Protein AF-A0A0S4IP10-F1 (afdb_monomer)

pLDDT: mean 81.49, std 17.79, range [23.22, 98.75]

Sequence (533 aa):
MKRRPARNGKFCDLLLFVAVLGLVLVNIYITMSYFYREAREVSVPGEQSPSANSPEATSEDSHRPVVAESAPELYTPAQDAWPFRDMDHLVERYTSRKYHGPNVTFDASGQLDLSRAEYVDAPFGEDWMIAYEHHNHLVRNTGCNALQVPFQPSHDARCISYLTNVANWRVLKPLAMGFDQRTIKFEVEFLTTVDANNVSIPLTIGSILKVPQKLFPNEAFSEAASFVADRVLQIRRVPPTGWVCIPVPMLRAAVQQFGGSVETVEEFLEESKAHNYTEWVEKDLFEYVEKSRGFSTNAEGTPCIGASIQLKVADVAHLLDSALKIPYVPHNESWFRYMDLAHHQTENGRPLFYKEKFAASILHISELNTFDFIIGNGDRSPNKNNFVVGGCTRPRECGNRHHDKLYLRHPNHPTYVHLDQGMGFYGSPRRNPIAEAVNRHKKSPDEEDTFCVFRAPLINRVAQLHEIVSGEGRDAVSLFEQKMTEELPDGVRHFVSSHTLKQCHDRMTKLLHLVHRCTKIENSRIRKFVIAP

Solvent-accessible surface area (backbone atoms only — not comparable to full-atom values): 29907 Å² total; per-residue (Å²): 135,87,82,79,80,82,87,63,64,70,61,54,56,50,53,51,50,51,51,53,50,49,54,49,53,51,50,50,49,52,52,49,54,51,52,53,52,59,56,54,75,73,68,78,88,86,80,92,79,80,89,80,92,71,81,82,80,73,94,77,84,83,85,73,80,79,74,81,70,71,79,75,76,71,65,72,43,41,68,92,68,46,98,56,77,41,55,65,60,44,38,60,73,53,49,63,72,81,34,29,29,44,41,58,49,66,47,99,86,68,44,74,41,68,93,72,47,43,85,51,87,65,93,66,67,94,59,55,63,56,41,53,50,39,46,46,54,45,24,73,76,33,30,54,59,42,62,53,74,66,47,63,76,92,27,37,68,48,21,27,56,47,70,47,35,68,88,46,52,65,44,58,38,68,53,65,34,42,94,94,38,83,64,77,35,31,35,43,39,45,49,77,45,58,50,98,85,69,48,74,34,93,66,64,66,51,30,45,32,32,42,35,24,67,91,41,62,49,20,14,49,17,36,28,51,45,27,51,49,26,56,77,52,65,64,28,33,41,54,53,36,19,74,31,73,42,48,48,70,58,56,52,50,26,42,72,75,43,27,93,76,44,52,66,49,67,68,64,27,56,79,64,72,25,95,44,59,54,52,30,45,42,55,34,29,53,63,36,27,78,78,40,90,38,45,51,59,48,100,86,67,47,54,16,39,44,25,16,40,29,55,43,60,37,38,55,31,51,28,74,53,25,74,55,35,71,97,71,73,79,95,59,74,73,67,45,52,81,32,11,60,80,78,37,64,58,57,98,48,37,60,54,58,72,81,41,75,32,32,39,45,51,57,47,51,36,46,50,48,50,52,27,51,36,48,8,29,37,75,52,46,81,86,34,74,36,34,21,26,25,20,51,69,45,70,78,67,57,46,68,71,88,78,52,82,69,68,56,67,17,47,32,59,45,48,68,40,55,57,84,39,40,48,26,69,78,49,82,21,80,53,33,56,62,50,48,28,56,54,46,37,74,76,38,74,88,54,81,61,46,48,34,49,41,42,23,69,50,52,44,41,49,60,61,32,60,40,74,75,42,71,58,83,93,60,45,36,30,41,46,45,51,52,51,64,74,68,46,55,74,87,35,42,77,70,61,29,72,68,54,38,48,55,25,51,56,37,48,54,54,48,53,52,47,51,52,53,40,69,62,46,82,55,70,57,51,35,41,58,24,37,34,85

Foldseek 3Di:
DDDDDDPPPVVVVVVVVVVVVVVVVVVVVVVVVVVVVVVVVLDDDDDDDDDDDDDDPDPPDDDDPPPPDDQDDFDDFPCVQAVDDALVRLLQVQFDPQQFAWAWDADPQRQTPCVPIDGDDDPAPPCQVVLSVLQSQCCVQQLARLQDPLADPVSQVSNQVCQQPCVQFDAWAWAAADPQRLATKIKTWGDFDAGPVRHTRPDTWIKIKHFQWQSLNQLFLQLQLLCLLCVLLVVSQRFRKYKYWAFPVRVLVNCVVHQVVHHYDVVSCVVQVHPGRSRSCCRTPVVVCVVDLQWDAPPVRGITGIIMMGTNHAQKDQCCQFSLHDDDDPPDLPVLQLQQLVPADDDVLHRPLSPPSNVSVSQVVQVLLLSCQLQAAQQDDSRHQWMKFTRGNDCVRRPPSPPDSSHDGNHGGMDTHGDRSSRGLPAGRPSGLLSVQLVVCVVPVPDAGSGQAHESSSLSSLSQQLDFDDDDDPPTDTNQNVSSCVPRDPSSDVVCDSVSNVRSSVSSVSNNVSNVRLCVPPSPSSNSRSYDD

Structure (mmCIF, N/CA/C/O backbone):
data_AF-A0A0S4IP10-F1
#
_entry.id   AF-A0A0S4IP10-F1
#
loop_
_atom_site.group_PDB
_atom_site.id
_atom_site.type_symbol
_atom_site.label_atom_id
_atom_site.label_alt_id
_atom_site.label_comp_id
_atom_site.label_asym_id
_atom_site.label_entity_id
_atom_site.label_seq_id
_atom_site.pdbx_PDB_ins_code
_atom_site.C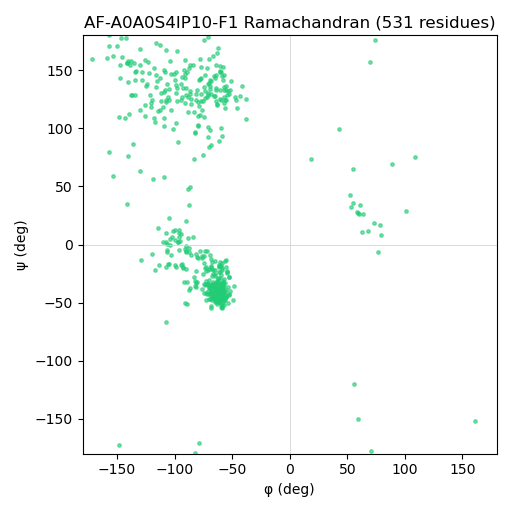artn_x
_atom_site.Cartn_y
_atom_site.Cartn_z
_atom_site.occupancy
_atom_site.B_iso_or_equiv
_atom_site.auth_seq_id
_atom_site.auth_comp_id
_atom_site.auth_asym_id
_atom_site.auth_atom_id
_atom_site.pdbx_PDB_model_num
ATOM 1 N N . MET A 1 1 ? 71.486 -15.808 36.693 1.00 40.25 1 MET A N 1
ATOM 2 C CA . MET A 1 1 ? 70.864 -14.569 36.167 1.00 40.25 1 MET A CA 1
ATOM 3 C C . MET A 1 1 ? 69.346 -14.744 36.112 1.00 40.25 1 MET A C 1
ATOM 5 O O . MET A 1 1 ? 68.873 -15.575 35.350 1.00 40.25 1 MET A O 1
ATOM 9 N N . LYS A 1 2 ? 68.587 -14.020 36.949 1.00 38.53 2 LYS A N 1
ATOM 10 C CA . LYS A 1 2 ? 67.110 -14.010 36.945 1.00 38.53 2 LYS A CA 1
ATOM 11 C C . LYS A 1 2 ? 66.612 -13.113 35.799 1.00 38.53 2 LYS A C 1
ATOM 13 O O . LYS A 1 2 ? 66.916 -11.923 35.802 1.00 38.53 2 LYS A O 1
ATOM 18 N N . ARG A 1 3 ? 65.858 -13.657 34.834 1.00 39.91 3 ARG A N 1
ATOM 19 C CA . ARG A 1 3 ? 65.171 -12.864 33.794 1.00 39.91 3 ARG A CA 1
ATOM 20 C C . ARG A 1 3 ? 63.913 -12.224 34.395 1.00 39.91 3 ARG A C 1
ATOM 22 O O . ARG A 1 3 ? 63.069 -12.924 34.945 1.00 39.91 3 ARG A O 1
ATOM 29 N N . ARG A 1 4 ? 63.815 -10.893 34.319 1.00 41.69 4 ARG A N 1
ATOM 30 C CA . ARG A 1 4 ? 62.611 -10.122 34.679 1.00 41.69 4 ARG A CA 1
ATOM 31 C C . ARG A 1 4 ? 61.506 -10.379 33.639 1.00 41.69 4 ARG A C 1
ATOM 33 O O . ARG A 1 4 ? 61.830 -10.389 32.452 1.00 41.69 4 ARG A O 1
ATOM 40 N N . PRO A 1 5 ? 60.230 -10.535 34.034 1.00 45.88 5 PRO A N 1
ATOM 41 C CA . PRO A 1 5 ? 59.132 -10.587 33.079 1.00 45.88 5 PRO A CA 1
ATOM 42 C C . PRO A 1 5 ? 58.845 -9.178 32.540 1.00 45.88 5 PRO A C 1
ATOM 44 O O . PRO A 1 5 ? 58.826 -8.198 33.291 1.00 45.88 5 PRO A O 1
ATOM 47 N N . ALA A 1 6 ? 58.658 -9.084 31.224 1.00 51.16 6 ALA A N 1
ATOM 48 C CA . ALA A 1 6 ? 58.348 -7.849 30.518 1.00 51.16 6 ALA A CA 1
ATOM 49 C C . ALA A 1 6 ? 56.990 -7.295 30.981 1.00 51.16 6 ALA A C 1
ATOM 51 O O . ALA A 1 6 ? 55.956 -7.947 30.865 1.00 51.16 6 ALA A O 1
ATOM 52 N N . ARG A 1 7 ? 57.001 -6.071 31.512 1.00 50.62 7 ARG A N 1
ATOM 53 C CA . ARG A 1 7 ? 55.850 -5.392 32.127 1.00 50.62 7 ARG A CA 1
ATOM 54 C C . ARG A 1 7 ? 55.028 -4.563 31.122 1.00 50.62 7 ARG A C 1
ATOM 56 O O . ARG A 1 7 ? 54.292 -3.681 31.542 1.00 50.62 7 ARG A O 1
ATOM 63 N N . ASN A 1 8 ? 55.138 -4.847 29.818 1.00 52.62 8 ASN A N 1
ATOM 64 C CA . ASN A 1 8 ? 54.630 -3.969 28.750 1.00 52.62 8 ASN A CA 1
ATOM 65 C C . ASN A 1 8 ? 53.362 -4.469 28.027 1.00 52.62 8 ASN A C 1
ATOM 67 O O . ASN A 1 8 ? 52.815 -3.727 27.219 1.00 52.62 8 ASN A O 1
ATOM 71 N N . GLY A 1 9 ? 52.851 -5.672 28.323 1.00 51.84 9 GLY A N 1
ATOM 72 C CA . GLY A 1 9 ? 51.647 -6.202 27.653 1.00 51.84 9 GLY A CA 1
ATOM 73 C C . GLY A 1 9 ? 50.354 -5.461 28.020 1.00 51.84 9 GLY A C 1
ATOM 74 O O . GLY A 1 9 ? 49.579 -5.087 27.152 1.00 51.84 9 GLY A O 1
ATOM 75 N N . LYS A 1 10 ? 50.171 -5.127 29.305 1.00 53.97 10 LYS A N 1
ATOM 76 C CA . LYS A 1 10 ? 48.913 -4.533 29.799 1.00 53.97 10 LYS A CA 1
ATOM 77 C C . LYS A 1 10 ? 48.653 -3.098 29.324 1.00 53.97 10 LYS A C 1
ATOM 79 O O . LYS A 1 10 ? 47.515 -2.648 29.361 1.00 53.97 10 LYS A O 1
ATOM 84 N N . PHE A 1 11 ? 49.693 -2.372 28.910 1.00 59.41 11 PHE A N 1
ATOM 85 C CA . PHE A 1 11 ? 49.548 -0.988 28.450 1.00 59.41 11 PHE A CA 1
ATOM 86 C C . PHE A 1 11 ? 49.076 -0.920 26.989 1.00 59.41 11 PHE A C 1
ATOM 88 O O . PHE A 1 11 ? 48.297 -0.037 26.641 1.00 59.41 11 PHE A O 1
ATOM 95 N N . CYS A 1 12 ? 49.483 -1.884 26.153 1.00 60.94 12 CYS A N 1
ATOM 96 C CA . CYS A 1 12 ? 49.004 -1.989 24.771 1.00 60.94 12 CYS A CA 1
ATOM 97 C C . CYS A 1 12 ? 47.538 -2.435 24.711 1.00 60.94 12 CYS A C 1
ATOM 99 O O . CYS A 1 12 ? 46.768 -1.863 23.945 1.00 60.94 12 CYS A O 1
ATOM 101 N N . ASP A 1 13 ? 47.135 -3.377 25.567 1.00 67.56 13 ASP A N 1
ATOM 102 C CA . ASP A 1 13 ? 45.746 -3.848 25.616 1.00 67.56 13 ASP A CA 1
ATOM 103 C C . ASP A 1 13 ? 44.780 -2.744 26.078 1.00 67.56 13 ASP A C 1
ATOM 105 O O . ASP A 1 13 ? 43.676 -2.618 25.551 1.00 67.56 13 ASP A O 1
ATOM 109 N N . LEU A 1 14 ? 45.213 -1.887 27.014 1.00 74.88 14 LEU A N 1
ATOM 110 C CA . LEU A 1 14 ? 44.421 -0.744 27.472 1.00 74.88 14 LEU A CA 1
ATOM 111 C C . LEU A 1 14 ? 44.277 0.331 26.384 1.00 74.88 14 LEU A C 1
ATOM 113 O O . LEU A 1 14 ? 43.186 0.858 26.189 1.00 74.88 14 LEU A O 1
ATOM 117 N N . LEU A 1 15 ? 45.352 0.637 25.650 1.00 76.56 15 LEU A N 1
ATOM 118 C CA . LEU A 1 15 ? 45.306 1.585 24.530 1.00 76.56 15 LEU A CA 1
ATOM 119 C C . LEU A 1 15 ? 44.411 1.083 23.393 1.00 76.56 15 LEU A C 1
ATOM 121 O O . LEU A 1 15 ? 43.636 1.862 22.839 1.00 76.56 15 LEU A O 1
ATOM 125 N N . LEU A 1 16 ? 44.472 -0.215 23.080 1.00 80.81 16 LEU A N 1
ATOM 126 C CA . LEU A 1 16 ? 43.605 -0.830 22.078 1.00 80.81 16 LEU A CA 1
ATOM 127 C C . LEU A 1 16 ? 42.135 -0.793 22.518 1.00 80.81 16 LEU A C 1
ATOM 129 O O . LEU A 1 16 ? 41.269 -0.433 21.725 1.00 80.81 16 LEU A O 1
ATOM 133 N N . PHE A 1 17 ? 41.854 -1.093 23.788 1.00 83.12 17 PHE A N 1
ATOM 134 C CA . PHE A 1 17 ? 40.503 -1.019 24.342 1.00 83.12 17 PHE A CA 1
ATOM 135 C C . PHE A 1 17 ? 39.931 0.406 24.285 1.00 83.12 17 PHE A C 1
ATOM 137 O O . PHE A 1 17 ? 38.799 0.595 23.847 1.00 83.12 17 PHE A O 1
ATOM 144 N N . VAL A 1 18 ? 40.722 1.419 24.656 1.00 85.50 18 VAL A N 1
ATOM 145 C CA . VAL A 1 18 ? 40.306 2.831 24.592 1.00 85.50 18 VAL A CA 1
ATOM 146 C C . VAL A 1 18 ? 40.075 3.282 23.146 1.00 85.50 18 VAL A C 1
ATOM 148 O O . VAL A 1 18 ? 39.104 3.987 22.880 1.00 85.50 18 VAL A O 1
ATOM 151 N N . ALA A 1 19 ? 40.907 2.843 22.196 1.00 85.94 19 ALA A N 1
ATOM 152 C CA . ALA A 1 19 ? 40.728 3.160 20.780 1.00 85.94 19 ALA A CA 1
ATOM 153 C C . ALA A 1 19 ? 39.449 2.532 20.195 1.00 85.94 19 ALA A C 1
ATOM 155 O O . ALA A 1 19 ? 38.700 3.203 19.484 1.00 85.94 19 ALA A O 1
ATOM 156 N N . VAL A 1 20 ? 39.163 1.270 20.534 1.00 86.94 20 VAL A N 1
ATOM 157 C CA . VAL A 1 20 ? 37.928 0.585 20.117 1.00 86.94 20 VAL A CA 1
ATOM 158 C C . VAL A 1 20 ? 36.704 1.246 20.749 1.00 86.94 20 VAL A C 1
ATOM 160 O O . VAL A 1 20 ? 35.735 1.519 20.046 1.00 86.94 20 VAL A O 1
ATOM 163 N N . LEU A 1 21 ? 36.758 1.579 22.042 1.00 87.50 21 LEU A N 1
ATOM 164 C CA . LEU A 1 21 ? 35.669 2.277 22.726 1.00 87.50 21 LEU A CA 1
ATOM 165 C C . LEU A 1 21 ? 35.414 3.662 22.110 1.00 87.50 21 LEU A C 1
ATOM 167 O O . LEU A 1 21 ? 34.264 4.025 21.884 1.00 87.50 21 LEU A O 1
ATOM 171 N N . GLY A 1 22 ? 36.471 4.402 21.762 1.00 88.31 22 GLY A N 1
ATOM 172 C CA . GLY A 1 22 ? 36.363 5.681 21.059 1.00 88.31 22 GLY A CA 1
ATOM 173 C C . GLY A 1 22 ? 35.687 5.552 19.690 1.00 88.31 22 GLY A C 1
ATOM 174 O O . GLY A 1 22 ? 34.789 6.328 19.378 1.00 88.31 22 GLY A O 1
ATOM 175 N N . LEU A 1 23 ? 36.046 4.538 18.897 1.00 84.56 23 LEU A N 1
ATOM 176 C CA . LEU A 1 23 ? 35.413 4.263 17.599 1.00 84.56 23 LEU A CA 1
ATOM 177 C C . LEU A 1 23 ? 33.937 3.862 17.723 1.00 84.56 23 LEU A C 1
ATOM 179 O O . LEU A 1 23 ? 33.123 4.257 16.884 1.00 84.56 23 LEU A O 1
ATOM 183 N N . VAL A 1 24 ? 33.588 3.103 18.764 1.00 83.69 24 VAL A N 1
ATOM 184 C CA . VAL A 1 24 ? 32.197 2.740 19.067 1.00 83.69 24 VAL A CA 1
ATOM 185 C C . VAL A 1 24 ? 31.402 3.981 19.470 1.00 83.69 24 VAL A C 1
ATOM 187 O O . VAL A 1 24 ? 30.331 4.212 18.919 1.00 83.69 24 VAL A O 1
ATOM 190 N N . LEU A 1 25 ? 31.941 4.828 20.351 1.00 80.69 25 LEU A N 1
ATOM 191 C CA . LEU A 1 25 ? 31.277 6.062 20.783 1.00 80.69 25 LEU A CA 1
ATOM 192 C C . LEU A 1 25 ? 31.106 7.069 19.639 1.00 80.69 25 LEU A C 1
ATOM 194 O O . LEU A 1 25 ? 30.058 7.701 19.544 1.00 80.69 25 LEU A O 1
ATOM 198 N N . VAL A 1 26 ? 32.081 7.183 18.732 1.00 83.75 26 VAL A N 1
ATOM 199 C CA . VAL A 1 26 ? 31.960 8.017 17.525 1.00 83.75 26 VAL A CA 1
ATOM 200 C C . VAL A 1 26 ? 30.896 7.464 16.573 1.00 83.75 26 VAL A C 1
ATOM 202 O O . VAL A 1 26 ? 30.095 8.239 16.059 1.00 83.75 26 VAL A O 1
ATOM 205 N N . ASN A 1 27 ? 30.821 6.143 16.374 1.00 75.00 27 ASN A N 1
ATOM 206 C CA . ASN A 1 27 ? 29.748 5.539 15.574 1.00 75.00 27 ASN A CA 1
ATOM 207 C C . ASN A 1 27 ? 28.368 5.751 16.202 1.00 75.00 27 ASN A C 1
ATOM 209 O O . ASN A 1 27 ? 27.434 6.106 15.486 1.00 75.00 27 ASN A O 1
ATOM 213 N N . ILE A 1 28 ? 28.239 5.595 17.523 1.00 77.75 28 ILE A N 1
ATOM 214 C CA . ILE A 1 28 ? 26.994 5.885 18.245 1.00 77.75 28 ILE A CA 1
ATOM 215 C C . ILE A 1 28 ? 26.630 7.363 18.081 1.00 77.75 28 ILE A C 1
ATOM 217 O O . ILE A 1 28 ? 25.496 7.665 17.730 1.00 77.75 28 ILE A O 1
ATOM 221 N N . TYR A 1 29 ? 27.584 8.282 18.248 1.00 78.62 29 TYR A N 1
ATOM 222 C CA . TYR A 1 29 ? 27.347 9.718 18.097 1.00 78.62 29 TYR A CA 1
ATOM 223 C C . TYR A 1 29 ? 26.929 10.109 16.673 1.00 78.62 29 TYR A C 1
ATOM 225 O O . TYR A 1 29 ? 25.990 10.884 16.509 1.00 78.62 29 TYR A O 1
ATOM 233 N N . ILE A 1 30 ? 27.583 9.568 15.639 1.00 72.44 30 ILE A N 1
ATOM 234 C CA . ILE A 1 30 ? 27.224 9.821 14.234 1.00 72.44 30 ILE A CA 1
ATOM 235 C C . ILE A 1 30 ? 25.829 9.270 13.939 1.00 72.44 30 ILE A C 1
ATOM 237 O O . ILE A 1 30 ? 25.012 9.967 13.341 1.00 72.44 30 ILE A O 1
ATOM 241 N N . THR A 1 31 ? 25.539 8.055 14.407 1.00 62.47 31 THR A N 1
ATOM 242 C CA . THR A 1 31 ? 24.232 7.409 14.240 1.00 62.47 31 THR A CA 1
ATOM 243 C C . THR A 1 31 ? 23.138 8.227 14.929 1.00 62.47 31 THR A C 1
ATOM 245 O O . THR A 1 31 ? 22.152 8.592 14.297 1.00 62.47 31 THR A O 1
ATOM 248 N N . MET A 1 32 ? 23.349 8.621 16.187 1.00 58.34 32 MET A N 1
ATOM 249 C CA . MET A 1 32 ? 22.414 9.452 16.951 1.00 58.34 32 MET A CA 1
ATOM 250 C C . MET A 1 32 ? 22.223 10.840 16.339 1.00 58.34 32 MET A C 1
ATOM 252 O O . MET A 1 32 ? 21.094 11.301 16.231 1.00 58.34 32 MET A O 1
ATOM 256 N N . SER A 1 33 ? 23.294 11.493 15.880 1.00 57.78 33 SER A N 1
ATOM 257 C CA . SER A 1 33 ? 23.221 12.813 15.235 1.00 57.78 33 SER A CA 1
ATOM 258 C C . SER A 1 33 ? 22.489 12.760 13.891 1.00 57.78 33 SER A C 1
ATOM 260 O O . SER A 1 33 ? 21.792 13.708 13.529 1.00 57.78 33 SER A O 1
ATOM 262 N N . TYR A 1 34 ? 22.622 11.652 13.157 1.00 49.28 34 TYR A N 1
ATOM 263 C CA . TYR A 1 34 ? 21.881 11.410 11.923 1.00 49.28 34 TYR A CA 1
ATOM 264 C C . TYR A 1 34 ? 20.382 11.227 12.203 1.00 49.28 34 TYR A C 1
ATOM 266 O O . TYR A 1 34 ? 19.570 11.931 11.604 1.00 49.28 34 TYR A O 1
ATOM 274 N N . PHE A 1 35 ? 20.023 10.393 13.185 1.00 46.16 35 PHE A N 1
ATOM 275 C CA . PHE A 1 35 ? 18.630 10.221 13.617 1.00 46.16 35 PHE A CA 1
ATOM 276 C C . PHE A 1 35 ? 18.013 11.523 14.159 1.00 46.16 35 PHE A C 1
ATOM 278 O O . PHE A 1 35 ? 16.881 11.857 13.817 1.00 46.16 35 PHE A O 1
ATOM 285 N N . TYR A 1 36 ? 18.771 12.321 14.920 1.00 44.88 36 TYR A N 1
ATOM 286 C CA . TYR A 1 36 ? 18.316 13.622 15.433 1.00 44.88 36 TYR A CA 1
ATOM 287 C C . TYR A 1 36 ? 18.014 14.635 14.324 1.00 44.88 36 TYR A C 1
ATOM 289 O O . TYR A 1 36 ? 17.098 15.453 14.438 1.00 44.88 36 TYR A O 1
ATOM 297 N N . ARG A 1 37 ? 18.794 14.605 13.243 1.00 40.69 37 ARG A N 1
ATOM 298 C CA . ARG A 1 37 ? 18.593 15.486 12.091 1.00 40.69 37 ARG A CA 1
ATOM 299 C C . ARG A 1 37 ? 17.373 15.063 11.269 1.00 40.69 37 ARG A C 1
ATOM 301 O O . ARG A 1 37 ? 16.632 15.916 10.794 1.00 40.69 37 ARG A O 1
ATOM 308 N N . GLU A 1 38 ? 17.130 13.762 11.179 1.00 42.41 38 GLU A N 1
ATOM 309 C CA . GLU A 1 38 ? 15.965 13.180 10.515 1.00 42.41 38 GLU A CA 1
ATOM 310 C C . GLU A 1 38 ? 14.654 13.464 11.274 1.00 42.41 38 GLU A C 1
ATOM 312 O O . GLU A 1 38 ? 13.642 13.768 10.648 1.00 42.41 38 GLU A O 1
ATOM 317 N N . ALA A 1 39 ? 14.686 13.467 12.612 1.00 39.41 39 ALA A N 1
ATOM 318 C CA . ALA A 1 39 ? 13.545 13.840 13.456 1.00 39.41 39 ALA A CA 1
ATOM 319 C C . ALA A 1 39 ? 13.211 15.346 13.392 1.00 39.41 39 ALA A C 1
ATOM 321 O O . ALA A 1 39 ? 12.042 15.730 13.363 1.00 39.41 39 ALA A O 1
ATOM 322 N N . ARG A 1 40 ? 14.226 16.222 13.300 1.00 36.66 40 ARG A N 1
ATOM 323 C CA . ARG A 1 40 ? 14.029 17.683 13.186 1.00 36.66 40 ARG A CA 1
ATOM 324 C C . ARG A 1 40 ? 13.506 18.147 11.829 1.00 36.66 40 ARG A C 1
ATOM 326 O O . ARG A 1 40 ? 12.794 19.142 11.765 1.00 36.66 40 ARG A O 1
ATOM 333 N N . GLU A 1 41 ? 13.852 17.464 10.741 1.00 38.16 41 GLU A N 1
ATOM 334 C CA . GLU A 1 41 ? 13.389 17.859 9.400 1.00 38.16 41 GLU A CA 1
ATOM 335 C C . GLU A 1 41 ? 11.914 17.490 9.136 1.00 38.16 41 GLU A C 1
ATOM 337 O O . GLU A 1 41 ? 11.330 17.966 8.162 1.00 38.16 41 GLU A O 1
ATOM 342 N N . VAL A 1 42 ? 11.290 16.701 10.021 1.00 39.72 42 VAL A N 1
ATOM 343 C CA . VAL A 1 42 ? 9.857 16.350 9.986 1.00 39.72 42 VAL A CA 1
ATOM 344 C C . VAL A 1 42 ? 9.006 17.295 10.857 1.00 39.72 42 VAL A C 1
ATOM 346 O O . VAL A 1 42 ? 7.797 17.393 10.661 1.00 39.72 42 VAL A O 1
ATOM 349 N N . SER A 1 43 ? 9.616 18.060 11.768 1.00 34.69 43 SER A N 1
ATOM 350 C CA . SER A 1 43 ? 8.924 18.753 12.864 1.00 34.69 43 SER A CA 1
ATOM 351 C C . SER A 1 43 ? 9.049 20.284 12.836 1.00 34.69 43 SER A C 1
ATOM 353 O O . SER A 1 43 ? 9.428 20.887 13.831 1.00 34.69 43 SER A O 1
ATOM 355 N N . VAL A 1 44 ? 8.663 20.956 11.739 1.00 27.81 44 VAL A N 1
ATOM 356 C CA . VAL A 1 44 ? 8.230 22.373 11.822 1.00 27.81 44 VAL A CA 1
ATOM 357 C C . VAL A 1 44 ? 7.162 22.711 10.770 1.00 27.81 44 VAL A C 1
ATOM 359 O O . VAL A 1 44 ? 7.482 22.894 9.594 1.00 27.81 44 VAL A O 1
ATOM 362 N N . PRO A 1 45 ? 5.907 22.937 11.190 1.00 31.20 45 PRO A N 1
ATOM 363 C CA . PRO A 1 45 ? 5.042 23.910 10.547 1.00 31.20 45 PRO A CA 1
ATO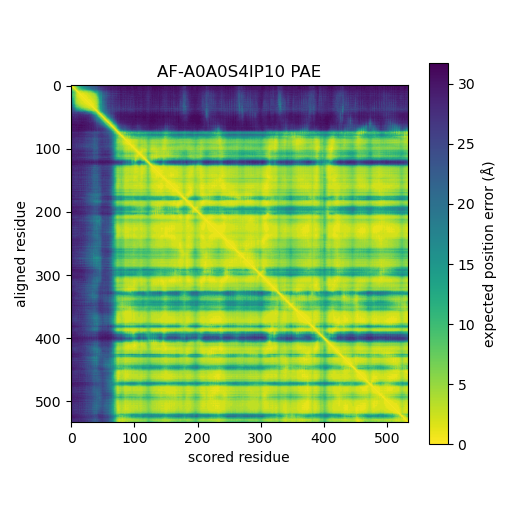M 364 C C . PRO A 1 45 ? 4.726 25.058 11.517 1.00 31.20 45 PRO A C 1
ATOM 366 O O . PRO A 1 45 ? 4.019 24.872 12.503 1.00 31.20 45 PRO A O 1
ATOM 369 N N . GLY A 1 46 ? 5.199 26.263 11.179 1.00 29.91 46 GLY A N 1
ATOM 370 C CA . GLY A 1 46 ? 4.590 27.517 11.631 1.00 29.91 46 GLY A CA 1
ATOM 371 C C . GLY A 1 46 ? 5.355 28.341 12.667 1.00 29.91 46 GLY A C 1
ATOM 372 O O . GLY A 1 46 ? 4.904 28.471 13.795 1.00 29.91 46 GLY A O 1
ATOM 373 N N . GLU A 1 47 ? 6.411 29.032 12.238 1.00 25.80 47 GLU A N 1
ATOM 374 C CA . GLU A 1 47 ? 6.689 30.385 12.733 1.00 25.80 47 GLU A CA 1
ATOM 375 C C . GLU A 1 47 ? 7.160 31.234 11.543 1.00 25.80 47 GLU A C 1
ATOM 377 O O . GLU A 1 47 ? 8.185 30.966 10.917 1.00 25.80 47 GLU A O 1
ATOM 382 N N . GLN A 1 48 ? 6.338 32.208 11.150 1.00 34.09 48 GLN A N 1
ATOM 383 C CA . GLN A 1 48 ? 6.695 33.212 10.153 1.00 34.09 48 GLN A CA 1
ATOM 384 C C . GLN A 1 48 ? 7.683 34.206 10.770 1.00 34.09 48 GLN A C 1
ATOM 386 O O . GLN A 1 48 ? 7.350 34.839 11.771 1.00 34.09 48 GLN A O 1
ATOM 391 N N . SER A 1 49 ? 8.842 34.413 10.136 1.00 23.22 49 SER A N 1
ATOM 392 C CA . SER A 1 49 ? 9.610 35.672 10.172 1.00 23.22 49 SER A CA 1
ATOM 393 C C . SER A 1 49 ? 10.793 35.650 9.179 1.00 23.22 49 SER A C 1
ATOM 395 O O . SER A 1 49 ? 11.134 34.585 8.672 1.00 23.22 49 SER A O 1
ATOM 397 N N . PRO A 1 50 ? 11.341 36.813 8.775 1.00 27.56 50 PRO A N 1
ATOM 398 C CA . PRO A 1 50 ? 11.135 37.346 7.427 1.00 27.56 50 PRO A CA 1
ATOM 399 C C . PRO A 1 50 ? 12.331 37.192 6.472 1.00 27.56 50 PRO A C 1
ATOM 401 O O . PRO A 1 50 ? 13.481 37.147 6.887 1.00 27.56 50 PRO A O 1
ATOM 404 N N . SER A 1 51 ? 12.014 37.243 5.172 1.00 28.70 51 SER A N 1
ATOM 405 C CA . SER A 1 51 ? 12.807 37.858 4.095 1.00 28.70 51 SER A CA 1
ATOM 406 C C . SER A 1 51 ? 14.327 37.613 4.091 1.00 28.70 51 SER A C 1
ATOM 408 O O . SER A 1 51 ? 15.099 38.394 4.648 1.00 28.70 51 SER A O 1
ATOM 410 N N . ALA A 1 52 ? 14.763 36.659 3.266 1.00 25.94 52 ALA A N 1
ATOM 411 C CA . ALA A 1 52 ? 16.044 36.753 2.571 1.00 25.94 52 ALA A CA 1
ATOM 412 C C . ALA A 1 52 ? 15.772 36.765 1.061 1.00 25.94 52 ALA A C 1
ATOM 414 O O . ALA A 1 52 ? 15.328 35.776 0.483 1.00 25.94 52 ALA A O 1
ATOM 415 N N . ASN A 1 53 ? 15.993 37.934 0.462 1.00 28.52 53 ASN A N 1
ATOM 416 C CA . ASN A 1 53 ? 15.851 38.221 -0.958 1.00 28.52 53 ASN A CA 1
ATOM 417 C C . ASN A 1 53 ? 16.520 37.152 -1.833 1.00 28.52 53 ASN A C 1
ATOM 419 O O . ASN A 1 53 ? 17.725 36.919 -1.745 1.00 28.52 53 ASN A O 1
ATOM 423 N N . SER A 1 54 ? 15.744 36.569 -2.740 1.00 24.73 54 SER A N 1
ATOM 424 C CA . SER A 1 54 ? 16.238 36.058 -4.017 1.00 24.73 54 SER A CA 1
ATOM 425 C C . SER A 1 54 ? 15.411 36.721 -5.117 1.00 24.73 54 SER A C 1
ATOM 427 O O . SER A 1 54 ? 14.208 36.908 -4.923 1.00 24.73 54 SER A O 1
ATOM 429 N N . PRO A 1 55 ? 16.061 37.175 -6.198 1.00 26.36 55 PRO A N 1
ATOM 430 C CA . PRO A 1 55 ? 15.492 38.138 -7.126 1.00 26.36 55 PRO A CA 1
ATOM 431 C C . PRO A 1 55 ? 14.284 37.555 -7.849 1.00 26.36 55 PRO A C 1
ATOM 433 O O . PRO A 1 55 ? 14.260 36.370 -8.182 1.00 26.36 55 PRO A O 1
ATOM 436 N N . GLU A 1 56 ? 13.300 38.425 -8.068 1.00 25.06 56 GLU A N 1
ATOM 437 C CA . GLU A 1 56 ? 12.130 38.215 -8.910 1.00 25.06 56 GLU A CA 1
ATOM 438 C C . GLU A 1 56 ? 12.505 37.421 -10.166 1.00 25.06 56 GLU A C 1
ATOM 440 O O . GLU A 1 56 ? 13.145 37.933 -11.085 1.00 25.06 56 GLU A O 1
ATOM 445 N N . ALA A 1 57 ? 12.084 36.156 -10.213 1.00 27.03 57 ALA A N 1
ATOM 446 C CA . ALA A 1 57 ? 11.902 35.470 -11.477 1.00 27.03 57 ALA A CA 1
ATOM 447 C C . ALA A 1 57 ? 10.677 36.114 -12.127 1.00 27.03 57 ALA A C 1
ATOM 449 O O . ALA A 1 57 ? 9.531 35.777 -11.826 1.00 27.03 57 ALA A O 1
ATOM 450 N N . THR A 1 58 ? 10.954 37.121 -12.948 1.00 26.31 58 THR A N 1
ATOM 451 C CA . THR A 1 58 ? 10.006 37.753 -13.853 1.00 26.31 58 THR A CA 1
ATOM 452 C C . THR A 1 58 ? 9.164 36.697 -14.555 1.00 26.31 58 THR A C 1
ATOM 454 O O . THR A 1 58 ? 9.672 35.742 -15.142 1.00 26.31 58 THR A O 1
ATOM 457 N N . SER A 1 59 ? 7.856 36.901 -14.467 1.00 35.00 59 SER A N 1
ATOM 458 C CA . SER A 1 59 ? 6.828 36.221 -15.230 1.00 35.00 59 SER A CA 1
ATOM 459 C C . SER A 1 59 ? 7.044 36.446 -16.726 1.00 35.00 59 SER A C 1
ATOM 461 O O . SER A 1 59 ? 6.559 37.429 -17.273 1.00 35.00 59 SER A O 1
ATOM 463 N N . GLU A 1 60 ? 7.752 35.543 -17.388 1.00 33.09 60 GLU A N 1
ATOM 464 C CA . GLU A 1 60 ? 7.770 35.450 -18.847 1.00 33.09 60 GLU A CA 1
ATOM 465 C C . GLU A 1 60 ? 8.173 34.026 -19.251 1.00 33.09 60 GLU A C 1
ATOM 467 O O . GLU A 1 60 ? 9.320 33.740 -19.564 1.00 33.09 60 GLU A O 1
ATOM 472 N N . ASP A 1 61 ? 7.211 33.104 -19.189 1.00 30.77 61 ASP A N 1
ATOM 473 C CA . ASP A 1 61 ? 7.168 31.967 -20.119 1.00 30.77 61 ASP A CA 1
ATOM 474 C C . ASP A 1 61 ? 5.709 31.490 -20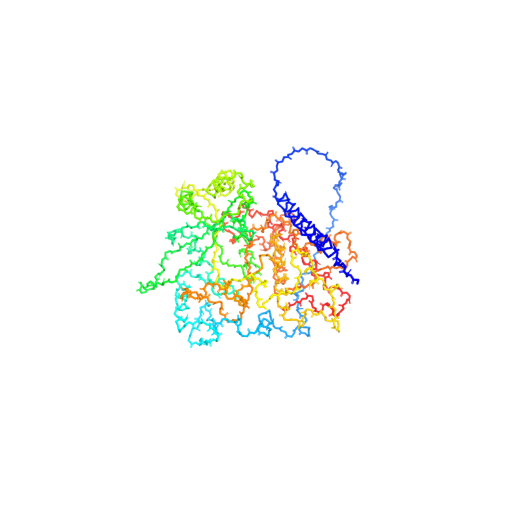.259 1.00 30.77 61 ASP A C 1
ATOM 476 O O . ASP A 1 61 ? 5.307 30.383 -19.899 1.00 30.77 61 ASP A O 1
ATOM 480 N N . SER A 1 62 ? 4.862 32.419 -20.710 1.00 36.19 62 SER A N 1
ATOM 481 C CA . SER A 1 62 ? 3.561 32.108 -21.299 1.00 36.19 62 SER A CA 1
ATOM 482 C C . SER A 1 62 ? 3.780 31.946 -22.798 1.00 36.19 62 SER A C 1
ATOM 484 O O . SER A 1 62 ? 4.313 32.852 -23.431 1.00 36.19 62 SER A O 1
ATOM 486 N N . HIS A 1 63 ? 3.304 30.829 -23.350 1.00 32.91 63 HIS A N 1
ATOM 487 C CA . HIS A 1 63 ? 3.324 30.452 -24.771 1.00 32.91 63 HIS A CA 1
ATOM 488 C C . HIS A 1 63 ? 4.566 29.698 -25.271 1.00 32.91 63 HIS A C 1
ATOM 490 O O . HIS A 1 63 ? 5.256 30.126 -26.192 1.00 32.91 63 HIS A O 1
ATOM 496 N N . ARG A 1 64 ? 4.714 28.448 -24.821 1.00 27.03 64 ARG A N 1
ATOM 497 C CA . ARG A 1 64 ? 5.014 27.374 -25.778 1.00 27.03 64 ARG A CA 1
ATOM 498 C C . ARG A 1 64 ? 3.756 26.535 -25.989 1.00 27.03 64 ARG A C 1
ATOM 500 O O . ARG A 1 64 ? 3.164 26.109 -24.997 1.00 27.03 64 ARG A O 1
ATOM 507 N N . PRO A 1 65 ? 3.311 26.314 -27.238 1.00 26.69 65 PRO A N 1
ATOM 508 C CA . PRO A 1 65 ? 2.249 25.359 -27.491 1.00 26.69 65 PRO A CA 1
ATOM 509 C C . PRO A 1 65 ? 2.738 23.997 -26.998 1.00 26.69 65 PRO A C 1
ATOM 511 O O . PRO A 1 65 ? 3.813 23.541 -27.391 1.00 26.69 65 PRO A O 1
ATOM 514 N N . VAL A 1 66 ? 1.963 23.374 -26.109 1.00 32.38 66 VAL A N 1
ATOM 515 C CA . VAL A 1 66 ? 2.088 21.947 -25.825 1.00 32.38 66 VAL A CA 1
ATOM 516 C C . VAL A 1 66 ? 1.825 21.269 -27.161 1.00 32.38 66 VAL A C 1
ATOM 518 O O . VAL A 1 66 ? 0.689 21.220 -27.630 1.00 32.38 66 VAL A O 1
ATOM 521 N N . VAL A 1 67 ? 2.896 20.858 -27.837 1.00 29.12 67 VAL A N 1
ATOM 522 C CA . VAL A 1 67 ? 2.786 19.973 -28.988 1.00 29.12 67 VAL A CA 1
ATOM 523 C C . VAL A 1 67 ? 2.039 18.761 -28.459 1.00 29.12 67 VAL A C 1
ATOM 525 O O . VAL A 1 67 ? 2.500 18.128 -27.512 1.00 29.12 67 VAL A O 1
ATOM 528 N N . ALA A 1 68 ? 0.855 18.502 -29.009 1.00 31.91 68 ALA A N 1
ATOM 529 C CA . ALA A 1 68 ? 0.148 17.259 -28.782 1.00 31.91 68 ALA A CA 1
ATOM 530 C C . ALA A 1 68 ? 1.048 16.143 -29.327 1.00 31.91 68 ALA A C 1
ATOM 532 O O . ALA A 1 68 ? 1.015 15.832 -30.518 1.00 31.91 68 ALA A O 1
ATOM 533 N N . GLU A 1 69 ? 1.934 15.618 -28.478 1.00 38.91 69 GLU A N 1
ATOM 534 C CA . GLU A 1 69 ? 2.604 14.359 -28.749 1.00 38.91 69 GLU A CA 1
ATOM 535 C C . GLU A 1 69 ? 1.490 13.336 -28.951 1.00 38.91 69 GLU A C 1
ATOM 537 O O . GLU A 1 69 ? 0.601 13.177 -28.113 1.00 38.91 69 GLU A O 1
ATOM 542 N N . SER A 1 70 ? 1.497 12.715 -30.129 1.00 39.34 70 SER A N 1
ATOM 543 C CA . SER A 1 70 ? 0.662 11.564 -30.450 1.00 39.34 70 SER A CA 1
ATOM 544 C C . SER A 1 70 ? 0.633 10.610 -29.260 1.00 39.34 70 SER A C 1
ATOM 546 O O . SER A 1 70 ? 1.697 10.360 -28.688 1.00 39.34 70 SER A O 1
ATOM 548 N N . ALA A 1 71 ? -0.555 10.094 -28.916 1.00 43.38 71 ALA A N 1
ATOM 549 C CA . ALA A 1 71 ? -0.748 9.139 -27.827 1.00 43.38 71 ALA A CA 1
ATOM 550 C C . ALA A 1 71 ? 0.432 8.151 -27.777 1.00 43.38 71 ALA A C 1
ATOM 552 O O . ALA A 1 71 ? 0.755 7.574 -28.823 1.00 43.38 71 ALA A O 1
ATOM 553 N N . PRO A 1 72 ? 1.124 8.010 -26.631 1.00 47.69 72 PRO A N 1
ATOM 554 C CA . PRO A 1 72 ? 2.335 7.209 -26.567 1.00 47.69 72 PRO A CA 1
ATOM 555 C C . PRO A 1 72 ? 2.025 5.798 -27.067 1.00 47.69 72 PRO A C 1
ATOM 557 O O . PRO A 1 72 ? 1.104 5.150 -26.567 1.00 47.69 72 PRO A O 1
ATOM 560 N N . GLU A 1 73 ? 2.776 5.333 -28.073 1.00 60.84 73 GLU A N 1
ATOM 561 C CA . GLU A 1 73 ? 2.787 3.914 -28.431 1.00 60.84 73 GLU A CA 1
ATOM 562 C C . GLU A 1 73 ? 2.968 3.119 -27.134 1.00 60.84 73 GLU A C 1
ATOM 564 O O . GLU A 1 73 ? 3.874 3.412 -26.347 1.00 60.84 73 GLU A O 1
ATOM 569 N N . LEU A 1 74 ? 2.074 2.157 -26.878 1.00 72.25 74 LEU A N 1
ATOM 570 C CA . LEU A 1 74 ? 2.156 1.334 -25.675 1.00 72.25 74 LEU A CA 1
ATOM 571 C C . LEU A 1 74 ? 3.563 0.743 -25.569 1.00 72.25 74 LEU A C 1
ATOM 573 O O . LEU A 1 74 ? 4.104 0.193 -26.530 1.00 72.25 74 LEU A O 1
ATOM 577 N N . TYR A 1 75 ? 4.153 0.836 -24.384 1.00 78.25 75 TYR A N 1
ATOM 578 C CA . TYR A 1 75 ? 5.486 0.328 -24.128 1.00 78.25 75 TYR A CA 1
ATOM 579 C C . TYR A 1 75 ? 5.440 -1.199 -24.130 1.00 78.25 75 TYR A C 1
ATOM 581 O O . TYR A 1 75 ? 5.003 -1.831 -23.164 1.00 78.25 75 TYR A O 1
ATOM 589 N N . THR A 1 76 ? 5.876 -1.798 -25.236 1.00 77.69 76 THR A N 1
ATOM 590 C CA . THR A 1 76 ? 6.042 -3.249 -25.366 1.00 77.69 76 THR A CA 1
ATOM 591 C C . THR A 1 76 ? 7.416 -3.684 -24.851 1.00 77.69 76 THR A C 1
ATOM 593 O O . THR A 1 76 ? 8.433 -3.189 -25.345 1.00 77.69 76 THR A O 1
ATOM 596 N N . PRO A 1 77 ? 7.483 -4.634 -23.899 1.00 76.56 77 PRO A N 1
ATOM 597 C CA . PRO A 1 77 ? 8.738 -5.267 -23.518 1.00 76.56 77 PRO A CA 1
ATOM 598 C C . PRO A 1 77 ? 9.396 -5.942 -24.724 1.00 76.56 77 PRO A C 1
ATOM 600 O O . PRO A 1 77 ? 8.727 -6.594 -25.530 1.00 76.56 77 PRO A O 1
ATOM 603 N N . ALA A 1 78 ? 10.721 -5.855 -24.809 1.00 75.44 78 ALA A N 1
ATOM 604 C CA . ALA A 1 78 ? 11.492 -6.644 -25.759 1.00 75.44 78 ALA A CA 1
ATOM 605 C C . ALA A 1 78 ? 11.442 -8.124 -25.332 1.00 75.44 78 ALA A C 1
ATOM 607 O O . ALA A 1 78 ? 12.159 -8.542 -24.421 1.00 75.44 78 ALA A O 1
ATOM 608 N N . GLN A 1 79 ? 10.552 -8.914 -25.947 1.00 65.56 79 GLN A N 1
ATOM 609 C CA . GLN A 1 79 ? 10.333 -10.325 -25.584 1.00 65.56 79 GLN A CA 1
ATOM 610 C C . GLN A 1 79 ? 11.603 -11.184 -25.727 1.00 65.56 79 GLN A C 1
ATOM 612 O O . GLN A 1 79 ? 11.761 -12.177 -25.025 1.00 65.56 79 GLN A O 1
ATOM 617 N N . ASP A 1 80 ? 12.538 -10.791 -26.597 1.00 69.62 80 ASP A N 1
ATOM 618 C CA . ASP A 1 80 ? 13.852 -11.424 -26.757 1.00 69.62 80 ASP A CA 1
ATOM 619 C C . ASP A 1 80 ? 14.828 -11.108 -25.605 1.00 69.62 80 ASP A C 1
ATOM 621 O O . ASP A 1 80 ? 15.798 -11.842 -25.394 1.00 69.62 80 ASP A O 1
ATOM 625 N N . ALA A 1 81 ? 14.587 -10.033 -24.847 1.00 70.56 81 ALA A N 1
ATOM 626 C CA . ALA A 1 81 ? 15.431 -9.609 -23.732 1.00 70.56 81 ALA A CA 1
ATOM 627 C C . ALA A 1 81 ? 15.029 -10.241 -22.389 1.00 70.56 81 ALA A C 1
ATOM 629 O O . ALA A 1 81 ? 15.905 -10.521 -21.566 1.00 70.56 81 ALA A O 1
ATOM 630 N N . TRP A 1 82 ? 13.735 -10.512 -22.183 1.00 78.56 82 TRP A N 1
ATOM 631 C CA . TRP A 1 82 ? 13.182 -11.031 -20.928 1.00 78.56 82 TRP A CA 1
ATOM 632 C C . TRP A 1 82 ? 12.552 -12.430 -21.118 1.00 78.56 82 TRP A C 1
ATOM 634 O O . TRP A 1 82 ? 11.450 -12.541 -21.645 1.00 78.56 82 TRP A O 1
ATOM 644 N N . PRO A 1 83 ? 13.187 -13.530 -20.667 1.00 76.69 83 PRO A N 1
ATOM 645 C CA . PRO A 1 83 ? 12.714 -14.904 -20.849 1.00 76.69 83 PRO A CA 1
ATOM 646 C C . PRO A 1 83 ? 11.761 -15.339 -19.726 1.00 76.69 83 PRO A C 1
ATOM 648 O O . PRO A 1 83 ? 11.790 -16.487 -19.275 1.00 76.69 83 PRO A O 1
ATOM 651 N N . PHE A 1 84 ? 10.966 -14.409 -19.211 1.00 79.38 84 PHE A N 1
ATOM 652 C CA . PHE A 1 84 ? 9.932 -14.661 -18.217 1.00 79.38 84 PHE A CA 1
ATOM 653 C C . PHE A 1 84 ? 8.682 -13.869 -18.579 1.00 79.38 84 PHE A C 1
ATOM 655 O O . PHE A 1 84 ? 8.753 -12.887 -19.313 1.00 79.38 84 PHE A O 1
ATOM 662 N N . ARG A 1 85 ? 7.538 -14.323 -18.067 1.00 78.31 85 ARG A N 1
ATOM 663 C CA . ARG A 1 85 ? 6.236 -13.712 -18.358 1.00 78.31 85 ARG A CA 1
ATOM 664 C C . ARG A 1 85 ? 5.909 -12.571 -17.399 1.00 78.31 85 ARG A C 1
ATOM 666 O O . ARG A 1 85 ? 5.396 -11.553 -17.835 1.00 78.31 85 ARG A O 1
ATOM 673 N N . ASP A 1 86 ? 6.244 -12.738 -16.123 1.00 82.94 86 ASP A N 1
ATOM 674 C CA . ASP A 1 86 ? 5.956 -11.796 -15.041 1.00 82.94 86 ASP A CA 1
ATOM 675 C C . ASP A 1 86 ? 6.932 -11.991 -13.855 1.00 82.94 86 ASP A C 1
ATOM 677 O O . ASP A 1 86 ? 7.844 -12.827 -13.901 1.00 82.94 86 ASP A O 1
ATOM 681 N N . MET A 1 87 ? 6.766 -11.180 -12.800 1.00 87.06 87 MET A N 1
ATOM 682 C CA . MET A 1 87 ? 7.557 -11.290 -11.565 1.00 87.06 87 MET A CA 1
ATOM 683 C C . MET A 1 87 ? 7.310 -12.603 -10.825 1.00 87.06 87 MET A C 1
ATOM 685 O O . MET A 1 87 ? 8.249 -13.131 -10.236 1.00 87.06 87 MET A O 1
ATOM 689 N N . ASP A 1 88 ? 6.091 -13.134 -10.854 1.00 86.44 88 ASP A N 1
ATOM 690 C CA . ASP A 1 88 ? 5.729 -14.335 -10.103 1.00 86.44 88 ASP A CA 1
ATOM 691 C C . ASP A 1 88 ? 6.468 -15.559 -10.675 1.00 86.44 88 ASP A C 1
ATOM 693 O O . ASP A 1 88 ? 7.115 -16.293 -9.930 1.00 86.44 88 ASP A O 1
ATOM 697 N N . HIS A 1 89 ? 6.565 -15.678 -12.004 1.00 87.25 89 HIS A N 1
ATOM 698 C CA . HIS A 1 89 ? 7.394 -16.678 -12.684 1.00 87.25 89 HIS A CA 1
ATOM 699 C C . HIS A 1 89 ? 8.887 -16.574 -12.316 1.00 87.25 89 HIS A C 1
ATOM 701 O O . HIS A 1 89 ? 9.588 -17.585 -12.219 1.00 87.25 89 HIS A O 1
ATOM 707 N N . LEU A 1 90 ? 9.414 -15.359 -12.114 1.00 88.00 90 LEU A N 1
ATOM 708 C CA . LEU A 1 90 ? 10.784 -15.187 -11.619 1.00 88.00 90 LEU A CA 1
ATOM 709 C C . LEU A 1 90 ? 10.924 -15.656 -10.172 1.00 88.00 90 LEU A C 1
ATOM 711 O O . LEU A 1 90 ? 11.909 -16.321 -9.846 1.00 88.00 90 LEU A O 1
ATOM 715 N N . VAL A 1 91 ? 9.965 -15.309 -9.314 1.00 89.94 91 VAL A N 1
ATOM 716 C CA . VAL A 1 91 ? 9.971 -15.737 -7.917 1.00 89.94 91 VAL A CA 1
ATOM 717 C C . VAL A 1 91 ? 9.942 -17.261 -7.848 1.00 89.94 91 VAL A C 1
ATOM 719 O O . VAL A 1 91 ? 10.876 -17.842 -7.302 1.00 89.94 91 VAL A O 1
ATOM 722 N N . GLU A 1 92 ? 8.976 -17.910 -8.500 1.00 87.81 92 GLU A N 1
ATOM 723 C CA . GLU A 1 92 ? 8.863 -19.372 -8.568 1.00 87.81 92 GLU A CA 1
ATOM 724 C C . GLU A 1 92 ? 10.158 -20.054 -9.019 1.00 87.81 92 GLU A C 1
ATOM 726 O O . GLU A 1 92 ? 10.548 -21.089 -8.478 1.00 87.81 92 GLU A O 1
ATOM 731 N N . ARG A 1 93 ? 10.852 -19.463 -9.998 1.00 87.75 93 ARG A N 1
ATOM 732 C CA . ARG A 1 93 ? 12.108 -19.995 -10.530 1.00 87.75 93 ARG A CA 1
ATOM 733 C C . ARG A 1 93 ? 13.269 -19.902 -9.541 1.00 87.75 93 ARG A C 1
ATOM 735 O O . ARG A 1 93 ? 14.140 -20.775 -9.547 1.00 87.75 93 ARG A O 1
ATOM 742 N N . TYR A 1 94 ? 13.348 -18.823 -8.764 1.00 86.62 94 TYR A N 1
ATOM 743 C CA . TYR A 1 94 ? 14.534 -18.498 -7.966 1.00 86.62 94 TYR A CA 1
ATOM 744 C C . TYR A 1 94 ? 14.374 -18.745 -6.465 1.00 86.62 94 TYR A C 1
ATOM 746 O O . TYR A 1 94 ? 15.390 -18.865 -5.766 1.00 86.62 94 TYR A O 1
ATOM 754 N N . THR A 1 95 ? 13.148 -18.886 -5.956 1.00 87.25 95 THR A N 1
ATOM 755 C CA . THR A 1 95 ? 12.902 -19.241 -4.558 1.00 87.25 95 THR A CA 1
ATOM 756 C C . THR A 1 95 ? 12.817 -20.747 -4.361 1.00 87.25 95 THR A C 1
ATOM 758 O O . THR A 1 95 ? 12.168 -21.478 -5.097 1.00 87.25 95 THR A O 1
ATOM 761 N N . SER A 1 96 ? 13.490 -21.241 -3.321 1.00 85.12 96 SER A N 1
ATOM 762 C CA . SER A 1 96 ? 13.403 -22.653 -2.941 1.00 85.12 96 SER A CA 1
ATOM 763 C C . SER A 1 96 ? 12.011 -22.985 -2.398 1.00 85.12 96 SER A C 1
ATOM 765 O O . SER A 1 96 ? 11.482 -22.237 -1.577 1.00 85.12 96 SER A O 1
ATOM 767 N N . ARG A 1 97 ? 11.482 -24.165 -2.752 1.00 84.12 97 ARG A N 1
ATOM 768 C CA . ARG A 1 97 ? 10.160 -24.646 -2.317 1.00 84.12 97 ARG A CA 1
ATOM 769 C C . ARG A 1 97 ? 9.939 -24.614 -0.799 1.00 84.12 97 ARG A C 1
ATOM 771 O O . ARG A 1 97 ? 8.818 -24.398 -0.366 1.00 84.12 97 ARG A O 1
ATOM 778 N N . LYS A 1 98 ? 10.993 -24.731 0.017 1.00 81.94 98 LYS A N 1
ATOM 779 C CA . LYS A 1 98 ? 10.908 -24.629 1.491 1.00 81.94 98 LYS A CA 1
ATOM 780 C C . LYS A 1 98 ? 10.376 -23.281 2.012 1.00 81.94 98 LYS A C 1
ATOM 782 O O . LYS A 1 98 ? 10.078 -23.154 3.196 1.00 81.94 98 LYS A O 1
ATOM 787 N N . TYR A 1 99 ? 10.347 -22.261 1.155 1.00 82.50 99 TYR A N 1
ATOM 788 C CA . TYR A 1 99 ? 9.836 -20.920 1.447 1.00 82.50 99 TYR A CA 1
ATOM 789 C C . TYR A 1 99 ? 8.385 -20.719 0.992 1.00 82.50 99 TYR A C 1
ATOM 791 O O . TYR A 1 99 ? 7.822 -19.655 1.236 1.00 82.50 99 TYR A O 1
ATOM 799 N N . HIS A 1 100 ? 7.802 -21.713 0.321 1.00 85.31 100 HIS A N 1
ATOM 800 C CA . HIS A 1 100 ? 6.449 -21.661 -0.211 1.00 85.31 100 HIS A CA 1
ATOM 801 C C . HIS A 1 100 ? 5.453 -22.126 0.857 1.00 85.31 100 HIS A C 1
ATOM 803 O O . HIS A 1 100 ? 5.792 -22.922 1.739 1.00 85.31 100 HIS A O 1
ATOM 809 N N . GLY A 1 101 ? 4.223 -21.631 0.776 1.00 82.88 101 GLY A N 1
ATOM 810 C CA . GLY A 1 101 ? 3.100 -22.188 1.515 1.00 82.88 101 GLY A CA 1
ATOM 811 C C . GLY A 1 101 ? 2.532 -23.452 0.862 1.00 82.88 101 GLY A C 1
ATOM 812 O O . GLY A 1 101 ? 3.102 -23.979 -0.105 1.00 82.88 101 GLY A O 1
ATOM 813 N N . PRO A 1 102 ? 1.382 -23.934 1.366 1.00 84.62 102 PRO A N 1
ATOM 814 C CA . PRO A 1 102 ? 0.621 -25.000 0.724 1.00 84.62 102 PRO A CA 1
ATOM 815 C C . PRO A 1 102 ? 0.375 -24.689 -0.752 1.00 84.62 102 PRO A C 1
ATOM 817 O O . PRO A 1 102 ? 0.152 -23.531 -1.116 1.00 84.62 102 PRO A O 1
ATOM 820 N N . ASN A 1 103 ? 0.455 -25.713 -1.602 1.00 86.94 103 ASN A N 1
ATOM 821 C CA . ASN A 1 103 ? 0.118 -25.559 -3.011 1.00 86.94 103 ASN A CA 1
ATOM 822 C C . ASN A 1 103 ? -1.405 -25.552 -3.138 1.00 86.94 103 ASN A C 1
ATOM 824 O O . ASN A 1 103 ? -2.034 -26.574 -2.876 1.00 86.94 103 ASN A O 1
ATOM 828 N N . VAL A 1 104 ? -1.988 -24.411 -3.490 1.00 86.81 104 VAL A N 1
ATOM 829 C CA . VAL A 1 104 ? -3.441 -24.249 -3.616 1.00 86.81 104 VAL A CA 1
ATOM 830 C C . VAL A 1 104 ? -3.775 -23.381 -4.815 1.00 86.81 104 VAL A C 1
ATOM 832 O O . VAL A 1 104 ? -3.133 -22.365 -5.087 1.00 86.81 104 VAL A O 1
ATOM 835 N N . THR A 1 105 ? -4.822 -23.771 -5.528 1.00 86.12 105 THR A N 1
ATOM 836 C CA . THR A 1 105 ? -5.378 -22.983 -6.624 1.00 86.12 105 THR A CA 1
ATOM 837 C C . THR A 1 105 ? -6.477 -22.066 -6.108 1.00 86.12 105 THR A C 1
ATOM 839 O O . THR A 1 105 ? -7.174 -22.398 -5.153 1.00 86.12 105 THR A O 1
ATOM 842 N N . PHE A 1 106 ? -6.648 -20.917 -6.755 1.00 83.88 106 PHE A N 1
ATOM 843 C CA . PHE A 1 106 ? -7.813 -20.067 -6.542 1.00 83.88 106 PHE A CA 1
ATOM 844 C C . PHE A 1 106 ? -8.868 -20.389 -7.600 1.00 83.88 106 PHE A C 1
ATOM 846 O O . PHE A 1 106 ? -8.530 -20.573 -8.772 1.00 83.88 106 PHE A O 1
ATOM 853 N N . ASP A 1 107 ? -10.134 -20.450 -7.203 1.00 83.69 107 ASP A N 1
ATOM 854 C CA . ASP A 1 107 ? -11.241 -20.533 -8.150 1.00 83.69 107 ASP A CA 1
ATOM 855 C C . ASP A 1 107 ? -11.493 -19.178 -8.845 1.00 83.69 107 ASP A C 1
ATOM 857 O O . ASP A 1 107 ? -10.869 -18.157 -8.538 1.00 83.69 107 ASP A O 1
ATOM 861 N N . ALA A 1 108 ? -12.432 -19.152 -9.796 1.00 81.38 108 ALA A N 1
ATOM 862 C CA . ALA A 1 108 ? -12.787 -17.933 -10.529 1.00 81.38 108 ALA A CA 1
ATOM 863 C C . ALA A 1 108 ? -13.339 -16.809 -9.627 1.00 81.38 108 ALA A C 1
ATOM 865 O O . ALA A 1 108 ? -13.350 -15.650 -10.036 1.00 81.38 108 ALA A O 1
ATOM 866 N N . SER A 1 109 ? -13.789 -17.142 -8.413 1.00 77.69 109 SER A N 1
ATOM 867 C CA . SER A 1 109 ? -14.248 -16.185 -7.407 1.00 77.69 109 SER A CA 1
ATOM 868 C C . SER A 1 109 ? -13.135 -15.719 -6.465 1.00 77.69 109 SER A C 1
ATOM 870 O O . SER A 1 109 ? -13.391 -14.882 -5.612 1.00 77.69 109 SER A O 1
ATOM 872 N N . GLY A 1 110 ? -11.913 -16.253 -6.585 1.00 77.25 110 GLY A N 1
ATOM 873 C CA . GLY A 1 110 ? -10.802 -15.938 -5.689 1.00 77.25 110 GLY A CA 1
ATOM 874 C C . GLY A 1 110 ? -10.842 -16.651 -4.342 1.00 77.25 110 GLY A C 1
ATOM 875 O O . GLY A 1 110 ? -10.137 -16.224 -3.426 1.00 77.25 110 GLY A O 1
ATOM 876 N N . GLN A 1 111 ? -11.639 -17.713 -4.199 1.00 85.12 111 GLN A N 1
ATOM 877 C CA . GLN A 1 111 ? -11.580 -18.611 -3.042 1.00 85.12 111 GLN A CA 1
ATOM 878 C C . GLN A 1 111 ? -10.534 -19.697 -3.256 1.00 85.12 111 GLN A C 1
ATOM 880 O O . GLN A 1 111 ? -10.212 -20.045 -4.389 1.00 85.12 111 GLN A O 1
ATOM 885 N N . LEU A 1 112 ? -10.003 -20.242 -2.162 1.00 86.19 112 LEU A N 1
ATOM 886 C CA . LEU A 1 112 ? -9.039 -21.335 -2.229 1.00 86.19 112 LEU A CA 1
ATOM 887 C C . LEU A 1 112 ? -9.761 -22.643 -2.559 1.00 86.19 112 LEU A C 1
ATOM 889 O O . LEU A 1 112 ? -10.646 -23.066 -1.817 1.00 86.19 112 LEU A O 1
ATOM 893 N N . ASP A 1 113 ? -9.356 -23.308 -3.636 1.00 87.56 113 ASP A N 1
ATOM 894 C CA . ASP A 1 113 ? -9.772 -24.672 -3.946 1.00 87.56 113 ASP A CA 1
ATOM 895 C C . ASP A 1 113 ? -8.909 -25.654 -3.148 1.00 87.56 113 ASP A C 1
ATOM 897 O O . ASP A 1 113 ? -7.788 -26.004 -3.530 1.00 87.56 113 ASP A O 1
ATOM 901 N N . LEU A 1 114 ? -9.444 -26.079 -2.004 1.00 85.62 114 LEU A N 1
ATOM 902 C CA . LEU A 1 114 ? -8.758 -26.991 -1.094 1.00 85.62 114 LEU A CA 1
ATOM 903 C C . LEU A 1 114 ? -8.835 -28.457 -1.543 1.00 85.62 114 LEU A C 1
ATOM 905 O O . LEU A 1 114 ? -8.081 -29.282 -1.037 1.00 85.62 114 LEU A O 1
ATOM 909 N N . SER A 1 115 ? -9.684 -28.792 -2.525 1.00 82.62 115 SER A N 1
ATOM 910 C CA . SER A 1 115 ? -9.849 -30.177 -3.001 1.00 82.62 115 SER A CA 1
ATOM 911 C C . SER A 1 115 ? -8.611 -30.718 -3.721 1.00 82.62 115 SER A C 1
ATOM 913 O O . SER A 1 115 ? -8.413 -31.929 -3.818 1.00 82.62 115 SER A O 1
ATOM 915 N N . ARG A 1 116 ? -7.765 -29.809 -4.214 1.00 78.62 116 ARG A N 1
ATOM 916 C CA . ARG A 1 116 ? -6.515 -30.094 -4.930 1.00 78.62 116 ARG A CA 1
ATOM 917 C C . ARG A 1 116 ? -5.290 -29.616 -4.159 1.00 78.62 116 ARG A C 1
ATOM 919 O O . ARG A 1 116 ? -4.217 -29.483 -4.744 1.00 78.62 116 ARG A O 1
ATOM 926 N N . ALA A 1 117 ? -5.463 -29.298 -2.878 1.00 81.75 117 ALA A N 1
ATOM 927 C CA . ALA A 1 117 ? -4.396 -28.741 -2.078 1.00 81.75 117 ALA A CA 1
ATOM 928 C C . ALA A 1 117 ? -3.340 -29.804 -1.772 1.00 81.75 117 ALA A C 1
ATOM 930 O O . ALA A 1 117 ? -3.648 -30.866 -1.233 1.00 81.75 117 ALA A O 1
ATOM 931 N N . GLU A 1 118 ? -2.081 -29.499 -2.070 1.00 77.88 118 GLU A N 1
ATOM 932 C CA . GLU A 1 118 ? -0.961 -30.368 -1.720 1.00 77.88 118 GLU A CA 1
ATOM 933 C C . GLU A 1 118 ? -0.162 -29.737 -0.584 1.00 77.88 118 GLU A C 1
ATOM 935 O O . GLU A 1 118 ? 0.317 -28.596 -0.671 1.00 77.88 118 GLU A O 1
ATOM 940 N N . TYR A 1 119 ? -0.005 -30.502 0.496 1.00 65.88 119 TYR A N 1
ATOM 941 C CA . TYR A 1 119 ? 0.881 -30.121 1.581 1.00 65.88 119 TYR A CA 1
ATOM 942 C C . TYR A 1 119 ? 2.330 -30.233 1.128 1.00 65.88 119 TYR A C 1
ATOM 944 O O . TYR A 1 119 ? 2.742 -31.267 0.601 1.00 65.88 119 TYR A O 1
ATOM 952 N N . VAL A 1 120 ? 3.122 -29.188 1.365 1.00 61.31 120 VAL A N 1
ATOM 953 C CA . VAL A 1 120 ? 4.551 -29.224 1.063 1.00 61.31 120 VAL A CA 1
ATOM 954 C C . VAL A 1 120 ? 5.342 -28.861 2.305 1.00 61.31 120 VAL A C 1
ATOM 956 O O . VAL A 1 120 ? 5.289 -27.717 2.748 1.00 61.31 120 VAL A O 1
ATOM 959 N N . ASP A 1 121 ? 6.035 -29.873 2.838 1.00 56.00 121 ASP A N 1
ATOM 960 C CA . ASP A 1 121 ? 7.104 -29.835 3.844 1.00 56.00 121 ASP A CA 1
ATOM 961 C C . ASP A 1 121 ? 7.161 -28.537 4.667 1.00 56.00 121 ASP A C 1
ATOM 963 O O . ASP A 1 121 ? 8.031 -27.673 4.513 1.00 56.00 121 ASP A O 1
ATOM 967 N N . ALA A 1 122 ? 6.194 -28.401 5.569 1.00 51.75 122 ALA A N 1
ATOM 968 C CA . ALA A 1 122 ? 6.186 -27.383 6.600 1.00 51.75 122 ALA A CA 1
ATOM 969 C C . ALA A 1 122 ? 6.010 -28.063 7.971 1.00 51.75 122 ALA A C 1
ATOM 971 O O . ALA A 1 122 ? 5.576 -29.204 8.055 1.00 51.75 122 ALA A O 1
ATOM 972 N N . PRO A 1 123 ? 6.388 -27.419 9.081 1.00 49.72 123 PRO A N 1
ATOM 973 C CA . PRO A 1 123 ? 6.244 -27.988 10.417 1.00 49.72 123 PRO A CA 1
ATOM 974 C C . PRO A 1 123 ? 4.851 -27.680 10.995 1.00 49.72 123 PRO A C 1
ATOM 976 O O . PRO A 1 123 ? 4.758 -27.135 12.092 1.00 49.72 123 PRO A O 1
ATOM 979 N N . PHE A 1 124 ? 3.773 -27.938 10.247 1.00 55.34 124 PHE A N 1
ATOM 980 C CA . PHE A 1 124 ? 2.408 -27.813 10.776 1.00 55.34 124 PHE A CA 1
ATOM 981 C C . PHE A 1 124 ? 1.855 -29.180 11.153 1.00 55.34 124 PHE A C 1
ATOM 983 O O . PHE A 1 124 ? 2.168 -30.178 10.511 1.00 55.34 124 PHE A O 1
ATOM 990 N N . GLY A 1 125 ? 1.024 -29.207 12.194 1.00 56.00 125 GLY A N 1
ATOM 991 C CA . GLY A 1 125 ? 0.208 -30.378 12.497 1.00 56.00 125 GLY A CA 1
ATOM 992 C C . GLY A 1 125 ? -0.776 -30.688 11.365 1.00 56.00 125 GLY A C 1
ATOM 993 O O . GLY A 1 125 ? -0.979 -29.880 10.455 1.00 56.00 125 GLY A O 1
ATOM 994 N N . GLU A 1 126 ? -1.408 -31.854 11.448 1.00 60.38 126 GLU A N 1
ATOM 995 C CA . GLU A 1 126 ? -2.337 -32.390 10.439 1.00 60.38 126 GLU A CA 1
ATOM 996 C C . GLU A 1 126 ? -3.561 -31.477 10.167 1.00 60.38 126 GLU A C 1
ATOM 998 O O . GLU A 1 126 ? -4.186 -31.585 9.116 1.00 60.38 126 GLU A O 1
ATOM 1003 N N . ASP A 1 127 ? -3.841 -30.504 11.044 1.00 72.50 127 ASP A N 1
ATOM 1004 C CA . ASP A 1 127 ? -5.050 -29.660 11.041 1.00 72.50 127 ASP A CA 1
ATOM 1005 C C . ASP A 1 127 ? -4.972 -28.374 10.187 1.00 72.50 127 ASP A C 1
ATOM 1007 O O . ASP A 1 127 ? -5.886 -27.550 10.230 1.00 72.50 127 ASP A O 1
ATOM 1011 N N . TRP A 1 128 ? -3.901 -28.135 9.420 1.00 77.25 128 TRP A N 1
ATOM 1012 C CA . TRP A 1 128 ? -3.748 -26.865 8.685 1.00 77.25 128 TRP A CA 1
ATOM 1013 C C . TRP A 1 128 ? -4.899 -26.602 7.696 1.00 77.25 128 TRP A C 1
ATOM 1015 O O . TRP A 1 128 ? -5.314 -25.456 7.552 1.00 77.25 128 TRP A O 1
ATOM 1025 N N . MET A 1 129 ? -5.467 -27.639 7.066 1.00 82.12 129 MET A N 1
ATOM 1026 C CA . MET A 1 129 ? -6.593 -27.492 6.130 1.00 82.12 129 MET A CA 1
ATOM 1027 C C . MET A 1 129 ? -7.815 -26.846 6.791 1.00 82.12 129 MET A C 1
ATOM 1029 O O . MET A 1 129 ? -8.456 -26.001 6.176 1.00 82.12 129 MET A O 1
ATOM 1033 N N . ILE A 1 130 ? -8.073 -27.153 8.066 1.00 82.81 130 ILE A N 1
ATOM 1034 C CA . ILE A 1 130 ? -9.201 -26.602 8.828 1.00 82.81 130 ILE A CA 1
ATOM 1035 C C . ILE A 1 130 ? -9.084 -25.075 8.940 1.00 82.81 130 ILE A C 1
ATOM 1037 O O . ILE A 1 130 ? -10.066 -24.353 8.772 1.00 82.81 130 ILE A O 1
ATOM 1041 N N . ALA A 1 131 ? -7.879 -24.547 9.179 1.00 82.62 131 ALA A N 1
ATOM 1042 C CA . ALA A 1 131 ? -7.666 -23.100 9.246 1.00 82.62 131 ALA A CA 1
ATOM 1043 C C . ALA A 1 131 ? -7.970 -22.416 7.899 1.00 82.62 131 ALA A C 1
ATOM 1045 O O . ALA A 1 131 ? -8.573 -21.342 7.866 1.00 82.62 131 ALA A O 1
ATOM 1046 N N . TYR A 1 132 ? -7.614 -23.058 6.784 1.00 87.88 132 TYR A N 1
ATOM 1047 C CA . TYR A 1 132 ? -7.877 -22.550 5.436 1.00 87.88 132 TYR A CA 1
ATOM 1048 C C . TYR A 1 132 ? -9.355 -22.690 5.039 1.00 87.88 132 TYR A C 1
ATOM 1050 O O . TYR A 1 132 ? -9.892 -21.812 4.363 1.00 87.88 132 TYR A O 1
ATOM 1058 N N . GLU A 1 133 ? -10.044 -23.738 5.493 1.00 87.62 133 GLU A N 1
ATOM 1059 C CA . GLU A 1 133 ? -11.498 -23.869 5.357 1.00 87.62 133 GLU A CA 1
ATOM 1060 C C . GLU A 1 133 ? -12.211 -22.741 6.104 1.00 87.62 133 G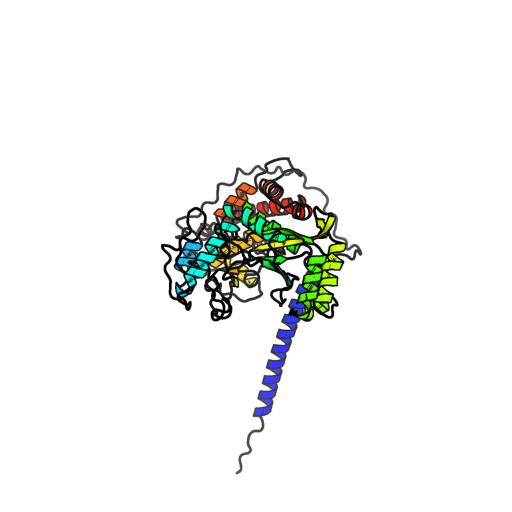LU A C 1
ATOM 1062 O O . GLU A 1 133 ? -13.024 -22.026 5.513 1.00 87.62 133 GLU A O 1
ATOM 1067 N N . HIS A 1 134 ? -11.852 -22.506 7.370 1.00 87.50 134 HIS A N 1
ATOM 1068 C CA . HIS A 1 134 ? -12.370 -21.379 8.147 1.00 87.50 134 HIS A CA 1
ATOM 1069 C C . HIS A 1 134 ? -12.107 -20.040 7.453 1.00 87.50 134 HIS A C 1
ATOM 1071 O O . HIS A 1 134 ? -13.003 -19.197 7.392 1.00 87.50 134 HIS A O 1
ATOM 1077 N N . HIS A 1 135 ? -10.919 -19.861 6.868 1.00 89.44 135 HIS A N 1
ATOM 1078 C CA . HIS A 1 135 ? -10.603 -18.684 6.064 1.00 89.44 135 HIS A CA 1
ATOM 1079 C C . HIS A 1 135 ? -11.522 -18.546 4.844 1.00 89.44 135 HIS A C 1
ATOM 1081 O O . HIS A 1 135 ? -12.081 -17.478 4.622 1.00 89.44 135 HIS A O 1
ATOM 1087 N N . ASN A 1 136 ? -11.765 -19.617 4.085 1.00 90.19 136 ASN A N 1
ATOM 1088 C CA . ASN A 1 136 ? -12.711 -19.593 2.965 1.00 90.19 136 ASN A CA 1
ATOM 1089 C C . ASN A 1 136 ? -14.133 -19.218 3.412 1.00 90.19 136 ASN A C 1
ATOM 1091 O O . ASN A 1 136 ? -14.809 -18.430 2.747 1.00 90.19 136 ASN A O 1
ATOM 1095 N N . HIS A 1 137 ? -14.599 -19.744 4.549 1.00 89.38 137 HIS A N 1
ATOM 1096 C CA . HIS A 1 137 ? -15.883 -19.343 5.126 1.00 89.38 137 HIS A CA 1
ATOM 1097 C C . HIS A 1 137 ? -15.898 -17.856 5.497 1.00 89.38 137 HIS A C 1
ATOM 1099 O O . HIS A 1 137 ? -16.860 -17.157 5.176 1.00 89.38 137 HIS A O 1
ATOM 1105 N N . LEU A 1 138 ? -14.829 -17.346 6.102 1.00 89.88 138 LEU A N 1
ATOM 1106 C CA . LEU A 1 138 ? -14.680 -15.930 6.422 1.00 89.88 138 LEU A CA 1
ATOM 1107 C C . LEU A 1 138 ? -14.708 -15.067 5.151 1.00 89.88 138 LEU A C 1
ATOM 1109 O O . LEU A 1 138 ? -15.460 -14.094 5.100 1.00 89.88 138 LEU A O 1
ATOM 1113 N N . VAL A 1 139 ? -13.981 -15.443 4.095 1.00 91.81 139 VAL A N 1
ATOM 1114 C CA . VAL A 1 139 ? -13.974 -14.729 2.804 1.00 91.81 139 VAL A CA 1
ATOM 1115 C C . VAL A 1 139 ? -15.365 -14.704 2.177 1.00 91.81 139 VAL A C 1
ATOM 1117 O O . VAL A 1 139 ? -15.794 -13.663 1.687 1.00 91.81 139 VAL A O 1
ATOM 1120 N N . ARG A 1 140 ? -16.113 -15.812 2.222 1.00 90.00 140 ARG A N 1
ATOM 1121 C CA . ARG A 1 140 ? -17.484 -15.863 1.688 1.00 90.00 140 ARG A CA 1
ATOM 1122 C C . ARG A 1 140 ? -18.428 -14.885 2.380 1.00 90.00 140 ARG A C 1
ATOM 1124 O O . ARG A 1 140 ? -19.211 -14.227 1.698 1.00 90.00 140 ARG A O 1
ATOM 1131 N N . ASN A 1 141 ? -18.338 -14.793 3.705 1.00 89.88 141 ASN A N 1
ATOM 1132 C CA . ASN A 1 141 ? -19.246 -13.979 4.515 1.00 89.88 141 ASN A CA 1
ATOM 1133 C C . ASN A 1 141 ? -18.853 -12.498 4.558 1.00 89.88 141 ASN A C 1
ATOM 1135 O O . ASN A 1 141 ? -19.720 -11.636 4.658 1.00 89.88 141 ASN A O 1
ATOM 1139 N N . THR A 1 142 ? -17.559 -12.193 4.476 1.00 92.25 142 THR A N 1
ATOM 1140 C CA . THR A 1 142 ? -17.044 -10.833 4.717 1.00 92.25 142 THR A CA 1
ATOM 1141 C C . THR A 1 142 ? -16.386 -10.208 3.493 1.00 92.25 142 THR A C 1
ATOM 1143 O O . THR A 1 142 ? -16.261 -8.996 3.415 1.00 92.25 142 THR A O 1
ATOM 1146 N N . GLY A 1 143 ? -15.939 -11.011 2.526 1.00 93.38 143 GLY A N 1
ATOM 1147 C CA . GLY A 1 143 ? -15.068 -10.579 1.432 1.00 93.38 143 GLY A CA 1
ATOM 1148 C C . GLY A 1 143 ? -13.598 -10.394 1.828 1.00 93.38 143 GLY A C 1
ATOM 1149 O O . GLY A 1 143 ? -12.769 -10.166 0.954 1.00 93.38 143 GLY A O 1
ATOM 1150 N N . CYS A 1 144 ? -13.221 -10.492 3.104 1.00 94.50 144 CYS A N 1
ATOM 1151 C CA . CYS A 1 144 ? -11.857 -10.189 3.533 1.00 94.50 144 CYS A CA 1
ATOM 1152 C C . CYS A 1 144 ? -10.888 -11.355 3.316 1.00 94.50 144 CYS A C 1
ATOM 1154 O O . CYS A 1 144 ? -10.767 -12.250 4.148 1.00 94.50 144 CYS A O 1
ATOM 1156 N N . ASN A 1 145 ? -10.150 -11.324 2.203 1.00 93.69 145 ASN A N 1
ATOM 1157 C CA . ASN A 1 145 ? -9.162 -12.348 1.870 1.00 93.69 145 ASN A CA 1
ATOM 1158 C C . ASN A 1 145 ? -7.733 -11.951 2.271 1.00 93.69 145 ASN A C 1
ATOM 1160 O O . ASN A 1 145 ? -6.972 -11.407 1.478 1.00 93.69 145 ASN A O 1
ATOM 1164 N N . ALA A 1 146 ? -7.357 -12.278 3.508 1.00 92.12 146 ALA A N 1
ATOM 1165 C CA . ALA A 1 146 ? -6.018 -12.045 4.057 1.00 92.12 146 ALA A CA 1
ATOM 1166 C C . ALA A 1 146 ? -4.894 -12.911 3.445 1.00 92.12 146 ALA A C 1
ATOM 1168 O O . ALA A 1 146 ? -3.728 -12.664 3.745 1.00 92.12 146 ALA A O 1
ATOM 1169 N N . LEU A 1 147 ? -5.214 -13.917 2.618 1.00 91.38 147 LEU A N 1
ATOM 1170 C CA . LEU A 1 147 ? -4.225 -14.822 2.012 1.00 91.38 147 LEU A CA 1
ATOM 1171 C C . LEU A 1 147 ? -3.923 -14.516 0.546 1.00 91.38 147 LEU A C 1
ATOM 1173 O O . LEU A 1 147 ? -3.000 -15.102 -0.015 1.00 91.38 147 LEU A O 1
ATOM 1177 N N . GLN A 1 148 ? -4.685 -13.628 -0.086 1.00 90.38 148 GLN A N 1
ATOM 1178 C CA . GLN A 1 148 ? -4.586 -13.386 -1.517 1.00 90.38 148 GLN A CA 1
ATOM 1179 C C . GLN A 1 148 ? -3.835 -12.091 -1.810 1.00 90.38 148 GLN A C 1
ATOM 1181 O O . GLN A 1 148 ? -4.309 -11.002 -1.501 1.00 90.38 148 GLN A O 1
ATOM 1186 N N . VAL A 1 149 ? -2.685 -12.229 -2.465 1.00 92.00 149 VAL A N 1
ATOM 1187 C CA . VAL A 1 149 ? -1.908 -11.129 -3.038 1.00 92.00 149 VAL A CA 1
ATOM 1188 C C . VAL A 1 149 ? -1.437 -11.586 -4.426 1.00 92.00 149 VAL A C 1
ATOM 1190 O O . VAL A 1 149 ? -0.880 -12.679 -4.509 1.00 92.00 149 VAL A O 1
ATOM 1193 N N . PRO A 1 150 ? -1.643 -10.815 -5.512 1.00 93.50 150 PRO A N 1
ATOM 1194 C CA . PRO A 1 150 ? -2.403 -9.562 -5.597 1.00 93.50 150 PRO A CA 1
ATOM 1195 C C . PRO A 1 150 ? -3.882 -9.712 -5.199 1.00 93.50 150 PRO A C 1
ATOM 1197 O O . PRO A 1 150 ? -4.490 -10.759 -5.409 1.00 93.50 150 PRO A O 1
ATOM 1200 N N . PHE A 1 151 ? -4.466 -8.659 -4.631 1.00 94.94 151 PHE A N 1
ATOM 1201 C CA . PHE A 1 151 ? -5.845 -8.633 -4.142 1.00 94.94 151 PHE A CA 1
ATOM 1202 C C . PHE A 1 151 ? -6.867 -8.590 -5.289 1.00 94.94 151 PHE A C 1
ATOM 1204 O O . PHE A 1 151 ? -6.647 -7.951 -6.322 1.00 94.94 151 PHE A O 1
ATOM 1211 N N . GLN A 1 152 ? -8.024 -9.231 -5.103 1.00 92.06 152 GLN A N 1
ATOM 1212 C CA . GLN A 1 152 ? -9.106 -9.213 -6.090 1.00 92.06 152 GLN A CA 1
ATOM 1213 C C . GLN A 1 152 ? -10.103 -8.065 -5.860 1.00 92.06 152 GLN A C 1
ATOM 1215 O O . GLN A 1 152 ? -10.762 -8.041 -4.820 1.00 92.06 152 GLN A O 1
ATOM 1220 N N . PRO A 1 153 ? -10.314 -7.170 -6.850 1.00 93.56 153 PRO A N 1
ATOM 1221 C CA . PRO A 1 153 ? -11.231 -6.038 -6.697 1.00 93.56 153 PRO A CA 1
ATOM 1222 C C . PRO A 1 153 ? -12.690 -6.411 -6.409 1.00 93.56 153 PRO A C 1
ATOM 1224 O O . PRO A 1 153 ? -13.398 -5.672 -5.732 1.00 93.56 153 PRO A O 1
ATOM 1227 N N . SER A 1 154 ? -13.145 -7.580 -6.870 1.00 92.44 154 SER A N 1
ATOM 1228 C CA . SER A 1 154 ? -14.497 -8.102 -6.611 1.00 92.44 154 SER A CA 1
ATOM 1229 C C . SER A 1 154 ? -14.809 -8.292 -5.119 1.00 92.44 154 SER A C 1
ATOM 1231 O O . SER A 1 154 ? -15.973 -8.413 -4.737 1.00 92.44 154 SER A O 1
ATOM 1233 N N . HIS A 1 155 ? -13.786 -8.339 -4.264 1.00 93.50 155 HIS A N 1
ATOM 1234 C CA . HIS A 1 155 ? -13.917 -8.544 -2.825 1.00 93.50 155 HIS A CA 1
ATOM 1235 C C . HIS A 1 155 ? -13.848 -7.259 -2.000 1.00 93.50 155 HIS A C 1
ATOM 1237 O O . HIS A 1 155 ? -14.342 -7.241 -0.870 1.00 93.50 155 HIS A O 1
ATOM 1243 N N . ASP A 1 156 ? -13.295 -6.189 -2.567 1.00 96.44 156 ASP A N 1
ATOM 1244 C CA . ASP A 1 156 ? -12.939 -4.981 -1.828 1.00 96.44 156 ASP A CA 1
ATOM 1245 C C . ASP A 1 156 ? -14.139 -4.337 -1.137 1.00 96.44 156 ASP A C 1
ATOM 1247 O O . ASP A 1 156 ? -14.093 -4.109 0.067 1.00 96.44 156 ASP A O 1
ATOM 1251 N N . ALA A 1 157 ? -15.233 -4.096 -1.868 1.00 96.81 157 ALA A N 1
ATOM 1252 C CA . ALA A 1 157 ? -16.405 -3.405 -1.330 1.00 96.81 157 ALA A CA 1
ATOM 1253 C C . ALA A 1 157 ? -17.025 -4.149 -0.135 1.00 96.81 157 ALA A C 1
ATOM 1255 O O . ALA A 1 157 ? -17.365 -3.532 0.874 1.00 96.81 157 ALA A O 1
ATOM 1256 N N . ARG A 1 158 ? -17.121 -5.484 -0.219 1.00 96.50 158 ARG A N 1
ATOM 1257 C CA . ARG A 1 158 ? -17.635 -6.313 0.882 1.00 96.50 158 ARG A CA 1
ATOM 1258 C C . ARG A 1 158 ? -16.687 -6.289 2.077 1.00 96.50 158 ARG A C 1
ATOM 1260 O O . ARG A 1 158 ? -17.148 -6.047 3.189 1.00 96.50 158 ARG A O 1
ATOM 1267 N N . CYS A 1 159 ? -15.381 -6.455 1.841 1.00 97.56 159 CYS A N 1
ATOM 1268 C CA . CYS A 1 159 ? -14.406 -6.428 2.927 1.00 97.56 159 CYS A CA 1
ATOM 1269 C C . CYS A 1 159 ? -14.381 -5.067 3.620 1.00 97.56 159 CYS A C 1
ATOM 1271 O O . CYS A 1 159 ? -14.504 -4.996 4.837 1.00 97.56 159 CYS A O 1
ATOM 1273 N N . ILE A 1 160 ? -14.301 -3.977 2.856 1.00 98.00 160 ILE A N 1
ATOM 1274 C CA . ILE A 1 160 ? -14.307 -2.616 3.394 1.00 98.00 160 ILE A CA 1
ATOM 1275 C C . ILE A 1 160 ? -15.589 -2.360 4.182 1.00 98.00 160 ILE A C 1
ATOM 1277 O O . ILE A 1 160 ? -15.498 -1.888 5.309 1.00 98.00 160 ILE A O 1
ATOM 1281 N N . SER A 1 161 ? -16.759 -2.736 3.654 1.00 97.12 161 SER A N 1
ATOM 1282 C CA . SER A 1 161 ? -18.031 -2.599 4.373 1.00 97.12 161 SER A CA 1
ATOM 1283 C C . SER A 1 161 ? -18.066 -3.398 5.676 1.00 97.12 161 SER A C 1
ATOM 1285 O O . SER A 1 161 ? -18.683 -2.952 6.642 1.00 97.12 161 SER A O 1
ATOM 1287 N N . TYR A 1 162 ? -17.443 -4.578 5.717 1.00 96.38 162 TYR A N 1
ATOM 1288 C CA . TYR A 1 162 ? -17.344 -5.365 6.941 1.00 96.38 162 TYR A CA 1
ATOM 1289 C C . TYR A 1 162 ? -16.410 -4.696 7.957 1.00 96.38 162 TYR A C 1
ATOM 1291 O O . TYR A 1 162 ? -16.777 -4.566 9.126 1.00 96.38 162 TYR A O 1
ATOM 1299 N N . LEU A 1 163 ? -15.231 -4.250 7.506 1.00 97.19 163 LEU A N 1
ATOM 1300 C CA . LEU A 1 163 ? -14.220 -3.603 8.340 1.00 97.19 163 LEU A CA 1
ATOM 1301 C C . LEU A 1 163 ? -14.737 -2.289 8.940 1.00 97.19 163 LEU A C 1
ATOM 1303 O O . LEU A 1 163 ? -14.572 -2.061 10.132 1.00 97.19 163 LEU A O 1
ATOM 1307 N N . THR A 1 164 ? -15.379 -1.427 8.152 1.00 95.94 164 THR A N 1
ATOM 1308 C CA . THR A 1 164 ? -15.800 -0.086 8.599 1.00 95.94 164 THR A CA 1
ATOM 1309 C C . THR A 1 164 ? -17.094 -0.081 9.413 1.00 95.94 164 THR A C 1
ATOM 1311 O O . THR A 1 164 ? -17.420 0.934 10.028 1.00 95.94 164 THR A O 1
ATOM 1314 N N . ASN A 1 165 ? -17.826 -1.197 9.464 1.00 94.50 165 ASN A N 1
ATOM 1315 C CA . ASN A 1 165 ? -19.014 -1.315 10.298 1.00 94.50 165 ASN A CA 1
ATOM 1316 C C . ASN A 1 165 ? -18.627 -1.597 11.757 1.00 94.50 165 ASN A C 1
ATOM 1318 O O . ASN A 1 165 ? -18.325 -2.731 12.131 1.00 94.50 165 ASN A O 1
ATOM 1322 N N . VAL A 1 166 ? -18.702 -0.561 12.594 1.00 91.94 166 VAL A N 1
ATOM 1323 C CA . VAL A 1 166 ? -18.376 -0.625 14.029 1.00 91.94 166 VAL A CA 1
ATOM 1324 C C . VAL A 1 166 ? -19.225 -1.633 14.811 1.00 91.94 166 VAL A C 1
ATOM 1326 O O . VAL A 1 166 ? -18.777 -2.122 15.843 1.00 91.94 166 VAL A O 1
ATOM 1329 N N . ALA A 1 167 ? -20.412 -2.009 14.320 1.00 91.62 167 ALA A N 1
ATOM 1330 C CA . ALA A 1 167 ? -21.232 -3.049 14.946 1.00 91.62 167 ALA A CA 1
ATOM 1331 C C . ALA A 1 167 ? -20.610 -4.451 14.822 1.00 91.62 167 ALA A C 1
ATOM 1333 O O . ALA A 1 167 ? -20.951 -5.342 15.595 1.00 91.62 167 ALA A O 1
ATOM 1334 N N . ASN A 1 168 ? -19.679 -4.648 13.883 1.00 93.19 168 ASN A N 1
ATOM 1335 C CA . ASN A 1 168 ? -18.917 -5.890 13.758 1.00 93.19 168 ASN A CA 1
ATOM 1336 C C . ASN A 1 168 ? -17.730 -5.949 14.732 1.00 93.19 168 ASN A C 1
ATOM 1338 O O . ASN A 1 168 ? -17.053 -6.976 14.805 1.00 93.19 168 ASN A O 1
ATOM 1342 N N . TRP A 1 169 ? -17.420 -4.861 15.441 1.00 93.56 169 TRP A N 1
ATOM 1343 C CA . TRP A 1 169 ? -16.226 -4.770 16.274 1.00 93.56 169 TRP A CA 1
ATOM 1344 C C . TRP A 1 169 ? -16.513 -5.329 17.663 1.00 93.56 169 TRP A C 1
ATOM 1346 O O . TRP A 1 169 ? -17.500 -4.986 18.310 1.00 93.56 169 TRP A O 1
ATOM 1356 N N . ARG A 1 170 ? -15.614 -6.185 18.142 1.00 91.75 170 ARG A N 1
ATOM 1357 C CA . ARG A 1 170 ? -15.638 -6.724 19.502 1.00 91.75 170 ARG A CA 1
ATOM 1358 C C . ARG A 1 170 ? -14.830 -5.844 20.444 1.00 91.75 170 ARG A C 1
ATOM 1360 O O . ARG A 1 170 ? -15.301 -5.502 21.522 1.00 91.75 170 ARG A O 1
ATOM 1367 N N . VAL A 1 171 ? -13.595 -5.524 20.056 1.00 91.88 171 VAL A N 1
ATOM 1368 C CA . VAL A 1 171 ? -12.653 -4.743 20.867 1.00 91.88 171 VAL A CA 1
ATOM 1369 C C . VAL A 1 171 ? -11.767 -3.901 19.955 1.00 91.88 171 VAL A C 1
ATOM 1371 O O . VAL A 1 171 ? -11.338 -4.362 18.901 1.00 91.88 171 VAL A O 1
ATOM 1374 N N . LEU A 1 172 ? -11.451 -2.688 20.404 1.00 95.06 172 LEU A N 1
ATOM 1375 C CA . LEU A 1 172 ? -10.403 -1.843 19.845 1.00 95.06 172 LEU A CA 1
ATOM 1376 C C . LEU A 1 172 ? -9.225 -1.813 20.826 1.00 95.06 172 LEU A C 1
ATOM 1378 O O . LEU A 1 172 ? -9.411 -1.454 21.988 1.00 95.06 172 LEU A O 1
ATOM 1382 N N . LYS A 1 173 ? -8.031 -2.205 20.379 1.00 94.56 173 LYS A N 1
ATOM 1383 C CA . LYS A 1 173 ? -6.830 -2.294 21.222 1.00 94.56 173 LYS A CA 1
ATOM 1384 C C . LYS A 1 173 ? -5.728 -1.400 20.666 1.00 94.56 173 LYS A C 1
ATOM 1386 O O . LYS A 1 173 ? -5.417 -1.530 19.489 1.00 94.56 173 LYS A O 1
ATOM 1391 N N . PRO A 1 174 ? -5.109 -0.514 21.456 1.00 94.62 174 PRO A N 1
ATOM 1392 C CA . PRO A 1 174 ? -3.909 0.175 21.013 1.00 94.62 174 PRO A CA 1
ATOM 1393 C C . PRO A 1 174 ? -2.756 -0.820 20.829 1.00 94.62 174 PRO A C 1
ATOM 1395 O O . PRO A 1 174 ? -2.655 -1.805 21.563 1.00 94.62 174 PRO A O 1
ATOM 1398 N N . LEU A 1 175 ? -1.905 -0.568 19.837 1.00 91.44 175 LEU A N 1
ATOM 1399 C CA . LEU A 1 175 ? -0.750 -1.409 19.533 1.00 91.44 175 LEU A CA 1
ATOM 1400 C C . LEU A 1 175 ? 0.533 -0.827 20.122 1.00 91.44 175 LEU A C 1
ATOM 1402 O O . LEU A 1 175 ? 0.690 0.387 20.204 1.00 91.44 175 LEU A O 1
ATOM 1406 N N . ALA A 1 176 ? 1.459 -1.714 20.489 1.00 86.31 176 ALA A N 1
ATOM 1407 C CA . ALA A 1 176 ? 2.798 -1.335 20.925 1.00 86.31 176 ALA A CA 1
ATOM 1408 C C . ALA A 1 176 ? 3.557 -0.582 19.822 1.00 86.31 176 ALA A C 1
ATOM 1410 O O . ALA A 1 176 ? 3.375 -0.847 18.628 1.00 86.31 176 ALA A O 1
ATOM 1411 N N . MET A 1 177 ? 4.436 0.329 20.236 1.00 82.81 177 MET A N 1
ATOM 1412 C CA . MET A 1 177 ? 5.272 1.121 19.337 1.00 82.81 177 MET A CA 1
ATOM 1413 C C . MET A 1 177 ? 6.744 0.801 19.541 1.00 82.81 177 MET A C 1
ATOM 1415 O O . MET A 1 177 ? 7.210 0.547 20.648 1.00 82.81 177 MET A O 1
ATOM 1419 N N . GLY A 1 178 ? 7.479 0.850 18.437 1.00 76.69 178 GLY A N 1
ATOM 1420 C CA . GLY A 1 178 ? 8.917 0.624 18.378 1.00 76.69 178 GLY A CA 1
ATOM 1421 C C . GLY A 1 178 ? 9.558 1.567 17.367 1.00 76.69 178 GLY A C 1
ATOM 1422 O O . GLY A 1 178 ? 8.861 2.302 16.667 1.00 76.69 178 GLY A O 1
ATOM 1423 N N . PHE A 1 179 ? 10.882 1.520 17.225 1.00 69.88 179 PHE A N 1
ATOM 1424 C CA . PHE A 1 179 ? 11.593 2.356 16.247 1.00 69.88 179 PHE A CA 1
ATOM 1425 C C . PHE A 1 179 ? 11.115 2.146 14.800 1.00 69.88 179 PHE A C 1
ATOM 1427 O O . PHE A 1 179 ? 11.053 3.102 14.027 1.00 69.88 179 PHE A O 1
ATOM 1434 N N . ASP A 1 180 ? 10.677 0.929 14.466 1.00 64.56 180 ASP A N 1
ATOM 1435 C CA . ASP A 1 180 ? 10.102 0.595 13.157 1.00 64.56 180 ASP A CA 1
ATOM 1436 C C . ASP A 1 180 ? 8.583 0.855 13.072 1.00 64.56 180 ASP A C 1
ATOM 1438 O O . ASP A 1 180 ? 7.987 0.750 12.004 1.00 64.56 180 ASP A O 1
ATOM 1442 N N . GLN A 1 181 ? 7.929 1.208 14.186 1.00 73.75 181 GLN A N 1
ATOM 1443 C CA . GLN A 1 181 ? 6.480 1.398 14.308 1.00 73.75 181 GLN A CA 1
ATOM 1444 C C . GLN A 1 181 ? 6.166 2.610 15.194 1.00 73.75 181 GLN A C 1
ATOM 1446 O O . GLN A 1 181 ? 5.797 2.470 16.355 1.00 73.75 181 GLN A O 1
ATOM 1451 N N . ARG A 1 182 ? 6.338 3.805 14.628 1.00 78.62 182 ARG A N 1
ATOM 1452 C CA . ARG A 1 182 ? 6.448 5.074 15.371 1.00 78.62 182 ARG A CA 1
ATOM 1453 C C . ARG A 1 182 ? 5.119 5.798 15.618 1.00 78.62 182 ARG A C 1
ATOM 1455 O O . ARG A 1 182 ? 5.120 6.883 16.183 1.00 78.62 182 ARG A O 1
ATOM 1462 N N . THR A 1 183 ? 4.009 5.249 15.128 1.00 88.31 183 THR A N 1
ATOM 1463 C CA . THR A 1 183 ? 2.723 5.951 15.034 1.00 88.31 183 THR A CA 1
ATOM 1464 C C . THR A 1 183 ? 1.677 5.355 15.968 1.00 88.31 183 THR A C 1
ATOM 1466 O O . THR A 1 183 ? 1.620 4.134 16.140 1.00 88.31 183 THR A O 1
ATOM 1469 N N . ILE A 1 184 ? 0.830 6.212 16.551 1.00 93.06 184 ILE A N 1
ATOM 1470 C CA . ILE A 1 184 ? -0.345 5.789 17.321 1.00 93.06 184 ILE A CA 1
ATOM 1471 C C . ILE A 1 184 ? -1.290 5.047 16.375 1.00 93.06 184 ILE A C 1
ATOM 1473 O O . ILE A 1 184 ? -1.759 5.597 15.376 1.00 93.06 184 ILE A O 1
ATOM 1477 N N . LYS A 1 185 ? -1.574 3.786 16.694 1.00 94.69 185 LYS A N 1
ATOM 1478 C CA . LYS A 1 185 ? -2.440 2.912 15.901 1.00 94.69 185 LYS A CA 1
ATOM 1479 C C . LYS A 1 185 ? -3.081 1.846 16.773 1.00 94.69 185 LYS A C 1
ATOM 1481 O O . LYS A 1 185 ? -2.628 1.555 17.881 1.00 94.69 185 LYS A O 1
ATOM 1486 N N . PHE A 1 186 ? -4.139 1.255 16.247 1.00 96.12 186 PHE A N 1
ATOM 1487 C CA . PHE A 1 186 ? -4.976 0.314 16.967 1.00 96.12 186 PHE A CA 1
ATOM 1488 C C . PHE A 1 186 ? -5.185 -0.952 16.136 1.00 96.12 186 PHE A C 1
ATOM 1490 O O . PHE A 1 186 ? -5.119 -0.928 14.911 1.00 96.12 186 PHE A O 1
ATOM 1497 N N . GLU A 1 187 ? -5.449 -2.065 16.798 1.00 94.94 187 GLU A N 1
ATOM 1498 C CA . GLU A 1 187 ? -5.960 -3.290 16.202 1.00 94.94 187 GLU A CA 1
ATOM 1499 C C . GLU A 1 187 ? -7.441 -3.422 16.551 1.00 94.94 187 GLU A C 1
ATOM 1501 O O . GLU A 1 187 ? -7.849 -3.206 17.698 1.00 94.94 187 GLU A O 1
ATOM 1506 N N . VAL A 1 188 ? -8.252 -3.758 15.549 1.00 94.56 188 VAL A N 1
ATOM 1507 C CA . VAL A 1 188 ? -9.659 -4.106 15.760 1.00 94.56 188 VAL A CA 1
ATOM 1508 C C . VAL A 1 188 ? -9.778 -5.617 15.789 1.00 94.56 188 VAL A C 1
ATOM 1510 O O . VAL A 1 188 ? -9.424 -6.298 14.825 1.00 94.56 188 VAL A O 1
ATOM 1513 N N . GLU A 1 189 ? -10.326 -6.126 16.883 1.00 91.06 189 GLU A N 1
ATOM 1514 C CA . GLU A 1 189 ? -10.807 -7.495 16.976 1.00 91.06 189 GLU A CA 1
ATOM 1515 C C . GLU A 1 189 ? -12.292 -7.518 16.634 1.00 91.06 189 GLU A C 1
ATOM 1517 O O . GLU A 1 189 ? -13.084 -6.789 17.235 1.00 91.06 189 GLU A O 1
ATOM 1522 N N . PHE A 1 190 ? -12.681 -8.373 15.694 1.00 91.75 190 PHE A N 1
ATOM 1523 C CA . PHE A 1 190 ? -14.065 -8.487 15.242 1.00 91.75 190 PHE A CA 1
ATOM 1524 C C . PHE A 1 190 ? -14.844 -9.536 16.035 1.00 91.75 190 PHE A C 1
ATOM 1526 O O . PHE A 1 190 ? -14.276 -10.438 16.661 1.00 91.75 190 PHE A O 1
ATOM 1533 N N . LEU A 1 191 ? -16.169 -9.410 16.006 1.00 89.00 191 LEU A N 1
ATOM 1534 C CA . LEU A 1 191 ? -17.077 -10.442 16.488 1.00 89.00 191 LEU A CA 1
ATOM 1535 C C . LEU A 1 191 ? -16.870 -11.735 15.690 1.00 89.00 191 LEU A C 1
ATOM 1537 O O . LEU A 1 191 ? -16.535 -11.719 14.503 1.00 89.00 191 LEU A O 1
ATOM 1541 N N . THR A 1 192 ? -17.087 -12.870 16.354 1.00 85.69 192 THR A N 1
ATOM 1542 C CA . THR A 1 192 ? -17.057 -14.179 15.700 1.00 85.69 192 THR A CA 1
ATOM 1543 C C . THR A 1 192 ? -18.045 -14.188 14.539 1.00 85.69 192 THR A C 1
ATOM 1545 O O . THR A 1 192 ? -19.227 -13.899 14.717 1.00 85.69 192 THR A O 1
ATOM 1548 N N . THR A 1 193 ? -17.553 -14.507 13.344 1.00 83.06 193 THR A N 1
ATOM 1549 C CA . THR A 1 193 ? -18.407 -14.611 12.158 1.00 83.06 193 THR A CA 1
ATOM 1550 C C . THR A 1 193 ? -19.132 -15.951 12.188 1.00 83.06 193 THR A C 1
ATOM 1552 O O . THR A 1 193 ? -18.543 -16.955 12.579 1.00 83.06 193 THR A O 1
ATOM 1555 N N . VAL A 1 194 ? -20.396 -15.977 11.778 1.00 83.56 194 VAL A N 1
ATOM 1556 C CA . VAL A 1 194 ? -21.169 -17.213 11.608 1.00 83.56 194 VAL A CA 1
ATOM 1557 C C . VAL A 1 194 ? -21.381 -17.489 10.124 1.00 83.56 194 VAL A C 1
ATOM 1559 O O . VAL A 1 194 ? -21.439 -16.557 9.322 1.00 83.56 194 VAL A O 1
ATOM 1562 N N . ASP A 1 195 ? -21.456 -18.761 9.744 1.00 78.94 195 ASP A N 1
ATOM 1563 C CA . ASP A 1 195 ? -21.817 -19.148 8.383 1.00 78.94 195 ASP A CA 1
ATOM 1564 C C . ASP A 1 195 ? -23.344 -19.152 8.154 1.00 78.94 195 ASP A C 1
ATOM 1566 O O . ASP A 1 195 ? -24.137 -18.857 9.051 1.00 78.94 195 ASP A O 1
ATOM 1570 N N . ALA A 1 196 ? -23.773 -19.507 6.938 1.00 76.44 196 ALA A N 1
ATOM 1571 C CA . ALA A 1 196 ? -25.190 -19.564 6.564 1.00 76.44 196 ALA A CA 1
ATOM 1572 C C . ALA A 1 196 ? -26.021 -20.574 7.386 1.00 76.44 196 ALA A C 1
ATOM 1574 O O . ALA A 1 196 ? -27.245 -20.473 7.411 1.00 76.44 196 ALA A O 1
ATOM 1575 N N . ASN A 1 197 ? -25.370 -21.525 8.062 1.00 80.31 197 ASN A N 1
ATOM 1576 C CA . ASN A 1 197 ? -25.996 -22.512 8.941 1.00 80.31 197 ASN A CA 1
ATOM 1577 C C . ASN A 1 197 ? -25.880 -22.122 10.425 1.00 80.31 197 ASN A C 1
ATOM 1579 O O . ASN A 1 197 ? -26.160 -22.942 11.300 1.00 80.31 197 ASN A O 1
ATOM 1583 N N . ASN A 1 198 ? -25.485 -20.877 10.713 1.00 77.88 198 ASN A N 1
ATOM 1584 C CA . ASN A 1 198 ? -25.284 -20.335 12.053 1.00 77.88 198 ASN A CA 1
ATOM 1585 C C . ASN A 1 198 ? -24.154 -21.025 12.845 1.00 77.88 198 ASN A C 1
ATOM 1587 O O . ASN A 1 198 ? -24.169 -21.043 14.078 1.00 77.88 198 ASN A O 1
ATOM 1591 N N . VAL A 1 199 ? -23.170 -21.599 12.147 1.00 80.75 199 VAL A N 1
ATOM 1592 C CA . VAL A 1 199 ? -21.976 -22.194 12.757 1.00 80.75 199 VAL A CA 1
ATOM 1593 C C . VAL A 1 199 ? -20.899 -21.124 12.914 1.00 80.75 199 VAL A C 1
ATOM 1595 O O . VAL A 1 199 ? -20.534 -20.445 11.954 1.00 80.75 199 VAL A O 1
ATOM 1598 N N . SER A 1 200 ? -20.374 -20.983 14.131 1.00 82.50 200 SER A N 1
ATOM 1599 C CA . SER A 1 200 ? -19.289 -20.051 14.446 1.00 82.50 200 SER A CA 1
ATOM 1600 C C . SER A 1 200 ? -17.988 -20.424 13.739 1.00 82.50 200 SER A C 1
ATOM 1602 O O . SER A 1 200 ? -17.476 -21.531 13.898 1.00 82.50 200 SER A O 1
ATOM 1604 N N . ILE A 1 201 ? -17.408 -19.459 13.032 1.00 79.56 201 ILE A N 1
ATOM 1605 C CA . ILE A 1 201 ? -16.092 -19.547 12.405 1.00 79.56 201 ILE A CA 1
ATOM 1606 C C . ILE A 1 201 ? -15.061 -19.094 13.451 1.00 79.56 201 ILE A C 1
ATOM 1608 O O . ILE A 1 201 ? -15.066 -17.926 13.842 1.00 79.56 201 ILE A O 1
ATOM 1612 N N . PRO A 1 202 ? -14.174 -19.978 13.939 1.00 73.19 202 PRO A N 1
ATOM 1613 C CA . PRO A 1 202 ? -13.278 -19.667 15.057 1.00 73.19 202 PRO A CA 1
ATOM 1614 C C . PRO A 1 202 ? -12.122 -18.729 14.675 1.00 73.19 202 PRO A C 1
ATOM 1616 O O . PRO A 1 202 ? -11.414 -18.246 15.555 1.00 73.19 202 PRO A O 1
ATOM 1619 N N . LEU A 1 203 ? -11.930 -18.461 13.381 1.00 74.69 203 LEU A N 1
ATOM 1620 C CA . LEU A 1 203 ? -10.957 -17.502 12.872 1.00 74.69 203 LEU A CA 1
ATOM 1621 C C . LEU A 1 203 ? -11.567 -16.093 12.828 1.00 74.69 203 LEU A C 1
ATOM 1623 O O . LEU A 1 203 ? -12.638 -15.892 12.257 1.00 74.69 203 LEU A O 1
ATOM 1627 N N . THR A 1 204 ? -10.863 -15.107 13.383 1.00 76.69 204 THR A N 1
ATOM 1628 C CA . THR A 1 204 ? -11.257 -13.693 13.314 1.00 76.69 204 THR A CA 1
ATOM 1629 C C . THR A 1 204 ? -10.425 -12.934 12.291 1.00 76.69 204 THR A C 1
ATOM 1631 O O . THR A 1 204 ? -9.232 -13.188 12.130 1.00 76.69 204 THR A O 1
ATOM 1634 N N . ILE A 1 205 ? -11.041 -11.945 11.646 1.00 84.50 205 ILE A N 1
ATOM 1635 C CA . ILE A 1 205 ? -10.331 -10.974 10.810 1.00 84.50 205 ILE A CA 1
ATOM 1636 C C . ILE A 1 205 ? -9.388 -10.159 11.693 1.00 84.50 205 ILE A C 1
ATOM 1638 O O . ILE A 1 205 ? -9.782 -9.704 12.764 1.00 84.50 205 ILE A O 1
ATOM 1642 N N . GLY A 1 206 ? -8.150 -9.967 11.244 1.00 87.62 206 GLY A N 1
ATOM 1643 C CA . GLY A 1 206 ? -7.259 -8.956 11.805 1.00 87.62 206 GLY A CA 1
ATOM 1644 C C . GLY A 1 206 ? -7.361 -7.665 11.000 1.00 87.62 206 GLY A C 1
ATOM 1645 O O . GLY A 1 206 ? -7.484 -7.703 9.773 1.00 87.62 206 GLY A O 1
ATOM 1646 N N . SER A 1 207 ? -7.263 -6.515 11.661 1.00 94.75 207 SER A N 1
ATOM 1647 C CA . SER A 1 207 ? -7.130 -5.234 10.967 1.00 94.75 207 SER A CA 1
ATOM 1648 C C . SER A 1 207 ? -6.291 -4.247 11.762 1.00 94.75 207 SER A C 1
ATOM 1650 O O . SER A 1 207 ? -6.206 -4.339 12.986 1.00 94.75 207 SER A O 1
ATOM 1652 N N . ILE A 1 208 ? -5.675 -3.312 11.048 1.00 95.88 208 ILE A N 1
ATOM 1653 C CA . ILE A 1 208 ? -4.923 -2.206 11.628 1.00 95.88 208 ILE A CA 1
ATOM 1654 C C . ILE A 1 208 ? -5.677 -0.922 11.334 1.00 95.88 208 ILE A C 1
ATOM 1656 O O . ILE A 1 208 ? -6.054 -0.652 10.195 1.00 95.88 208 ILE A O 1
ATOM 1660 N N . LEU A 1 209 ? -5.879 -0.136 12.376 1.00 97.12 209 LEU A N 1
ATOM 1661 C CA . LEU A 1 209 ? -6.562 1.135 12.342 1.00 97.12 209 LEU A CA 1
ATOM 1662 C C . LEU A 1 209 ? -5.551 2.243 12.615 1.00 97.12 209 LEU A C 1
ATOM 1664 O O . LEU A 1 209 ? -4.878 2.233 13.648 1.00 97.12 209 LEU A O 1
ATOM 1668 N N . LYS A 1 210 ? -5.448 3.200 11.693 1.00 96.75 210 LYS A N 1
ATOM 1669 C CA . LYS A 1 210 ? -4.548 4.352 11.809 1.00 96.75 210 LYS A CA 1
ATOM 1670 C C . LYS A 1 210 ? -5.357 5.639 11.893 1.00 96.75 210 LYS A C 1
ATOM 1672 O O . LYS A 1 210 ? -6.372 5.799 11.213 1.00 96.75 210 LYS A O 1
ATOM 1677 N N . VAL A 1 211 ? -4.900 6.550 12.742 1.00 95.38 211 VAL A N 1
ATOM 1678 C CA . VAL A 1 211 ? -5.584 7.805 13.069 1.00 95.38 211 VAL A CA 1
ATOM 1679 C C . VAL A 1 211 ? -4.730 9.013 12.670 1.00 95.38 211 VAL A C 1
ATOM 1681 O O . VAL A 1 211 ? -3.503 8.914 12.657 1.00 95.38 211 VAL A O 1
ATOM 1684 N N . PRO A 1 212 ? -5.346 10.164 12.353 1.00 93.19 212 PRO A N 1
ATOM 1685 C CA . PRO A 1 212 ? -4.642 11.436 12.271 1.00 93.19 212 PRO A CA 1
ATOM 1686 C C . PRO A 1 212 ? -4.021 11.776 13.625 1.00 93.19 212 PRO A C 1
ATOM 1688 O O . PRO A 1 212 ? -4.697 11.714 14.647 1.00 93.19 212 PRO A O 1
ATOM 1691 N N . GLN A 1 213 ? -2.756 12.174 13.635 1.00 92.75 213 GLN A N 1
ATOM 1692 C CA . GLN A 1 213 ? -2.037 12.544 14.855 1.00 92.75 213 GLN A CA 1
ATOM 1693 C C . GLN A 1 213 ? -1.051 13.669 14.566 1.00 92.75 213 GLN A C 1
ATOM 1695 O O . GLN A 1 213 ? -0.685 13.896 13.416 1.00 92.75 213 GLN A O 1
ATOM 1700 N N . LYS A 1 214 ? -0.597 14.374 15.596 1.00 90.19 214 LYS A N 1
ATOM 1701 C CA . LYS A 1 214 ? 0.208 15.595 15.469 1.00 90.19 214 LYS A CA 1
ATOM 1702 C C . LYS A 1 214 ? 1.408 15.469 14.521 1.00 90.19 214 LYS A C 1
ATOM 1704 O O . LYS A 1 214 ? 1.591 16.335 13.668 1.00 90.19 214 LYS A O 1
ATOM 1709 N N . LEU A 1 215 ? 2.203 14.403 14.650 1.00 86.06 215 LEU A N 1
ATOM 1710 C CA . LEU A 1 215 ? 3.376 14.156 13.796 1.00 86.06 215 LEU A CA 1
ATOM 1711 C C . LEU A 1 215 ? 3.021 13.532 12.438 1.00 86.06 215 LEU A C 1
ATOM 1713 O O . LEU A 1 215 ? 3.769 13.677 11.474 1.00 86.06 215 LEU A O 1
ATOM 1717 N N . PHE A 1 216 ? 1.867 12.869 12.348 1.00 89.38 216 PHE A N 1
ATOM 1718 C CA . PHE A 1 216 ? 1.402 12.167 11.151 1.00 89.38 216 PHE A CA 1
ATOM 1719 C C . PHE A 1 216 ? -0.041 12.578 10.822 1.00 89.38 216 PHE A C 1
ATOM 1721 O O . PHE A 1 216 ? -0.967 11.761 10.868 1.00 89.38 216 PHE A O 1
ATOM 1728 N N . PRO A 1 217 ? -0.263 13.866 10.502 1.00 90.31 217 PRO A N 1
ATOM 1729 C CA . PRO A 1 217 ? -1.600 14.451 10.431 1.00 90.31 217 PRO A CA 1
ATOM 1730 C C . PRO A 1 217 ? -2.452 13.842 9.321 1.00 90.31 217 PRO A C 1
ATOM 1732 O O . PRO A 1 217 ? -3.678 13.819 9.416 1.00 90.31 217 PRO A O 1
ATOM 1735 N N . ASN A 1 218 ? -1.803 13.314 8.283 1.00 91.06 218 ASN A N 1
ATOM 1736 C CA . ASN A 1 218 ? -2.484 12.792 7.112 1.00 91.06 218 ASN A CA 1
ATOM 1737 C C . ASN A 1 218 ? -2.404 11.268 6.983 1.00 91.06 218 ASN A C 1
ATOM 1739 O O . ASN A 1 218 ? -2.928 10.731 6.015 1.00 91.06 218 ASN A O 1
ATOM 1743 N N . GLU A 1 219 ? -1.779 10.564 7.934 1.00 92.81 219 GLU A N 1
ATOM 1744 C CA . GLU A 1 219 ? -1.508 9.122 7.816 1.00 92.81 219 GLU A CA 1
ATOM 1745 C C . GLU A 1 219 ? -2.765 8.314 7.501 1.00 92.81 219 GLU A C 1
ATOM 1747 O O . GLU A 1 219 ? -2.789 7.567 6.524 1.00 92.81 219 GLU A O 1
ATOM 1752 N N . ALA A 1 220 ? -3.838 8.527 8.262 1.00 95.62 220 ALA A N 1
ATOM 1753 C CA . ALA A 1 220 ? -5.103 7.842 8.031 1.00 95.62 220 ALA A CA 1
ATOM 1754 C C . ALA A 1 220 ? -5.649 8.077 6.609 1.00 95.62 220 ALA A C 1
ATOM 1756 O O . ALA A 1 220 ? -6.018 7.138 5.905 1.00 95.62 220 ALA A O 1
ATOM 1757 N N . PHE A 1 221 ? -5.666 9.332 6.159 1.00 95.75 221 PHE A N 1
ATOM 1758 C CA . PHE A 1 221 ? -6.186 9.699 4.842 1.00 95.75 221 PHE A CA 1
ATOM 1759 C C . PHE A 1 221 ? -5.337 9.107 3.714 1.00 95.75 221 PHE A C 1
ATOM 1761 O O . PHE A 1 221 ? -5.878 8.586 2.738 1.00 95.75 221 PHE A O 1
ATOM 1768 N N . SER A 1 222 ? -4.012 9.160 3.862 1.00 96.31 222 SER A N 1
ATOM 1769 C CA . SER A 1 222 ? -3.060 8.668 2.871 1.00 96.31 222 SER A CA 1
ATOM 1770 C C . SER A 1 222 ? -3.139 7.156 2.695 1.00 96.31 222 SER A C 1
ATOM 1772 O O . SER A 1 222 ? -3.054 6.690 1.563 1.00 96.31 222 SER A O 1
ATOM 1774 N N . GLU A 1 223 ? -3.374 6.383 3.756 1.00 97.88 223 GLU A N 1
ATOM 1775 C CA . GLU A 1 223 ? -3.581 4.930 3.652 1.00 97.88 223 GLU A CA 1
ATOM 1776 C C . GLU A 1 223 ? -4.833 4.594 2.829 1.00 97.88 223 GLU A C 1
ATOM 1778 O O . GLU A 1 223 ? -4.761 3.825 1.868 1.00 97.88 223 GLU A O 1
ATOM 1783 N N . ALA A 1 224 ? -5.969 5.228 3.145 1.00 97.88 224 ALA A N 1
ATOM 1784 C CA . ALA A 1 224 ? -7.220 5.016 2.415 1.00 97.88 224 ALA A CA 1
ATOM 1785 C C . ALA A 1 224 ? -7.110 5.461 0.946 1.00 97.88 224 ALA A C 1
ATOM 1787 O O . ALA A 1 224 ? -7.515 4.737 0.036 1.00 97.88 224 ALA A O 1
ATOM 1788 N N . ALA A 1 225 ? -6.504 6.622 0.691 1.00 98.31 225 ALA A N 1
ATOM 1789 C CA . ALA A 1 225 ? -6.305 7.125 -0.664 1.00 98.31 225 ALA A CA 1
ATOM 1790 C C . ALA A 1 225 ? -5.322 6.276 -1.481 1.00 98.31 225 ALA A C 1
ATOM 1792 O O . ALA A 1 225 ? -5.502 6.111 -2.686 1.00 98.31 225 ALA A O 1
ATOM 1793 N N . SER A 1 226 ? -4.297 5.710 -0.842 1.00 98.44 226 SER A N 1
ATOM 1794 C CA . SER A 1 226 ? -3.312 4.866 -1.525 1.00 98.44 226 SER A CA 1
ATOM 1795 C C . SER A 1 226 ? -3.905 3.530 -1.951 1.00 98.44 226 SER A C 1
ATOM 1797 O O . SER A 1 226 ? -3.569 3.038 -3.024 1.00 98.44 226 SER A O 1
ATOM 1799 N N . PHE A 1 227 ? -4.835 2.973 -1.172 1.00 98.69 227 PHE A N 1
ATOM 1800 C CA . PHE A 1 227 ? -5.624 1.822 -1.607 1.00 98.69 227 PHE A CA 1
ATOM 1801 C C . PHE A 1 227 ? -6.429 2.129 -2.882 1.00 98.69 227 PHE A C 1
ATOM 1803 O O . PHE A 1 227 ? -6.372 1.364 -3.845 1.00 98.69 227 PHE A O 1
ATOM 1810 N N . VAL A 1 228 ? -7.114 3.277 -2.936 1.00 98.62 228 VAL A N 1
ATOM 1811 C CA . VAL A 1 228 ? -7.855 3.695 -4.140 1.00 98.62 228 VAL A CA 1
ATOM 1812 C C . VAL A 1 228 ? -6.903 3.886 -5.327 1.00 98.62 228 VAL A C 1
ATOM 1814 O O . VAL A 1 228 ? -7.156 3.360 -6.411 1.00 98.62 228 VAL A O 1
ATOM 1817 N N . ALA A 1 229 ? -5.764 4.555 -5.122 1.00 98.69 229 ALA A N 1
ATOM 1818 C CA . ALA A 1 229 ? -4.754 4.747 -6.162 1.00 98.69 229 ALA A CA 1
ATOM 1819 C C . ALA A 1 229 ? -4.199 3.417 -6.693 1.00 98.69 229 ALA A C 1
ATOM 1821 O O . ALA A 1 229 ? -4.053 3.257 -7.904 1.00 98.69 229 ALA A O 1
ATOM 1822 N N . ASP A 1 230 ? -3.941 2.444 -5.817 1.00 98.75 230 ASP A N 1
ATOM 1823 C CA . ASP A 1 230 ? -3.512 1.093 -6.186 1.00 98.75 230 ASP A CA 1
ATOM 1824 C C . ASP A 1 230 ? -4.534 0.388 -7.096 1.00 98.75 230 ASP A C 1
ATOM 1826 O O . ASP A 1 230 ? -4.144 -0.249 -8.080 1.00 98.75 230 ASP A O 1
ATOM 1830 N N . ARG A 1 231 ? -5.839 0.558 -6.837 1.00 98.44 231 ARG A N 1
ATOM 1831 C CA . ARG A 1 231 ? -6.907 0.019 -7.695 1.00 98.44 231 ARG A CA 1
ATOM 1832 C C . ARG A 1 231 ? -7.027 0.752 -9.024 1.00 98.44 231 ARG A C 1
ATOM 1834 O O . ARG A 1 231 ? -7.123 0.096 -10.063 1.00 98.44 231 ARG A O 1
ATOM 1841 N N . VAL A 1 232 ? -6.941 2.082 -9.022 1.00 98.44 232 VAL A N 1
ATOM 1842 C CA . VAL A 1 232 ? -6.957 2.902 -10.247 1.00 98.44 232 VAL A CA 1
ATOM 1843 C C . VAL A 1 232 ? -5.777 2.544 -11.161 1.00 98.44 232 VAL A C 1
ATOM 1845 O O . VAL A 1 232 ? -5.974 2.358 -12.369 1.00 98.44 232 VAL A O 1
ATOM 1848 N N . LEU A 1 233 ? -4.585 2.369 -10.581 1.00 98.38 233 LEU A N 1
ATOM 1849 C CA . LEU A 1 233 ? -3.345 1.950 -11.250 1.00 98.38 233 LEU A CA 1
ATOM 1850 C C . LEU A 1 233 ? -3.274 0.445 -11.539 1.00 98.38 233 LEU A C 1
ATOM 1852 O O . LEU A 1 233 ? -2.349 0.004 -12.213 1.00 98.38 233 LEU A O 1
ATOM 1856 N N . GLN A 1 234 ? -4.248 -0.336 -11.066 1.00 97.44 234 GLN A N 1
ATOM 1857 C CA . GLN A 1 234 ? -4.341 -1.786 -11.260 1.00 97.44 234 GLN A CA 1
ATOM 1858 C C . GLN A 1 234 ? -3.132 -2.580 -10.733 1.00 97.44 234 GLN A C 1
ATOM 1860 O O . GLN A 1 234 ? -2.862 -3.676 -11.218 1.00 97.44 234 GLN A O 1
ATOM 1865 N N . ILE A 1 235 ? -2.451 -2.064 -9.707 1.00 96.75 235 ILE A N 1
ATOM 1866 C CA . ILE A 1 235 ? -1.314 -2.732 -9.055 1.00 96.75 235 ILE A CA 1
ATOM 1867 C C . ILE A 1 235 ? -1.813 -3.879 -8.170 1.00 96.75 235 ILE A C 1
ATOM 1869 O O . ILE A 1 235 ? -1.264 -4.979 -8.206 1.00 96.75 235 ILE A O 1
ATOM 1873 N N . ARG A 1 236 ? -2.906 -3.645 -7.429 1.00 97.31 236 ARG A N 1
ATOM 1874 C CA . ARG A 1 236 ? -3.611 -4.643 -6.609 1.00 97.31 236 ARG A CA 1
ATOM 1875 C C . ARG A 1 236 ? -2.748 -5.251 -5.501 1.00 97.31 236 ARG A C 1
ATOM 1877 O O . ARG A 1 236 ? -2.911 -6.421 -5.166 1.00 97.31 236 ARG A O 1
ATOM 1884 N N . ARG A 1 237 ? -1.833 -4.481 -4.911 1.00 97.38 237 ARG A N 1
ATOM 1885 C CA . ARG A 1 237 ? -0.926 -4.946 -3.841 1.00 97.38 237 ARG A CA 1
ATOM 1886 C C . ARG A 1 237 ? -1.079 -4.180 -2.530 1.00 97.38 237 ARG A C 1
ATOM 1888 O O . ARG A 1 237 ? -0.516 -4.622 -1.531 1.00 97.38 237 ARG A O 1
ATOM 1895 N N . VAL A 1 238 ? -1.857 -3.097 -2.494 1.00 98.25 238 VAL A N 1
ATOM 1896 C CA . VAL A 1 238 ? -2.315 -2.481 -1.236 1.00 98.25 238 VAL A CA 1
ATOM 1897 C C . VAL A 1 238 ? -3.540 -3.252 -0.707 1.00 98.25 238 VAL A C 1
ATOM 1899 O O . VAL A 1 238 ? -4.481 -3.486 -1.483 1.00 98.25 238 VAL A O 1
ATOM 1902 N N . PRO A 1 239 ? -3.563 -3.669 0.577 1.00 98.06 239 PRO A N 1
ATOM 1903 C CA . PRO A 1 239 ? -4.701 -4.388 1.146 1.00 98.06 239 PRO A CA 1
ATOM 1904 C C . PRO A 1 239 ? -5.972 -3.532 1.181 1.00 98.06 239 PRO A C 1
ATOM 1906 O O . PRO A 1 239 ? -5.869 -2.305 1.283 1.00 98.06 239 PRO A O 1
ATOM 1909 N N . PRO A 1 240 ? -7.168 -4.156 1.163 1.00 98.31 240 PRO A N 1
ATOM 1910 C CA . PRO A 1 240 ? -8.432 -3.459 1.379 1.00 98.31 240 PRO A CA 1
ATOM 1911 C C . PRO A 1 240 ? -8.345 -2.507 2.570 1.00 98.31 240 PRO A C 1
ATOM 1913 O O . PRO A 1 240 ? -8.082 -2.932 3.698 1.00 98.31 240 PRO A O 1
ATOM 1916 N N . THR A 1 241 ? -8.525 -1.216 2.290 1.00 98.62 241 THR A N 1
ATOM 1917 C CA . THR A 1 241 ? -8.419 -0.144 3.280 1.00 98.62 241 THR A CA 1
ATOM 1918 C C . THR A 1 241 ? -9.650 0.740 3.186 1.00 98.62 241 THR A C 1
ATOM 1920 O O . THR A 1 241 ? -9.902 1.366 2.160 1.00 98.62 241 THR A O 1
ATOM 1923 N N . GLY A 1 242 ? -10.429 0.761 4.262 1.00 97.44 242 GLY A N 1
ATOM 1924 C CA . GLY A 1 242 ? -11.633 1.565 4.395 1.00 97.44 242 GLY A CA 1
ATOM 1925 C C . GLY A 1 242 ? -11.402 2.864 5.156 1.00 97.44 242 GLY A C 1
ATOM 1926 O O . GLY A 1 242 ? -10.392 3.032 5.839 1.00 97.44 242 GLY A O 1
ATOM 1927 N N . TRP A 1 243 ? -12.385 3.759 5.073 1.00 96.69 243 TRP A N 1
ATOM 1928 C CA . TRP A 1 243 ? -12.484 4.962 5.897 1.00 96.69 243 TRP A CA 1
ATOM 1929 C C . TRP A 1 243 ? -13.632 4.812 6.897 1.00 96.69 243 TRP A C 1
ATOM 1931 O O . TRP A 1 243 ? -14.739 4.436 6.510 1.00 96.69 243 TRP A O 1
ATOM 1941 N N . VAL A 1 244 ? -13.380 5.106 8.171 1.00 94.94 244 VAL A N 1
ATOM 1942 C CA . VAL A 1 244 ? -14.362 4.981 9.255 1.00 94.94 244 VAL A CA 1
ATOM 1943 C C . VAL A 1 244 ? -14.337 6.216 10.154 1.00 94.94 244 VAL A C 1
ATOM 1945 O O . VAL A 1 244 ? -13.285 6.779 10.433 1.00 94.94 244 VAL A O 1
ATOM 1948 N N . CYS A 1 245 ? -15.513 6.642 10.606 1.00 93.00 245 CYS A N 1
ATOM 1949 C CA . CYS A 1 245 ? -15.704 7.708 11.589 1.00 93.00 245 CYS A CA 1
ATOM 1950 C C . CYS A 1 245 ? -15.922 7.048 12.956 1.00 93.00 245 CYS A C 1
ATOM 1952 O O . CYS A 1 245 ? -16.975 6.465 13.211 1.00 93.00 245 CYS A O 1
ATOM 1954 N N . ILE A 1 246 ? -14.898 7.082 13.811 1.00 93.69 246 ILE A N 1
ATOM 1955 C CA . ILE A 1 246 ? -14.880 6.362 15.091 1.00 93.69 246 ILE A CA 1
ATOM 1956 C C . ILE A 1 246 ? -15.340 7.290 16.209 1.00 93.69 246 ILE A C 1
ATOM 1958 O O . ILE A 1 246 ? -14.710 8.333 16.400 1.00 93.69 246 ILE A O 1
ATOM 1962 N N . PRO A 1 247 ? -16.374 6.933 16.989 1.00 93.50 247 PRO A N 1
ATOM 1963 C CA . PRO A 1 247 ? -16.802 7.750 18.116 1.00 93.50 247 PRO A CA 1
ATOM 1964 C C . PRO A 1 247 ? -15.646 8.034 19.084 1.00 93.50 247 PRO A C 1
ATOM 1966 O O . PRO A 1 247 ? -14.982 7.111 19.559 1.00 93.50 247 PRO A O 1
ATOM 1969 N N . VAL A 1 248 ? -15.430 9.306 19.430 1.00 93.44 248 VAL A N 1
ATOM 1970 C CA . VAL A 1 248 ? -14.378 9.711 20.385 1.00 93.44 248 VAL A CA 1
ATOM 1971 C C . VAL A 1 248 ? -14.467 8.942 21.715 1.00 93.44 248 VAL A C 1
ATOM 1973 O O . VAL A 1 248 ? -13.427 8.470 22.185 1.00 93.44 248 VAL A O 1
ATOM 1976 N N . PRO A 1 249 ? -15.662 8.723 22.315 1.00 93.31 249 PRO A N 1
ATOM 1977 C CA . PRO A 1 249 ? -15.774 7.941 23.547 1.00 93.31 249 PRO A CA 1
ATOM 1978 C C . PRO A 1 249 ? -15.258 6.504 23.411 1.00 93.31 249 PRO A C 1
ATOM 1980 O O . PRO A 1 249 ? -14.687 5.970 24.357 1.00 93.31 249 PRO A O 1
ATOM 1983 N N . MET A 1 250 ? -15.410 5.891 22.233 1.00 94.44 250 MET A N 1
ATOM 1984 C CA . MET A 1 250 ? -14.938 4.530 21.969 1.00 94.44 250 MET A CA 1
ATOM 1985 C C . MET A 1 250 ? -13.406 4.459 21.978 1.00 94.44 250 MET A C 1
ATOM 1987 O O . MET A 1 250 ? -12.836 3.577 22.619 1.00 94.44 250 MET A O 1
ATOM 1991 N N . LEU A 1 251 ? -12.734 5.411 21.321 1.00 94.75 251 LEU A N 1
ATOM 1992 C CA . LEU A 1 251 ? -11.270 5.510 21.340 1.00 94.75 251 LEU A CA 1
ATOM 1993 C C . LEU A 1 251 ? -10.744 5.790 22.752 1.00 94.75 251 LEU A C 1
ATOM 1995 O O . LEU A 1 251 ? -9.807 5.131 23.198 1.00 94.75 251 LEU A O 1
ATOM 1999 N N . ARG A 1 252 ? -11.369 6.722 23.483 1.00 95.62 252 ARG A N 1
ATOM 2000 C CA . ARG A 1 252 ? -10.987 7.033 24.871 1.00 95.62 252 ARG A CA 1
ATOM 2001 C C . ARG A 1 252 ? -11.138 5.814 25.784 1.00 95.62 252 ARG A C 1
ATOM 2003 O O . ARG A 1 252 ? -10.230 5.535 26.562 1.00 95.62 252 ARG A O 1
ATOM 2010 N N . ALA A 1 253 ? -12.224 5.051 25.646 1.00 95.75 253 ALA A N 1
ATOM 2011 C CA . ALA A 1 253 ? -12.435 3.817 26.404 1.00 95.75 253 ALA A CA 1
ATOM 2012 C C . ALA A 1 253 ? -11.361 2.758 26.101 1.00 95.75 253 ALA A C 1
ATOM 2014 O O . ALA A 1 253 ? -10.826 2.151 27.026 1.00 95.75 253 ALA A O 1
ATOM 2015 N N . ALA A 1 254 ? -10.987 2.582 24.828 1.00 96.19 254 ALA A N 1
ATOM 2016 C CA . ALA A 1 254 ? -9.910 1.672 24.435 1.00 96.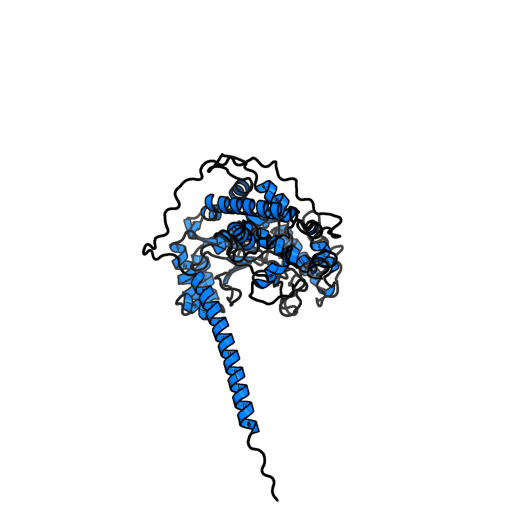19 254 ALA A CA 1
ATOM 2017 C C . ALA A 1 254 ? -8.559 2.067 25.060 1.00 96.19 254 ALA A C 1
ATOM 2019 O O . ALA A 1 254 ? -7.856 1.225 25.621 1.00 96.19 254 ALA A O 1
ATOM 2020 N N . VAL A 1 255 ? -8.206 3.355 25.015 1.00 96.44 255 VAL A N 1
ATOM 2021 C CA . VAL A 1 255 ? -6.967 3.873 25.619 1.00 96.44 255 VAL A CA 1
ATOM 2022 C C . VAL A 1 255 ? -6.996 3.726 27.140 1.00 96.44 255 VAL A C 1
ATOM 2024 O O . VAL A 1 255 ? -6.012 3.284 27.724 1.00 96.44 255 VAL A O 1
ATOM 2027 N N . GLN A 1 256 ? -8.120 4.021 27.793 1.00 96.12 256 GLN A N 1
ATOM 2028 C CA . GLN A 1 256 ? -8.263 3.850 29.239 1.00 96.12 256 GLN A CA 1
ATOM 2029 C C . GLN A 1 256 ? -8.116 2.383 29.661 1.00 96.12 256 GLN A C 1
ATOM 2031 O O . GLN A 1 256 ? -7.480 2.091 30.672 1.00 96.12 256 GLN A O 1
ATOM 2036 N N . GLN A 1 257 ? -8.701 1.463 28.893 1.00 96.00 257 GLN A N 1
ATOM 2037 C CA . GLN A 1 257 ? -8.693 0.039 29.208 1.00 96.00 257 GLN A CA 1
ATOM 2038 C C . GLN A 1 257 ? -7.319 -0.606 28.991 1.00 96.00 257 GLN A C 1
ATOM 2040 O O . GLN A 1 257 ? -6.903 -1.436 29.797 1.00 96.00 257 GLN A O 1
ATOM 2045 N N . PHE A 1 258 ? -6.627 -0.256 27.904 1.00 95.38 258 PHE A N 1
ATOM 2046 C CA . PHE A 1 258 ? -5.427 -0.975 27.466 1.00 95.38 258 PHE A CA 1
ATO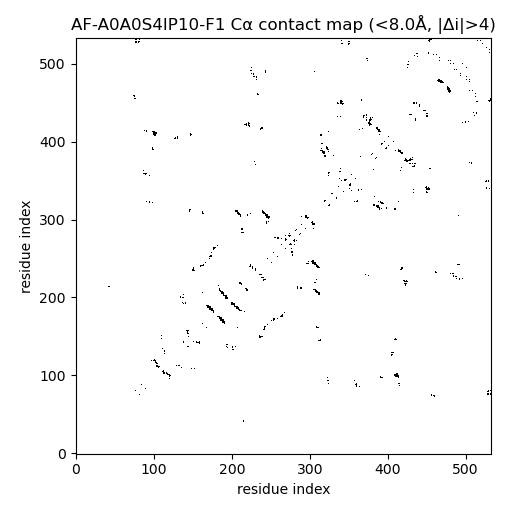M 2047 C C . PHE A 1 258 ? -4.136 -0.154 27.549 1.00 95.38 258 PHE A C 1
ATOM 2049 O O . PHE A 1 258 ? -3.057 -0.741 27.566 1.00 95.38 258 PHE A O 1
ATOM 2056 N N . GLY A 1 259 ? -4.213 1.176 27.638 1.00 90.81 259 GLY A N 1
ATOM 2057 C CA . GLY A 1 259 ? -3.071 2.085 27.496 1.00 90.81 259 GLY A CA 1
ATOM 2058 C C . GLY A 1 259 ? -1.929 1.836 28.481 1.00 90.81 259 GLY A C 1
ATOM 2059 O O . GLY A 1 259 ? -0.769 1.953 28.107 1.00 90.81 259 GLY A O 1
ATOM 2060 N N . GLY A 1 260 ? -2.234 1.399 29.707 1.00 89.94 260 GLY A N 1
ATOM 2061 C CA . GLY A 1 260 ? -1.216 1.060 30.712 1.00 89.94 260 GLY A CA 1
ATOM 2062 C C . GLY A 1 260 ? -0.385 -0.191 30.393 1.00 89.94 260 GLY A C 1
ATOM 2063 O O . GLY A 1 260 ? 0.626 -0.423 31.044 1.00 89.94 260 GLY A O 1
ATOM 2064 N N . SER A 1 261 ? -0.805 -0.995 29.411 1.00 88.94 261 SER A N 1
ATOM 2065 C CA . SER A 1 261 ? -0.092 -2.198 28.950 1.00 88.94 261 SER A CA 1
ATOM 2066 C C . SER A 1 261 ? 0.639 -2.006 27.620 1.00 88.94 261 SER A C 1
ATOM 2068 O O . SER A 1 261 ? 1.261 -2.940 27.121 1.00 88.94 261 SER A O 1
ATOM 2070 N N . VAL A 1 262 ? 0.549 -0.812 27.028 1.00 89.69 262 VAL A N 1
ATOM 2071 C CA . VAL A 1 262 ? 1.130 -0.529 25.717 1.00 89.69 262 VAL A CA 1
ATOM 2072 C C . VAL A 1 262 ? 2.607 -0.187 25.877 1.00 89.69 262 VAL A C 1
ATOM 2074 O O . VAL A 1 262 ? 2.965 0.850 26.435 1.00 89.69 262 VAL A O 1
ATOM 2077 N N . GLU A 1 263 ? 3.474 -1.046 25.349 1.00 88.75 263 GLU A N 1
ATOM 2078 C CA . GLU A 1 263 ? 4.903 -0.753 25.256 1.00 88.75 263 GLU A CA 1
ATOM 2079 C C . GLU A 1 263 ? 5.136 0.413 24.283 1.00 88.75 263 GLU A C 1
ATOM 2081 O O . GLU A 1 263 ? 4.637 0.415 23.154 1.00 88.75 263 GLU A O 1
ATOM 2086 N N . THR A 1 264 ? 5.871 1.425 24.743 1.00 85.25 264 THR A N 1
ATOM 2087 C CA . THR A 1 264 ? 6.196 2.641 23.986 1.00 85.25 264 THR A CA 1
ATOM 2088 C C . THR A 1 264 ? 7.675 2.961 24.159 1.00 85.25 264 THR A C 1
ATOM 2090 O O . THR A 1 264 ? 8.252 2.680 25.208 1.00 85.25 264 THR A O 1
ATOM 2093 N N . VAL A 1 265 ? 8.280 3.561 23.137 1.00 87.31 265 VAL A N 1
ATOM 2094 C CA . VAL A 1 265 ? 9.670 4.027 23.178 1.00 87.31 265 VAL A CA 1
ATOM 2095 C C . VAL A 1 265 ? 9.738 5.377 23.906 1.00 87.31 265 VAL A C 1
ATOM 2097 O O . VAL A 1 265 ? 8.928 6.263 23.625 1.00 87.31 265 VAL A O 1
ATOM 2100 N N . GLU A 1 266 ? 10.679 5.531 24.840 1.00 88.94 266 GLU A N 1
ATOM 2101 C CA . GLU A 1 266 ? 10.810 6.717 25.705 1.00 88.94 266 GLU A CA 1
ATOM 2102 C C . GLU A 1 266 ? 10.972 8.010 24.889 1.00 88.94 266 GLU A C 1
ATOM 2104 O O . GLU A 1 266 ? 10.317 9.008 25.177 1.00 88.94 266 GLU A O 1
ATOM 2109 N N . GLU A 1 267 ? 11.722 7.962 23.788 1.00 87.75 267 GLU A N 1
ATOM 2110 C CA . GLU A 1 267 ? 11.965 9.102 22.902 1.00 87.75 267 GLU A CA 1
ATOM 2111 C C . GLU A 1 267 ? 10.673 9.695 22.306 1.00 87.75 267 GLU A C 1
ATOM 2113 O O . GLU A 1 267 ? 10.566 10.912 22.150 1.00 87.75 267 GLU A O 1
ATOM 2118 N N . PHE A 1 268 ? 9.663 8.869 22.000 1.00 87.06 268 PHE A N 1
ATOM 2119 C CA . PHE A 1 268 ? 8.384 9.362 21.462 1.00 87.06 268 PHE A CA 1
ATOM 2120 C C . PHE A 1 268 ? 7.560 10.086 22.532 1.00 87.06 268 PHE A C 1
ATOM 2122 O O . PHE A 1 268 ? 6.870 11.070 22.242 1.00 87.06 268 PHE A O 1
ATOM 2129 N N . LEU A 1 269 ? 7.660 9.627 23.784 1.00 90.31 269 LEU A N 1
ATOM 2130 C CA . LEU A 1 269 ? 7.049 10.296 24.928 1.00 90.31 269 LEU A CA 1
ATOM 2131 C C . LEU A 1 269 ? 7.737 11.642 25.190 1.00 90.31 269 LEU A C 1
ATOM 2133 O O . LEU A 1 269 ? 7.050 12.648 25.372 1.00 90.31 269 LEU A O 1
ATOM 2137 N N . GLU A 1 270 ? 9.070 11.695 25.130 1.00 91.00 270 GLU A N 1
ATOM 2138 C CA . GLU A 1 270 ? 9.848 12.929 25.297 1.00 91.00 270 GLU A CA 1
ATOM 2139 C C . GLU A 1 270 ? 9.523 13.989 24.233 1.00 91.00 270 GLU A C 1
ATOM 2141 O O . GLU A 1 270 ? 9.261 15.145 24.582 1.00 91.00 270 GLU A O 1
ATOM 2146 N N . GLU A 1 271 ? 9.477 13.608 22.950 1.00 87.50 271 GLU A N 1
ATOM 2147 C CA . GLU A 1 271 ? 9.131 14.514 21.839 1.00 87.50 271 GLU A CA 1
ATOM 2148 C C . GLU A 1 271 ? 7.740 15.139 22.034 1.00 87.50 271 GLU A C 1
ATOM 2150 O O . GLU A 1 271 ? 7.515 16.331 21.785 1.00 87.50 271 GLU A O 1
ATOM 2155 N N . SER A 1 272 ? 6.823 14.344 22.578 1.00 88.31 272 SER A N 1
ATOM 2156 C CA . SER A 1 272 ? 5.439 14.732 22.847 1.00 88.31 272 SER A CA 1
ATOM 2157 C C . SER A 1 272 ? 5.251 15.386 24.219 1.00 88.31 272 SER A C 1
ATOM 2159 O O . SER A 1 272 ? 4.154 15.844 24.551 1.00 88.31 272 SER A O 1
ATOM 2161 N N . LYS A 1 273 ? 6.320 15.467 25.025 1.00 93.50 273 LYS A N 1
ATOM 2162 C CA . LYS A 1 273 ? 6.308 15.921 26.423 1.00 93.50 273 LYS A CA 1
ATOM 2163 C C . LYS A 1 273 ? 5.266 15.173 27.261 1.00 93.50 273 LYS A C 1
ATOM 2165 O O . LYS A 1 273 ? 4.526 15.799 28.020 1.00 93.50 273 LYS A O 1
ATOM 2170 N N . ALA A 1 274 ? 5.155 13.865 27.080 1.00 93.00 274 ALA A N 1
ATOM 2171 C CA . ALA A 1 274 ? 4.246 12.983 27.800 1.00 93.00 274 ALA A CA 1
ATOM 2172 C C . ALA A 1 274 ? 5.024 12.082 28.769 1.00 93.00 274 ALA A C 1
ATOM 2174 O O . ALA A 1 274 ? 6.172 11.734 28.514 1.00 93.00 274 ALA A O 1
ATOM 2175 N N . HIS A 1 275 ? 4.405 11.686 29.878 1.00 93.12 275 HIS A N 1
ATOM 2176 C CA . HIS A 1 275 ? 5.013 10.781 30.859 1.00 93.12 275 HIS A CA 1
ATOM 2177 C C . HIS A 1 275 ? 4.669 9.310 30.613 1.00 93.12 275 HIS A C 1
ATOM 2179 O O . HIS A 1 275 ? 5.316 8.417 31.154 1.00 93.12 275 HIS A O 1
ATOM 2185 N N . ASN A 1 276 ? 3.611 9.044 29.851 1.00 92.81 276 ASN A N 1
ATOM 2186 C CA . ASN A 1 276 ? 3.142 7.703 29.531 1.00 92.81 276 ASN A CA 1
ATOM 2187 C C . ASN A 1 276 ? 2.320 7.716 28.237 1.00 92.81 276 ASN A C 1
ATOM 2189 O O . ASN A 1 276 ? 1.955 8.777 27.727 1.00 92.81 276 ASN A O 1
ATOM 2193 N N . TYR A 1 277 ? 1.996 6.522 27.739 1.00 93.31 277 TYR A N 1
ATOM 2194 C CA . TYR A 1 277 ? 1.223 6.340 26.513 1.00 93.31 277 TYR A CA 1
ATOM 2195 C C . TYR A 1 277 ? -0.129 7.066 26.532 1.00 93.31 277 TYR A C 1
ATOM 2197 O O . TYR A 1 277 ? -0.478 7.745 25.573 1.00 93.31 277 TYR A O 1
ATOM 2205 N N . THR A 1 278 ? -0.887 6.964 27.626 1.00 95.25 278 THR A N 1
ATOM 2206 C CA . THR A 1 278 ? -2.210 7.597 27.730 1.00 95.25 278 THR A CA 1
ATOM 2207 C C . THR A 1 278 ? -2.120 9.114 27.584 1.00 95.25 278 THR A C 1
ATOM 2209 O O . THR A 1 278 ? -2.902 9.705 26.845 1.00 95.25 278 THR A O 1
ATOM 2212 N N . GLU A 1 279 ? -1.149 9.743 28.249 1.00 95.12 279 GLU A N 1
ATOM 2213 C CA . GLU A 1 279 ? -0.909 11.182 28.127 1.00 95.12 279 GLU A CA 1
ATOM 2214 C C . GLU A 1 279 ? -0.437 11.570 26.722 1.00 95.12 279 GLU A C 1
ATOM 2216 O O . GLU A 1 279 ? -0.830 12.616 26.208 1.00 95.12 279 GLU A O 1
ATOM 2221 N N . TRP A 1 280 ? 0.371 10.725 26.081 1.00 93.81 280 TRP A N 1
ATOM 2222 C CA . TRP A 1 280 ? 0.784 10.955 24.703 1.00 93.81 280 TRP A CA 1
ATOM 2223 C C . TRP A 1 280 ? -0.413 10.937 23.749 1.00 93.81 280 TRP A C 1
ATOM 2225 O O . TRP A 1 280 ? -0.589 11.885 22.987 1.00 93.81 280 TRP A O 1
ATOM 2235 N N . VAL A 1 281 ? -1.284 9.927 23.838 1.00 95.12 281 VAL A N 1
ATOM 2236 C CA . VAL A 1 281 ? -2.502 9.857 23.017 1.00 95.12 281 VAL A CA 1
ATOM 2237 C C . VAL A 1 281 ? -3.429 11.046 23.287 1.00 95.12 281 VAL A C 1
ATOM 2239 O O . VAL A 1 281 ? -4.017 11.583 22.351 1.00 95.12 281 VAL A O 1
ATOM 2242 N N . GLU A 1 282 ? -3.539 11.515 24.531 1.00 95.00 282 GLU A N 1
ATOM 2243 C CA . GLU A 1 282 ? -4.316 12.724 24.826 1.00 95.00 282 GLU A CA 1
ATOM 2244 C C . GLU A 1 282 ? -3.817 13.934 24.031 1.00 95.00 282 GLU A C 1
ATOM 2246 O O . GLU A 1 282 ? -4.596 14.564 23.316 1.00 95.00 282 GLU A O 1
ATOM 2251 N N . LYS A 1 283 ? -2.512 14.208 24.089 1.00 93.50 283 LYS A N 1
ATOM 2252 C CA . LYS A 1 283 ? -1.900 15.386 23.459 1.00 93.50 283 LYS A CA 1
ATOM 2253 C C . LYS A 1 283 ? -1.835 15.281 21.938 1.00 93.50 283 LYS A C 1
ATOM 2255 O O . LYS A 1 283 ? -2.189 16.217 21.221 1.00 93.50 283 LYS A O 1
ATOM 2260 N N . ASP A 1 284 ? -1.362 14.146 21.438 1.00 94.06 284 ASP A N 1
ATOM 2261 C CA . ASP A 1 284 ? -0.975 14.005 20.036 1.00 94.06 284 ASP A CA 1
ATOM 2262 C C . ASP A 1 284 ? -2.088 13.438 19.152 1.00 94.06 284 ASP A C 1
ATOM 2264 O O . ASP A 1 284 ? -2.037 13.626 17.935 1.00 94.06 284 ASP A O 1
ATOM 2268 N N . LEU A 1 285 ? -3.115 12.812 19.740 1.00 94.75 285 LEU A N 1
ATOM 2269 C CA . LEU A 1 285 ? -4.331 12.408 19.035 1.00 94.75 285 LEU A CA 1
ATOM 2270 C C . LEU A 1 285 ? -5.518 13.298 19.416 1.00 94.75 285 LEU A C 1
ATOM 2272 O O . LEU A 1 285 ? -6.015 14.020 18.556 1.00 94.75 285 LEU A O 1
ATOM 2276 N N . PHE A 1 286 ? -6.000 13.264 20.661 1.00 94.88 286 PHE A N 1
ATOM 2277 C CA . PHE A 1 286 ? -7.290 13.887 20.991 1.00 94.88 286 PHE A CA 1
ATOM 2278 C C . PHE A 1 286 ? -7.255 15.422 20.906 1.00 94.88 286 PHE A C 1
ATOM 2280 O O . PHE A 1 286 ? -8.017 16.000 20.129 1.00 94.88 286 PHE A O 1
ATOM 2287 N N . GLU A 1 287 ? -6.335 16.084 21.612 1.00 92.50 287 GLU A N 1
ATOM 2288 C CA . GLU A 1 287 ? -6.193 17.550 21.582 1.00 92.50 287 GLU A CA 1
ATOM 2289 C C . GLU A 1 287 ? -5.812 18.080 20.190 1.00 92.50 287 GLU A C 1
ATOM 2291 O O . GLU A 1 287 ? -6.182 19.198 19.810 1.00 92.50 287 GLU A O 1
ATOM 2296 N N . TYR A 1 288 ? -5.047 17.289 19.429 1.00 90.25 288 TYR A N 1
ATOM 2297 C CA . TYR A 1 288 ? -4.680 17.607 18.054 1.00 90.25 288 TYR A CA 1
ATOM 2298 C C . TYR A 1 288 ? -5.897 17.545 17.126 1.00 90.25 288 TYR A C 1
ATOM 2300 O O . TYR A 1 288 ? -6.165 18.502 16.394 1.00 90.25 288 TYR A O 1
ATOM 2308 N N . VAL A 1 289 ? -6.634 16.428 17.142 1.00 85.75 289 VAL A N 1
ATOM 2309 C CA . VAL A 1 289 ? -7.721 16.191 16.190 1.00 85.75 289 VAL A CA 1
ATOM 2310 C C . VAL A 1 289 ? -8.888 17.141 16.414 1.00 85.75 289 VAL A C 1
ATOM 2312 O O . VAL A 1 289 ? -9.435 17.624 15.430 1.00 85.75 289 VAL A O 1
ATOM 2315 N N . GLU A 1 290 ? -9.198 17.522 17.655 1.00 85.50 290 GLU A N 1
ATOM 2316 C CA . GLU A 1 290 ? -10.218 18.544 17.957 1.00 85.50 290 GLU A CA 1
ATOM 2317 C C . GLU A 1 290 ? -9.991 19.882 17.226 1.00 85.50 290 GLU A C 1
ATOM 2319 O O . GLU A 1 290 ? -10.933 20.639 16.996 1.00 85.50 290 GLU A O 1
ATOM 2324 N N . LYS A 1 291 ? -8.746 20.174 16.828 1.00 85.31 291 LYS A N 1
ATOM 2325 C CA . LYS A 1 291 ? -8.354 21.386 16.091 1.00 85.31 291 LYS A CA 1
ATOM 2326 C C . LYS A 1 291 ? -8.043 21.115 14.616 1.00 85.31 291 LYS A C 1
ATOM 2328 O O . LYS A 1 291 ? -7.646 22.034 13.898 1.00 85.31 291 LYS A O 1
ATOM 2333 N N . SER A 1 292 ? -8.166 19.870 14.162 1.00 81.06 292 SER A N 1
ATOM 2334 C CA . SER A 1 292 ? -7.752 19.428 12.832 1.00 81.06 292 SER A CA 1
ATOM 2335 C C . SER A 1 292 ? -8.933 18.960 11.980 1.00 81.06 292 SER A C 1
ATOM 2337 O O . SER A 1 292 ? -10.074 18.853 12.422 1.00 81.06 292 SER A O 1
ATOM 2339 N N . ARG A 1 293 ? -8.651 18.667 10.707 1.00 71.69 293 ARG A N 1
ATOM 2340 C CA . ARG A 1 293 ? -9.640 18.157 9.741 1.00 71.69 293 ARG A CA 1
ATOM 2341 C C . ARG A 1 293 ? -10.024 16.691 9.981 1.00 71.69 293 ARG A C 1
ATOM 2343 O O . ARG A 1 293 ? -10.885 16.175 9.278 1.00 71.69 293 ARG A O 1
ATOM 2350 N N . GLY A 1 294 ? -9.368 16.013 10.927 1.00 76.44 294 GLY A N 1
ATOM 2351 C CA . GLY A 1 294 ? -9.673 14.631 11.307 1.00 76.44 294 GLY A CA 1
ATOM 2352 C C . GLY A 1 294 ? -10.926 14.486 12.170 1.00 76.44 294 GLY A C 1
ATOM 2353 O O . GLY A 1 294 ? -11.395 13.366 12.357 1.00 76.44 294 GLY A O 1
ATOM 2354 N N . PHE A 1 295 ? -11.465 15.591 12.688 1.00 85.25 295 PHE A N 1
ATOM 2355 C CA . PHE A 1 295 ? -12.649 15.599 13.537 1.00 85.25 295 PHE A CA 1
ATOM 2356 C C . PHE A 1 295 ? -13.918 15.815 12.718 1.00 85.25 295 PHE A C 1
ATOM 2358 O O . PHE A 1 295 ? -13.984 16.686 11.850 1.00 85.25 295 PHE A O 1
ATOM 2365 N N . SER A 1 296 ? -14.942 15.023 13.007 1.00 83.69 296 SER A N 1
ATOM 2366 C CA . SER A 1 296 ? -16.253 15.133 12.379 1.00 83.69 296 SER A CA 1
ATOM 2367 C C . SER A 1 296 ? -17.345 14.706 13.359 1.00 83.69 296 SER A C 1
ATOM 2369 O O . SER A 1 296 ? -17.098 14.457 14.539 1.00 83.69 296 SER A O 1
ATOM 2371 N N . THR A 1 297 ? -18.568 14.610 12.864 1.00 82.50 297 THR A N 1
ATOM 2372 C CA . THR A 1 297 ? -19.711 14.037 13.574 1.00 82.50 297 THR A CA 1
ATOM 2373 C C . THR A 1 297 ? -20.292 12.917 12.729 1.00 82.50 297 THR A C 1
ATOM 2375 O O . THR A 1 297 ? -20.408 13.064 11.511 1.00 82.50 297 THR A O 1
ATOM 2378 N N . ASN A 1 298 ? -20.660 11.803 13.359 1.00 80.94 298 ASN A N 1
ATOM 2379 C CA . ASN A 1 298 ? -21.335 10.709 12.667 1.00 80.94 298 ASN A CA 1
ATOM 2380 C C . ASN A 1 298 ? -22.784 11.099 12.290 1.00 80.94 298 ASN A C 1
ATOM 2382 O O . ASN A 1 298 ? -23.260 12.186 12.624 1.00 80.94 298 ASN A O 1
ATOM 2386 N N . ALA A 1 299 ? -23.509 10.195 11.623 1.00 79.69 299 ALA A N 1
ATOM 2387 C CA . ALA A 1 299 ? -24.902 10.421 11.215 1.00 79.69 299 ALA A CA 1
ATOM 2388 C C . ALA A 1 299 ? -25.865 10.714 12.388 1.00 79.69 299 ALA A C 1
ATOM 2390 O O . ALA A 1 299 ? -26.929 11.290 12.183 1.00 79.69 299 ALA A O 1
ATOM 2391 N N . GLU A 1 300 ? -25.488 10.342 13.612 1.00 82.06 300 GLU A N 1
ATOM 2392 C CA . GLU A 1 300 ? -26.261 10.532 14.845 1.00 82.06 300 GLU A CA 1
ATOM 2393 C C . GLU A 1 300 ? -25.848 11.811 15.600 1.00 82.06 300 GLU A C 1
ATOM 2395 O O . GLU A 1 300 ? -26.344 12.076 16.692 1.00 82.06 300 GLU A O 1
ATOM 2400 N N . GLY A 1 301 ? -24.918 12.603 15.051 1.00 83.81 301 GLY A N 1
ATOM 2401 C CA . GLY A 1 301 ? -24.390 13.814 15.683 1.00 83.81 301 GLY A CA 1
ATOM 2402 C C . GLY A 1 301 ? -23.327 13.565 16.759 1.00 83.81 301 GLY A C 1
ATOM 2403 O O . GLY A 1 301 ? -22.908 14.505 17.433 1.00 83.81 301 GLY A O 1
ATOM 2404 N N . THR A 1 302 ? -22.857 12.327 16.925 1.00 87.62 302 THR A N 1
ATOM 2405 C CA . THR A 1 302 ? -21.799 11.983 17.885 1.00 87.62 302 THR A CA 1
ATOM 2406 C C . THR A 1 302 ? -20.428 12.396 17.338 1.00 87.62 302 THR A C 1
ATOM 2408 O O . THR A 1 302 ? -20.094 12.011 16.212 1.00 87.62 302 THR A O 1
ATOM 2411 N N . PRO A 1 303 ? -19.600 13.119 18.119 1.00 90.69 303 PRO A N 1
ATOM 2412 C CA . PRO A 1 303 ? -18.222 13.432 17.754 1.00 90.69 303 PRO A CA 1
ATOM 2413 C C . PRO A 1 303 ? -17.402 12.192 17.400 1.00 90.69 303 PRO A C 1
ATOM 2415 O O . PRO A 1 303 ? -17.374 11.212 18.154 1.00 90.69 303 PRO A O 1
ATOM 2418 N N . CYS A 1 304 ? -16.693 12.249 16.277 1.00 93.12 304 CYS A N 1
ATOM 2419 C CA . CYS A 1 304 ? -15.875 11.148 15.799 1.00 93.12 304 CYS A CA 1
ATOM 2420 C C . CYS A 1 304 ? -14.542 11.603 15.206 1.00 93.12 304 CYS A C 1
ATOM 2422 O O . CYS A 1 304 ? -14.386 12.734 14.745 1.00 93.12 304 CYS A O 1
ATOM 2424 N N . ILE A 1 305 ? -13.592 10.671 15.193 1.00 93.88 305 ILE A N 1
ATOM 2425 C CA . ILE A 1 305 ? -12.302 10.807 14.526 1.00 93.88 305 ILE A CA 1
ATOM 2426 C C . ILE A 1 305 ? -12.345 9.960 13.260 1.00 93.88 305 ILE A C 1
ATOM 2428 O O . ILE A 1 305 ? -12.627 8.761 13.309 1.00 93.88 305 ILE A O 1
ATOM 2432 N N . GLY A 1 306 ? -12.082 10.594 12.122 1.00 93.88 306 GLY A N 1
ATOM 2433 C CA . GLY A 1 306 ? -11.886 9.900 10.860 1.00 93.88 306 GLY A CA 1
ATOM 2434 C C . GLY A 1 306 ? -10.586 9.100 10.881 1.00 93.88 306 GLY A C 1
ATOM 2435 O O . GLY A 1 306 ? -9.539 9.636 11.232 1.00 93.88 306 GLY A O 1
ATOM 2436 N N . ALA A 1 307 ? -10.651 7.826 10.514 1.00 96.12 307 ALA A N 1
ATOM 2437 C CA . ALA A 1 307 ? -9.533 6.895 10.555 1.00 96.12 307 ALA A CA 1
ATOM 2438 C C . ALA A 1 307 ? -9.543 5.970 9.336 1.00 96.12 307 ALA A C 1
ATOM 2440 O O . ALA A 1 307 ? -10.599 5.695 8.756 1.00 96.12 307 ALA A O 1
ATOM 2441 N N . SER A 1 308 ? -8.375 5.435 8.982 1.00 98.00 308 SER A N 1
ATOM 2442 C CA . SER A 1 308 ? -8.297 4.308 8.055 1.00 98.00 308 SER A CA 1
ATOM 2443 C C . SER A 1 308 ? -8.321 2.995 8.814 1.00 98.00 308 SER A C 1
ATOM 2445 O O . SER A 1 308 ? -7.733 2.878 9.888 1.00 98.00 308 SER A O 1
ATOM 2447 N N . ILE A 1 309 ? -8.983 1.997 8.238 1.00 98.19 309 ILE A N 1
ATOM 2448 C CA . ILE A 1 309 ? -8.959 0.617 8.719 1.00 98.19 309 ILE A CA 1
ATOM 2449 C C . ILE A 1 309 ? -8.547 -0.305 7.577 1.00 98.19 309 ILE A C 1
ATOM 2451 O O . ILE A 1 309 ? -9.196 -0.348 6.534 1.00 98.19 309 ILE A O 1
ATOM 2455 N N . GLN A 1 310 ? -7.444 -1.019 7.757 1.00 98.19 310 GLN A N 1
ATOM 2456 C CA . GLN A 1 310 ? -6.812 -1.847 6.736 1.00 98.19 310 GLN A CA 1
ATOM 2457 C C . GLN A 1 310 ? -6.833 -3.315 7.149 1.00 98.19 310 GLN A C 1
ATOM 2459 O O . GLN A 1 310 ? -6.512 -3.651 8.291 1.00 98.19 310 GLN A O 1
ATOM 2464 N N . LEU A 1 311 ? -7.173 -4.199 6.210 1.00 97.25 311 LEU A N 1
ATOM 2465 C CA . LEU A 1 311 ? -7.085 -5.644 6.406 1.00 97.25 311 LEU A CA 1
ATOM 2466 C C . LEU A 1 311 ? -5.652 -6.054 6.782 1.00 97.25 311 LEU A C 1
ATOM 2468 O O . LEU A 1 311 ? -4.704 -5.766 6.050 1.00 97.25 311 LEU A O 1
ATOM 2472 N N . LYS A 1 312 ? -5.495 -6.786 7.889 1.00 93.44 312 LYS A N 1
ATOM 2473 C CA . LYS A 1 312 ? -4.216 -7.393 8.267 1.00 93.44 312 LYS A CA 1
ATOM 2474 C C . LYS A 1 312 ? -3.978 -8.614 7.385 1.00 93.44 312 LYS A C 1
ATOM 2476 O O . LYS A 1 312 ? -4.729 -9.587 7.435 1.00 93.44 312 LYS A O 1
ATOM 2481 N N . VAL A 1 313 ? -2.938 -8.547 6.567 1.00 92.56 313 VAL A N 1
ATOM 2482 C CA . VAL A 1 313 ? -2.545 -9.636 5.670 1.00 92.56 313 VAL A CA 1
ATOM 2483 C C . VAL A 1 313 ? -1.825 -10.721 6.472 1.00 92.56 313 VAL A C 1
ATOM 2485 O O . VAL A 1 313 ? -1.100 -10.424 7.424 1.00 92.56 313 VAL A O 1
ATOM 2488 N N . ALA A 1 314 ? -2.043 -11.982 6.113 1.00 88.19 314 ALA A N 1
ATOM 2489 C CA . ALA A 1 314 ? -1.387 -13.105 6.765 1.00 88.19 314 ALA A CA 1
ATOM 2490 C C . ALA A 1 314 ? 0.070 -13.262 6.292 1.00 88.19 314 ALA A C 1
ATOM 2492 O O . ALA A 1 314 ? 0.405 -12.914 5.161 1.00 88.19 314 ALA A O 1
ATOM 2493 N N . ASP A 1 315 ? 0.918 -13.835 7.155 1.00 86.62 315 ASP A N 1
ATOM 2494 C CA . ASP A 1 315 ? 2.300 -14.229 6.823 1.00 86.62 315 ASP A CA 1
ATOM 2495 C C . ASP A 1 315 ? 3.166 -13.092 6.246 1.00 86.62 315 ASP A C 1
ATOM 2497 O O . ASP A 1 315 ? 3.992 -13.303 5.358 1.00 86.62 315 ASP A O 1
ATOM 2501 N N . VAL A 1 316 ? 2.952 -11.866 6.734 1.00 89.00 316 VAL A N 1
ATOM 2502 C CA . VAL A 1 316 ? 3.745 -10.694 6.351 1.00 89.00 316 VAL A CA 1
ATOM 2503 C C . VAL A 1 316 ? 5.120 -10.765 7.007 1.00 89.00 316 VAL A C 1
ATOM 2505 O O . VAL A 1 316 ? 5.232 -10.956 8.217 1.00 89.00 316 VAL A O 1
ATOM 2508 N N . ALA A 1 317 ? 6.162 -10.540 6.214 1.00 87.50 317 ALA A N 1
ATOM 2509 C CA . ALA A 1 317 ? 7.529 -10.368 6.678 1.00 87.50 317 ALA A CA 1
ATOM 2510 C C . ALA A 1 317 ? 8.199 -9.186 5.979 1.00 87.50 317 ALA A C 1
ATOM 2512 O O . ALA A 1 317 ? 7.836 -8.795 4.867 1.00 87.50 317 ALA A O 1
ATOM 2513 N N . HIS A 1 318 ? 9.213 -8.621 6.628 1.00 87.38 318 HIS A N 1
ATOM 2514 C CA . HIS A 1 318 ? 10.031 -7.591 6.011 1.00 87.38 318 HIS A CA 1
ATOM 2515 C C . HIS A 1 318 ? 10.881 -8.194 4.875 1.00 87.38 318 HIS A C 1
ATOM 2517 O O . HIS A 1 318 ? 11.391 -9.312 4.991 1.00 87.38 318 HIS A O 1
ATOM 2523 N N . LEU A 1 319 ? 11.062 -7.461 3.769 1.00 87.75 319 LEU A N 1
ATOM 2524 C CA . LEU A 1 319 ? 11.776 -7.943 2.578 1.00 87.75 319 LEU A CA 1
ATOM 2525 C C . LEU A 1 319 ? 13.195 -8.429 2.917 1.00 87.75 319 LEU A C 1
ATOM 2527 O O . LEU A 1 319 ? 13.638 -9.452 2.392 1.00 87.75 319 LEU A O 1
ATOM 2531 N N . LEU A 1 320 ? 13.886 -7.731 3.822 1.00 84.12 320 LEU A N 1
ATOM 2532 C CA . LEU A 1 320 ? 15.242 -8.075 4.273 1.00 84.12 320 LEU A CA 1
ATOM 2533 C C . LEU A 1 320 ? 15.346 -9.432 4.976 1.00 84.12 320 LEU A C 1
ATOM 2535 O O . LEU A 1 320 ? 16.374 -10.105 4.854 1.00 84.12 320 LEU A O 1
ATOM 2539 N N . ASP A 1 321 ? 14.290 -9.842 5.671 1.00 84.56 321 ASP A N 1
ATOM 2540 C CA . ASP A 1 321 ? 14.239 -11.093 6.428 1.00 84.56 321 ASP A CA 1
ATOM 2541 C C . ASP A 1 321 ? 13.574 -12.226 5.626 1.00 84.56 321 ASP A C 1
ATOM 2543 O O . ASP A 1 321 ? 13.282 -13.314 6.140 1.00 84.56 321 ASP A O 1
ATOM 2547 N N . SER A 1 322 ? 13.380 -12.007 4.325 1.00 88.00 322 SER A N 1
ATOM 2548 C CA . SER A 1 322 ? 12.738 -12.951 3.418 1.00 88.00 322 SER A CA 1
ATOM 2549 C C . SER A 1 322 ? 13.709 -13.629 2.448 1.00 88.00 322 SER A C 1
ATOM 2551 O O . SER A 1 322 ? 14.854 -13.215 2.242 1.00 88.00 322 SER A O 1
ATOM 2553 N N . ALA A 1 323 ? 13.219 -14.682 1.795 1.00 87.62 323 ALA A N 1
ATOM 2554 C CA . ALA A 1 323 ? 13.894 -15.349 0.688 1.00 87.62 323 ALA A CA 1
ATOM 2555 C C . ALA A 1 323 ? 14.053 -14.451 -0.555 1.00 87.62 323 ALA A C 1
ATOM 2557 O O . ALA A 1 323 ? 14.838 -14.785 -1.440 1.00 87.62 323 ALA A O 1
ATOM 2558 N N . LEU A 1 324 ? 13.340 -13.321 -0.601 1.00 89.56 324 LEU A N 1
ATOM 2559 C CA . LEU A 1 324 ? 13.337 -12.347 -1.692 1.00 89.56 324 LEU A CA 1
ATOM 2560 C C . LEU A 1 324 ? 14.291 -11.168 -1.438 1.00 89.56 324 LEU A C 1
ATOM 2562 O O . LEU A 1 324 ? 14.306 -10.209 -2.208 1.00 89.56 324 LEU A O 1
ATOM 2566 N N . LYS A 1 325 ? 15.101 -11.200 -0.376 1.00 87.50 325 LYS A N 1
ATOM 2567 C CA . LYS A 1 325 ? 15.998 -10.090 -0.031 1.00 87.50 325 LYS A CA 1
ATOM 2568 C C . LYS A 1 325 ? 16.980 -9.721 -1.153 1.00 87.50 325 LYS A C 1
ATOM 2570 O O . LYS A 1 325 ? 17.520 -10.585 -1.848 1.00 87.50 325 LYS A O 1
ATOM 2575 N N . ILE A 1 326 ? 17.285 -8.430 -1.255 1.00 81.69 326 ILE A N 1
ATOM 2576 C CA . ILE A 1 326 ? 18.323 -7.887 -2.144 1.00 81.69 326 ILE A CA 1
ATOM 2577 C C . ILE A 1 326 ? 19.596 -7.641 -1.315 1.00 81.69 326 ILE A C 1
ATOM 2579 O O . ILE A 1 326 ? 19.496 -7.135 -0.198 1.00 81.69 326 ILE A O 1
ATOM 2583 N N . PRO A 1 327 ? 20.798 -7.982 -1.811 1.00 73.88 327 PRO A N 1
ATOM 2584 C CA . PRO A 1 327 ? 22.042 -7.753 -1.079 1.00 73.88 327 PRO A CA 1
ATOM 2585 C C . PRO A 1 327 ? 22.509 -6.293 -1.197 1.00 73.88 327 PRO A C 1
ATOM 2587 O O . PRO A 1 327 ? 23.113 -5.917 -2.196 1.00 73.88 327 PRO A O 1
ATOM 2590 N N . TYR A 1 328 ? 22.292 -5.461 -0.179 1.00 67.38 328 TYR A N 1
ATOM 2591 C CA . TYR A 1 328 ? 22.838 -4.096 -0.137 1.00 67.38 328 TYR A CA 1
ATOM 2592 C C . TYR A 1 328 ? 23.108 -3.630 1.301 1.00 67.38 328 TYR A C 1
ATOM 2594 O O . TYR A 1 328 ? 22.773 -4.318 2.265 1.00 67.38 328 TYR A O 1
ATOM 2602 N N . VAL A 1 329 ? 23.778 -2.482 1.437 1.00 63.09 329 VAL A N 1
ATOM 2603 C CA . VAL A 1 329 ? 24.120 -1.889 2.737 1.00 63.09 329 VAL A CA 1
ATOM 2604 C C . VAL A 1 329 ? 22.889 -1.167 3.297 1.00 63.09 329 VAL A C 1
ATOM 2606 O O . VAL A 1 329 ? 22.373 -0.273 2.622 1.00 63.09 329 VAL A O 1
ATOM 2609 N N . PRO A 1 330 ? 22.408 -1.515 4.504 1.00 62.25 330 PRO A N 1
ATOM 2610 C CA . PRO A 1 330 ? 21.257 -0.848 5.097 1.00 62.25 330 PRO A CA 1
ATOM 2611 C C . PRO A 1 330 ? 21.448 0.670 5.269 1.00 62.25 330 PRO A C 1
ATOM 2613 O O . PRO A 1 330 ? 22.564 1.155 5.433 1.00 62.25 330 PRO A O 1
ATOM 2616 N N . HIS A 1 331 ? 20.336 1.408 5.258 1.00 62.78 331 HIS A N 1
ATOM 2617 C CA . HIS A 1 331 ? 20.227 2.839 5.584 1.00 62.78 331 HIS A CA 1
ATOM 2618 C C . HIS A 1 331 ? 21.042 3.824 4.719 1.00 62.78 331 HIS A C 1
ATOM 2620 O O . HIS A 1 331 ? 21.341 4.927 5.165 1.00 62.78 331 HIS A O 1
ATOM 2626 N N . ASN A 1 332 ? 21.363 3.481 3.468 1.00 71.88 332 ASN A N 1
ATOM 2627 C CA . ASN A 1 332 ? 21.905 4.437 2.496 1.00 71.88 332 ASN A CA 1
ATOM 2628 C C . ASN A 1 332 ? 21.153 4.381 1.156 1.00 71.88 332 ASN A C 1
ATOM 2630 O O . ASN A 1 332 ? 20.393 3.449 0.911 1.00 71.88 332 ASN A O 1
ATOM 2634 N N . GLU A 1 333 ? 21.380 5.358 0.277 1.00 73.94 333 GLU A N 1
ATOM 2635 C CA . GLU A 1 333 ? 20.766 5.437 -1.064 1.00 73.94 333 GLU A CA 1
ATOM 2636 C C . GLU A 1 333 ? 21.517 4.602 -2.117 1.00 73.94 333 GLU A C 1
ATOM 2638 O O . GLU A 1 333 ? 21.169 4.605 -3.294 1.00 73.94 333 GLU A O 1
ATOM 2643 N N . SER A 1 334 ? 22.522 3.808 -1.715 1.00 72.50 334 SER A N 1
ATOM 2644 C CA . SER A 1 334 ? 23.337 3.022 -2.656 1.00 72.50 334 SER A CA 1
ATOM 2645 C C . SER A 1 334 ? 22.528 2.000 -3.454 1.00 72.50 334 SER A C 1
ATOM 2647 O O . SER A 1 334 ? 22.975 1.554 -4.505 1.00 72.50 334 SER A O 1
ATOM 2649 N N . TRP A 1 335 ? 21.333 1.636 -2.991 1.00 74.88 335 TRP A N 1
ATOM 2650 C CA . TRP A 1 335 ? 20.424 0.747 -3.707 1.00 74.88 335 TRP A CA 1
ATOM 2651 C C . TRP A 1 335 ? 19.836 1.372 -4.981 1.00 74.88 335 TRP A C 1
ATOM 2653 O O . TRP A 1 335 ? 19.402 0.620 -5.852 1.00 74.88 335 TRP A O 1
ATOM 2663 N N . PHE A 1 336 ? 19.868 2.704 -5.143 1.00 82.81 336 PHE A N 1
ATOM 2664 C CA . PHE A 1 336 ? 19.414 3.381 -6.368 1.00 82.81 336 PHE A CA 1
ATOM 2665 C C . PHE A 1 336 ? 20.179 2.846 -7.592 1.00 82.81 336 PHE A C 1
ATOM 2667 O O . PHE A 1 336 ? 19.610 2.711 -8.674 1.00 82.81 336 PHE A O 1
ATOM 2674 N N . ARG A 1 337 ? 21.430 2.398 -7.388 1.00 78.62 337 ARG A N 1
ATOM 2675 C CA . ARG A 1 337 ? 22.294 1.787 -8.411 1.00 78.62 337 ARG A CA 1
ATOM 2676 C C . ARG A 1 337 ? 21.681 0.585 -9.136 1.00 78.62 337 ARG A C 1
ATOM 2678 O O . ARG A 1 337 ? 22.112 0.271 -10.235 1.00 78.62 337 ARG A O 1
ATOM 2685 N N . TYR A 1 338 ? 20.728 -0.125 -8.523 1.00 79.69 338 TYR A N 1
ATOM 2686 C CA . TYR A 1 338 ? 20.065 -1.258 -9.182 1.00 79.69 338 TYR A CA 1
ATOM 2687 C C . TYR A 1 338 ? 19.126 -0.806 -10.306 1.00 79.69 338 TYR A C 1
ATOM 2689 O O . TYR A 1 338 ? 18.832 -1.593 -11.201 1.00 79.69 338 TYR A O 1
ATOM 2697 N N . MET A 1 339 ? 18.682 0.452 -10.261 1.00 84.88 339 MET A N 1
ATOM 2698 C CA . MET A 1 339 ? 17.765 1.052 -11.232 1.00 84.88 339 MET A CA 1
ATOM 2699 C C . MET A 1 339 ? 18.460 2.008 -12.196 1.00 84.88 339 MET A C 1
ATOM 2701 O O . MET A 1 339 ? 17.911 2.314 -13.256 1.00 84.88 339 MET A O 1
ATOM 2705 N N . ASP A 1 340 ? 19.671 2.439 -11.851 1.00 85.00 340 ASP A N 1
ATOM 2706 C CA . ASP A 1 340 ? 20.561 3.215 -12.705 1.00 85.00 340 ASP A CA 1
ATOM 2707 C C . ASP A 1 340 ? 21.189 2.314 -13.773 1.00 85.00 340 ASP A C 1
ATOM 2709 O O . ASP A 1 340 ? 22.330 1.869 -13.656 1.00 85.00 340 ASP A O 1
ATOM 2713 N N . LEU A 1 341 ? 20.411 1.985 -14.809 1.00 79.00 341 LEU A N 1
ATOM 2714 C CA . LEU A 1 341 ? 20.888 1.126 -15.891 1.00 79.00 341 LEU A CA 1
ATOM 2715 C C . LEU A 1 341 ? 22.065 1.729 -16.664 1.00 79.00 341 LEU A C 1
ATOM 2717 O O . LEU A 1 341 ? 22.876 0.963 -17.180 1.00 79.00 341 LEU A O 1
ATOM 2721 N N . ALA A 1 342 ? 22.157 3.058 -16.743 1.00 73.12 342 ALA A N 1
ATOM 2722 C CA . ALA A 1 342 ? 23.247 3.769 -17.406 1.00 73.12 342 ALA A CA 1
ATOM 2723 C C . ALA A 1 342 ? 24.607 3.429 -16.773 1.00 73.12 342 ALA A C 1
ATOM 2725 O O . ALA A 1 342 ? 25.569 3.108 -17.472 1.00 73.12 342 ALA A O 1
ATOM 2726 N N . HIS A 1 343 ? 24.650 3.372 -15.440 1.00 73.62 343 HIS A N 1
ATOM 2727 C CA . HIS A 1 343 ? 25.867 3.085 -14.677 1.00 73.62 343 HIS A CA 1
ATOM 2728 C C . HIS A 1 343 ? 25.922 1.655 -14.118 1.00 73.62 343 HIS A C 1
ATOM 2730 O O . HIS A 1 343 ? 26.854 1.302 -13.385 1.00 73.62 343 HIS A O 1
ATOM 2736 N N . HIS A 1 344 ? 24.947 0.802 -14.448 1.00 76.00 344 HIS A N 1
ATOM 2737 C CA . HIS A 1 344 ? 24.925 -0.568 -13.956 1.00 76.00 344 HIS A CA 1
ATOM 2738 C C . HIS A 1 344 ? 26.035 -1.396 -14.613 1.00 76.00 344 HIS A C 1
ATOM 2740 O O . HIS A 1 344 ? 26.238 -1.381 -15.826 1.00 76.00 344 HIS A O 1
ATOM 2746 N N . GLN A 1 345 ? 26.716 -2.224 -13.818 1.00 77.12 345 GLN A N 1
ATOM 2747 C CA . GLN A 1 345 ? 27.617 -3.242 -14.355 1.00 77.12 345 GLN A CA 1
ATOM 2748 C C . GLN A 1 345 ? 26.863 -4.170 -15.317 1.00 77.12 345 GLN A C 1
ATOM 2750 O O . GLN A 1 345 ? 25.778 -4.669 -14.983 1.00 77.12 345 GLN A O 1
ATOM 2755 N N . THR A 1 346 ? 27.450 -4.419 -16.490 1.00 76.69 346 THR A N 1
ATOM 2756 C CA . THR A 1 346 ? 26.869 -5.285 -17.519 1.00 76.69 346 THR A CA 1
ATOM 2757 C C . THR A 1 346 ? 27.788 -6.446 -17.883 1.00 76.69 346 THR A C 1
ATOM 2759 O O . THR A 1 346 ? 29.010 -6.319 -17.889 1.00 76.69 346 THR A O 1
ATOM 2762 N N . GLU A 1 347 ? 27.191 -7.582 -18.240 1.00 78.75 347 GLU A N 1
ATOM 2763 C CA . GLU A 1 347 ? 27.877 -8.727 -18.843 1.00 78.75 347 GLU A CA 1
ATOM 2764 C C . GLU A 1 347 ? 27.249 -8.999 -20.213 1.00 78.75 347 GLU A C 1
ATOM 2766 O O . GLU A 1 347 ? 26.040 -9.215 -20.325 1.00 78.75 347 GLU A O 1
ATOM 2771 N N . ASN A 1 348 ? 28.053 -8.955 -21.281 1.00 76.12 348 ASN A N 1
ATOM 2772 C CA . ASN A 1 348 ? 27.575 -9.059 -22.668 1.00 76.12 348 ASN A CA 1
ATOM 2773 C C . ASN A 1 348 ? 26.457 -8.046 -23.007 1.00 76.12 348 ASN A C 1
ATOM 2775 O O . ASN A 1 348 ? 25.572 -8.318 -23.818 1.00 76.12 348 ASN A O 1
ATOM 2779 N N . GLY A 1 349 ? 26.504 -6.864 -22.377 1.00 72.25 349 GLY A N 1
ATOM 2780 C CA . GLY A 1 349 ? 25.509 -5.799 -22.518 1.00 72.25 349 GLY A CA 1
ATOM 2781 C C . GLY A 1 349 ? 24.166 -6.067 -21.837 1.00 72.25 349 GLY A C 1
ATOM 2782 O O . GLY A 1 349 ? 23.183 -5.423 -22.181 1.00 72.25 349 GLY A O 1
ATOM 2783 N N . ARG A 1 350 ? 24.106 -7.012 -20.894 1.00 77.44 350 ARG A N 1
ATOM 2784 C CA . ARG A 1 350 ? 22.935 -7.250 -20.041 1.00 77.44 350 ARG A CA 1
ATOM 2785 C C . ARG A 1 350 ? 23.228 -6.753 -18.625 1.00 77.44 350 ARG A C 1
ATOM 2787 O O . ARG A 1 350 ? 24.331 -7.032 -18.149 1.00 77.44 350 ARG A O 1
ATOM 2794 N N . PRO A 1 351 ? 22.290 -6.078 -17.939 1.00 81.44 351 PRO A N 1
ATOM 2795 C CA . PRO A 1 351 ? 22.465 -5.722 -16.534 1.00 81.44 351 PRO A CA 1
ATOM 2796 C C . PRO A 1 351 ? 22.752 -6.973 -15.696 1.00 81.44 351 PRO A C 1
ATOM 2798 O O . PRO A 1 351 ? 22.063 -7.983 -15.849 1.00 81.44 351 PRO A O 1
ATOM 2801 N N . LEU A 1 352 ? 23.760 -6.931 -14.818 1.00 81.31 352 LEU A N 1
ATOM 2802 C CA . LEU A 1 352 ? 24.139 -8.111 -14.024 1.00 81.31 352 LEU A CA 1
ATOM 2803 C C . LEU A 1 352 ? 22.978 -8.642 -13.177 1.00 81.31 352 LEU A C 1
ATOM 2805 O O . LEU A 1 352 ? 22.772 -9.853 -13.111 1.00 81.31 352 LEU A O 1
ATOM 2809 N N . PHE A 1 353 ? 22.172 -7.745 -12.602 1.00 81.81 353 PHE A N 1
ATOM 2810 C CA . PHE A 1 353 ? 21.087 -8.129 -11.703 1.00 81.81 353 PHE A CA 1
ATOM 2811 C C . PHE A 1 353 ? 20.026 -9.020 -12.355 1.00 81.81 353 PHE A C 1
ATOM 2813 O O . PHE A 1 353 ? 19.338 -9.760 -11.661 1.00 81.81 353 PHE A O 1
ATOM 2820 N N . TYR A 1 354 ? 19.883 -8.970 -13.680 1.00 78.69 354 TYR A N 1
ATOM 2821 C CA . TYR A 1 354 ? 18.845 -9.705 -14.397 1.00 78.69 354 TYR A CA 1
ATOM 2822 C C . TYR A 1 354 ? 19.017 -11.236 -14.287 1.00 78.69 354 TYR A C 1
ATOM 2824 O O . TYR A 1 354 ? 18.037 -11.974 -14.355 1.00 78.69 354 TYR A O 1
ATOM 2832 N N . LYS A 1 355 ? 20.249 -11.732 -14.095 1.00 76.00 355 LYS A N 1
ATOM 2833 C CA . LYS A 1 355 ? 20.518 -13.169 -13.889 1.00 76.00 355 LYS A CA 1
ATOM 2834 C C . LYS A 1 355 ? 20.475 -13.586 -12.418 1.00 76.00 355 LYS A C 1
ATOM 2836 O O . LYS A 1 355 ? 20.601 -14.774 -12.119 1.00 76.00 355 LYS A O 1
ATOM 2841 N N . GLU A 1 356 ? 20.342 -12.625 -11.514 1.00 83.81 356 GLU A N 1
ATOM 2842 C CA . GLU A 1 356 ? 20.454 -12.854 -10.084 1.00 83.81 356 GLU A CA 1
ATOM 2843 C C . GLU A 1 356 ? 19.137 -13.341 -9.485 1.00 83.81 356 GLU A C 1
ATOM 2845 O O . GLU A 1 356 ? 18.044 -13.029 -9.959 1.00 83.81 356 GLU A O 1
ATOM 2850 N N . LYS A 1 357 ? 19.236 -14.059 -8.362 1.00 83.31 357 LYS A N 1
ATOM 2851 C CA . LYS A 1 357 ? 18.064 -14.589 -7.639 1.00 83.31 357 LYS A CA 1
ATOM 2852 C C . LYS A 1 357 ? 17.108 -13.499 -7.142 1.00 83.31 357 LYS A C 1
ATOM 2854 O O . LYS A 1 357 ? 15.961 -13.792 -6.832 1.00 83.31 357 LYS A O 1
ATOM 2859 N N . PHE A 1 358 ? 17.582 -12.258 -7.054 1.00 85.88 358 PHE A N 1
ATOM 2860 C CA . PHE A 1 358 ? 16.829 -11.100 -6.580 1.00 85.88 358 PHE A CA 1
ATOM 2861 C C . PHE A 1 358 ? 16.313 -10.198 -7.717 1.00 85.88 358 PHE A C 1
ATOM 2863 O O . PHE A 1 358 ? 15.836 -9.097 -7.444 1.00 85.88 358 PHE A O 1
ATOM 2870 N N . ALA A 1 359 ? 16.376 -10.642 -8.980 1.00 88.31 359 ALA A N 1
ATOM 2871 C CA . ALA A 1 359 ? 15.857 -9.884 -10.122 1.00 88.31 359 ALA A CA 1
ATOM 2872 C C . ALA A 1 359 ? 14.378 -9.495 -9.941 1.00 88.31 359 ALA A C 1
ATOM 2874 O O . ALA A 1 359 ? 14.019 -8.341 -10.170 1.00 88.31 359 ALA A O 1
ATOM 2875 N N . ALA A 1 360 ? 13.541 -10.423 -9.456 1.00 89.81 360 ALA A N 1
ATOM 2876 C CA . ALA A 1 360 ? 12.131 -10.155 -9.153 1.00 89.81 360 ALA A CA 1
ATOM 2877 C C . ALA A 1 360 ? 11.965 -9.012 -8.141 1.00 89.81 360 ALA A C 1
ATOM 2879 O O . ALA A 1 360 ? 11.129 -8.135 -8.326 1.00 89.81 360 ALA A O 1
ATOM 2880 N N . SER A 1 361 ? 12.816 -8.975 -7.115 1.00 89.94 361 SER A N 1
ATOM 2881 C CA . SER A 1 361 ? 12.754 -7.957 -6.066 1.00 89.94 361 SER A CA 1
ATOM 2882 C C . SER A 1 361 ? 13.179 -6.588 -6.567 1.00 89.94 361 SER A C 1
ATOM 2884 O O . SER A 1 361 ? 12.611 -5.590 -6.144 1.00 89.94 361 SER A O 1
ATOM 2886 N N . ILE A 1 362 ? 14.131 -6.524 -7.501 1.00 89.38 362 ILE A N 1
ATOM 2887 C CA . ILE A 1 362 ? 14.457 -5.269 -8.185 1.00 89.38 362 ILE A CA 1
ATOM 2888 C C . ILE A 1 362 ? 13.246 -4.803 -8.988 1.00 89.38 362 ILE A C 1
ATOM 2890 O O . ILE A 1 362 ? 12.792 -3.687 -8.785 1.00 89.38 362 ILE 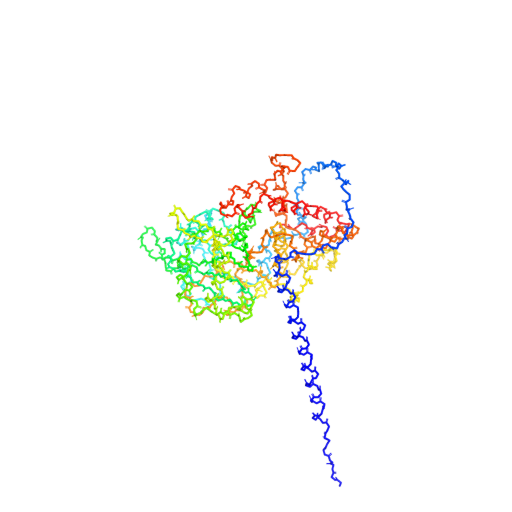A O 1
ATOM 2894 N N . LEU A 1 363 ? 12.649 -5.655 -9.823 1.00 90.81 363 LEU A N 1
ATOM 2895 C CA . LEU A 1 363 ? 11.462 -5.276 -10.601 1.00 90.81 363 LEU A CA 1
ATOM 2896 C C . LEU A 1 363 ? 10.297 -4.814 -9.713 1.00 90.81 363 LEU A C 1
ATOM 2898 O O . LEU A 1 363 ? 9.653 -3.815 -10.026 1.00 90.81 363 LEU A O 1
ATOM 2902 N N . HIS A 1 364 ? 10.080 -5.484 -8.582 1.00 91.50 364 HIS A N 1
ATOM 2903 C CA . HIS A 1 364 ? 9.084 -5.084 -7.599 1.00 91.50 364 HIS A CA 1
ATOM 2904 C C . HIS A 1 364 ? 9.400 -3.721 -6.974 1.00 91.50 364 HIS A C 1
ATOM 2906 O O . HIS A 1 364 ? 8.534 -2.853 -6.936 1.00 91.50 364 HIS A O 1
ATOM 2912 N N . ILE A 1 365 ? 10.636 -3.496 -6.520 1.00 91.06 365 ILE A N 1
ATOM 2913 C CA . ILE A 1 365 ? 11.035 -2.202 -5.955 1.00 91.06 365 ILE A CA 1
ATOM 2914 C C . ILE A 1 365 ? 10.897 -1.094 -7.005 1.00 91.06 365 ILE A C 1
ATOM 2916 O O . ILE A 1 365 ? 10.535 0.022 -6.648 1.00 91.06 365 ILE A O 1
ATOM 2920 N N . SER A 1 366 ? 11.128 -1.369 -8.291 1.00 92.25 366 SER A N 1
ATOM 2921 C CA . SER A 1 366 ? 10.852 -0.409 -9.371 1.00 92.25 366 SER A CA 1
ATOM 2922 C C . SER A 1 366 ? 9.355 -0.077 -9.459 1.00 92.25 366 SER A C 1
ATOM 2924 O O . SER A 1 366 ? 8.994 1.103 -9.496 1.00 92.25 366 SER A O 1
ATOM 2926 N N . GLU A 1 367 ? 8.481 -1.089 -9.425 1.00 94.81 367 GLU A N 1
ATOM 2927 C CA . GLU A 1 367 ? 7.021 -0.913 -9.418 1.00 94.81 367 GLU A CA 1
ATOM 2928 C C . GLU A 1 367 ? 6.559 -0.087 -8.212 1.00 94.81 367 GLU A C 1
ATOM 2930 O O . GLU A 1 367 ? 5.831 0.895 -8.363 1.00 94.81 367 GLU A O 1
ATOM 2935 N N . LEU A 1 368 ? 7.050 -0.435 -7.021 1.00 94.25 368 LEU A N 1
ATOM 2936 C CA . LEU A 1 368 ? 6.724 0.243 -5.773 1.00 94.25 368 LEU A CA 1
ATOM 2937 C C . LEU A 1 368 ? 7.242 1.683 -5.757 1.00 94.25 368 LEU A C 1
ATOM 2939 O O . LEU A 1 368 ? 6.503 2.582 -5.376 1.00 94.25 368 LEU A O 1
ATOM 2943 N N . ASN A 1 369 ? 8.461 1.944 -6.237 1.00 94.00 369 ASN A N 1
ATOM 2944 C CA . ASN A 1 369 ? 8.969 3.315 -6.352 1.00 94.00 369 ASN A CA 1
ATOM 2945 C C . ASN A 1 369 ? 8.201 4.131 -7.389 1.00 94.00 369 ASN A C 1
ATOM 2947 O O . ASN A 1 369 ? 8.048 5.335 -7.206 1.00 94.00 369 ASN A O 1
ATOM 2951 N N . THR A 1 370 ? 7.700 3.499 -8.450 1.00 96.62 370 THR A N 1
ATOM 2952 C CA . THR A 1 370 ? 6.817 4.153 -9.422 1.00 96.62 370 THR A CA 1
ATOM 2953 C C . THR A 1 370 ? 5.495 4.543 -8.764 1.00 96.62 370 THR A C 1
ATOM 2955 O O . THR A 1 370 ? 5.067 5.691 -8.879 1.00 96.62 370 THR A O 1
ATOM 2958 N N . PHE A 1 371 ? 4.886 3.626 -8.011 1.00 97.75 371 PHE A N 1
ATOM 2959 C CA . PHE A 1 371 ? 3.684 3.894 -7.226 1.00 97.75 371 PHE A CA 1
ATOM 2960 C C . PHE A 1 371 ? 3.904 5.019 -6.205 1.00 97.75 371 PHE A C 1
ATOM 2962 O O . PHE A 1 371 ? 3.204 6.031 -6.240 1.00 97.75 371 PHE A O 1
ATOM 2969 N N . ASP A 1 372 ? 4.935 4.892 -5.367 1.00 96.44 372 ASP A N 1
ATOM 2970 C CA . ASP A 1 372 ? 5.319 5.873 -4.351 1.00 96.44 372 ASP A CA 1
ATOM 2971 C C . ASP A 1 372 ? 5.662 7.233 -4.977 1.00 96.44 372 ASP A C 1
ATOM 2973 O O . ASP A 1 372 ? 5.340 8.271 -4.398 1.00 96.44 372 ASP A O 1
ATOM 2977 N N . PHE A 1 373 ? 6.251 7.262 -6.179 1.00 96.94 373 PHE A N 1
ATOM 2978 C CA . PHE A 1 373 ? 6.499 8.500 -6.915 1.00 96.94 373 PHE A CA 1
ATOM 2979 C C . PHE A 1 373 ? 5.192 9.200 -7.293 1.00 96.94 373 PHE A C 1
ATOM 2981 O O . PHE A 1 373 ? 5.050 10.401 -7.050 1.00 96.94 373 PHE A O 1
ATOM 2988 N N . ILE A 1 374 ? 4.225 8.450 -7.832 1.00 97.69 374 ILE A N 1
ATOM 2989 C CA . ILE A 1 374 ? 2.915 8.965 -8.250 1.00 97.69 374 ILE A CA 1
ATOM 2990 C C . ILE A 1 374 ? 2.121 9.494 -7.056 1.00 97.69 374 ILE A C 1
ATOM 2992 O O . ILE A 1 374 ? 1.588 10.597 -7.145 1.00 97.69 374 ILE A O 1
ATOM 2996 N N . ILE A 1 375 ? 2.057 8.760 -5.938 1.00 97.19 375 ILE A N 1
ATOM 2997 C CA . ILE A 1 375 ? 1.270 9.186 -4.7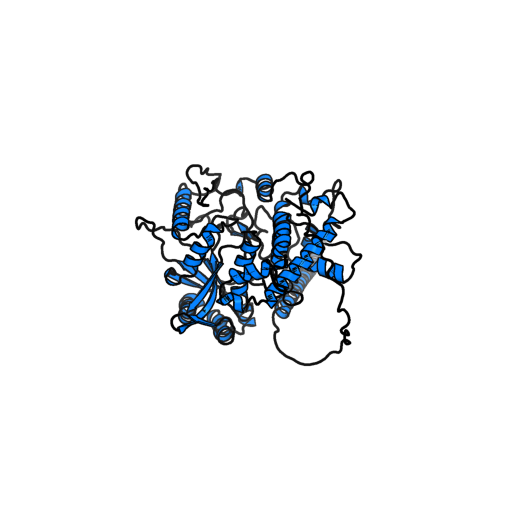66 1.00 97.19 375 ILE A CA 1
ATOM 2998 C C . ILE A 1 375 ? 2.035 10.162 -3.871 1.00 97.19 375 ILE A C 1
ATOM 3000 O O . ILE A 1 375 ? 1.446 11.065 -3.290 1.00 97.19 375 ILE A O 1
ATOM 3004 N N . GLY A 1 376 ? 3.366 10.107 -3.841 1.00 95.56 376 GLY A N 1
ATOM 3005 C CA . GLY A 1 376 ? 4.228 11.062 -3.123 1.00 95.56 376 GLY A CA 1
ATOM 3006 C C . GLY A 1 376 ? 4.731 10.551 -1.805 1.00 95.56 376 GLY A C 1
ATOM 3007 O O . GLY A 1 376 ? 4.968 11.337 -0.896 1.00 95.56 376 GLY A O 1
ATOM 3008 N N . ASN A 1 377 ? 4.866 9.236 -1.710 1.00 93.94 377 ASN A N 1
ATOM 3009 C CA . ASN A 1 377 ? 5.367 8.593 -0.522 1.00 93.94 377 ASN A CA 1
ATOM 3010 C C . ASN A 1 377 ? 6.895 8.702 -0.483 1.00 93.94 377 ASN A C 1
ATOM 3012 O O . ASN A 1 377 ? 7.606 8.122 -1.302 1.00 93.94 377 ASN A O 1
ATOM 3016 N N . GLY A 1 378 ? 7.392 9.506 0.456 1.00 87.31 378 GLY A N 1
ATOM 3017 C CA . GLY A 1 378 ? 8.821 9.727 0.674 1.00 87.31 378 GLY A CA 1
ATOM 3018 C C . GLY A 1 378 ? 9.437 8.870 1.779 1.00 87.31 378 GLY A C 1
ATOM 3019 O O . GLY A 1 378 ? 10.617 9.055 2.063 1.00 87.31 378 GLY A O 1
ATOM 3020 N N . ASP A 1 379 ? 8.671 7.978 2.416 1.00 85.94 379 ASP A N 1
ATOM 3021 C CA . ASP A 1 379 ? 9.117 7.202 3.585 1.00 85.94 379 ASP A CA 1
ATOM 3022 C C . ASP A 1 379 ? 9.436 5.733 3.256 1.00 85.94 379 ASP A C 1
ATOM 3024 O O . ASP A 1 379 ? 9.414 4.858 4.124 1.00 85.94 379 ASP A O 1
ATOM 3028 N N . ARG A 1 380 ? 9.742 5.445 1.985 1.00 85.88 380 ARG A N 1
ATOM 3029 C CA . ARG A 1 380 ? 10.200 4.129 1.534 1.00 85.88 380 ARG A CA 1
ATOM 3030 C C . ARG A 1 380 ? 11.718 4.102 1.412 1.00 85.88 380 ARG A C 1
ATOM 3032 O O . ARG A 1 380 ? 12.335 4.974 0.809 1.00 85.88 380 ARG A O 1
ATOM 3039 N N . SER A 1 381 ? 12.329 3.043 1.924 1.00 74.88 381 SER A N 1
ATOM 3040 C CA . SER A 1 381 ? 13.685 2.633 1.547 1.00 74.88 381 SER A CA 1
ATOM 3041 C C . SER A 1 381 ? 13.702 1.112 1.489 1.00 74.88 381 SER A C 1
ATOM 3043 O O . SER A 1 381 ? 12.908 0.514 2.191 1.00 74.88 381 SER A O 1
ATOM 3045 N N . PRO A 1 382 ? 14.584 0.424 0.767 1.00 65.31 382 PRO A N 1
ATOM 3046 C CA . PRO A 1 382 ? 14.556 -1.037 0.695 1.00 65.31 382 PRO A CA 1
ATOM 3047 C C . PRO A 1 382 ? 14.603 -1.749 2.058 1.00 65.31 382 PRO A C 1
ATOM 3049 O O . PRO A 1 382 ? 14.138 -2.878 2.177 1.00 65.31 382 PRO A O 1
ATOM 3052 N N . ASN A 1 383 ? 15.123 -1.080 3.098 1.00 68.50 383 ASN A N 1
ATOM 3053 C CA . ASN A 1 383 ? 15.168 -1.594 4.473 1.00 68.50 383 ASN A CA 1
ATOM 3054 C C . ASN A 1 383 ? 13.953 -1.235 5.322 1.00 68.50 383 ASN A C 1
ATOM 3056 O O . ASN A 1 383 ? 13.906 -1.617 6.483 1.00 68.50 383 ASN A O 1
ATOM 3060 N N . LYS A 1 384 ? 13.050 -0.418 4.792 1.00 78.62 384 LYS A N 1
ATOM 3061 C CA . LYS A 1 384 ? 11.953 0.174 5.534 1.00 78.62 384 LYS A CA 1
ATOM 3062 C C . LYS A 1 384 ? 10.687 0.123 4.702 1.00 78.62 384 LYS A C 1
ATOM 3064 O O . LYS A 1 384 ? 10.654 0.587 3.561 1.00 78.62 384 LYS A O 1
ATOM 3069 N N . ASN A 1 385 ? 9.628 -0.390 5.302 1.00 85.56 385 ASN A N 1
ATOM 3070 C CA . ASN A 1 385 ? 8.313 -0.442 4.687 1.00 85.56 385 ASN A CA 1
ATOM 3071 C C . ASN A 1 385 ? 8.299 -1.247 3.366 1.00 85.56 385 ASN A C 1
ATOM 3073 O O . ASN A 1 385 ? 7.501 -0.962 2.478 1.00 85.56 385 ASN A O 1
ATOM 3077 N N . ASN A 1 386 ? 9.201 -2.222 3.199 1.00 88.69 386 ASN A N 1
ATOM 3078 C CA . ASN A 1 386 ? 9.179 -3.164 2.078 1.00 88.69 386 ASN A CA 1
ATOM 3079 C C . ASN A 1 386 ? 8.805 -4.535 2.616 1.00 88.69 386 ASN A C 1
ATOM 3081 O O . ASN A 1 386 ? 9.529 -5.103 3.435 1.00 88.69 386 ASN A O 1
ATOM 3085 N N . PHE A 1 387 ? 7.681 -5.067 2.152 1.00 91.19 387 PHE A N 1
ATOM 3086 C CA . PHE A 1 387 ? 7.087 -6.253 2.741 1.00 91.19 387 PHE A CA 1
ATOM 3087 C C . PHE A 1 387 ? 6.802 -7.315 1.695 1.00 91.19 387 PHE A C 1
ATOM 3089 O O . PHE A 1 387 ? 6.479 -7.042 0.537 1.00 91.19 387 PHE A O 1
ATOM 3096 N N . VAL A 1 388 ? 6.905 -8.553 2.146 1.00 92.44 388 VAL A N 1
ATOM 3097 C CA . VAL A 1 388 ? 6.518 -9.737 1.398 1.00 92.44 388 VAL A CA 1
ATOM 3098 C C . VAL A 1 388 ? 5.498 -10.514 2.211 1.00 92.44 388 VAL A C 1
ATOM 3100 O O . VAL A 1 388 ? 5.443 -10.390 3.434 1.00 92.44 388 VAL A O 1
ATOM 3103 N N . VAL A 1 389 ? 4.708 -11.326 1.528 1.00 91.12 389 VAL A N 1
ATOM 3104 C CA . VAL A 1 389 ? 3.879 -12.358 2.140 1.00 91.12 389 VAL A CA 1
ATOM 3105 C C . VAL A 1 389 ? 4.475 -13.716 1.813 1.00 91.12 389 VAL A C 1
ATOM 3107 O O . VAL A 1 389 ? 4.863 -13.983 0.672 1.00 91.12 389 VAL A O 1
ATOM 3110 N N . GLY A 1 390 ? 4.597 -14.563 2.829 1.00 86.12 390 GLY A N 1
ATOM 3111 C CA . GLY A 1 390 ? 5.344 -15.807 2.723 1.00 86.12 390 GLY A CA 1
ATOM 3112 C C . GLY A 1 390 ? 6.856 -15.596 2.630 1.00 86.12 390 GLY A C 1
ATOM 3113 O O . GLY A 1 390 ? 7.393 -14.491 2.713 1.00 86.12 390 GLY A O 1
ATOM 3114 N N . GLY A 1 391 ? 7.593 -16.697 2.482 1.00 79.56 391 GLY A N 1
ATOM 3115 C CA . GLY A 1 391 ? 9.037 -16.659 2.233 1.00 79.56 391 GLY A CA 1
ATOM 3116 C C . GLY A 1 391 ? 9.908 -16.160 3.384 1.00 79.56 391 GLY A C 1
ATOM 3117 O O . GLY A 1 391 ? 11.102 -15.922 3.196 1.00 79.56 391 GLY A O 1
ATOM 3118 N N . CYS A 1 392 ? 9.346 -16.032 4.579 1.00 75.69 392 CYS A N 1
ATOM 3119 C CA . CYS A 1 392 ? 10.069 -15.616 5.767 1.00 75.69 392 CYS A CA 1
ATOM 3120 C C . CYS A 1 392 ? 11.161 -16.634 6.166 1.00 75.69 392 CYS A C 1
ATOM 3122 O O . CYS A 1 392 ? 10.949 -17.853 6.188 1.00 75.69 392 CYS A O 1
ATOM 3124 N N . THR A 1 393 ? 12.368 -16.131 6.453 1.00 72.00 393 THR A N 1
ATOM 3125 C CA . THR A 1 393 ? 13.567 -16.969 6.645 1.00 72.00 393 THR A CA 1
ATOM 3126 C C . THR A 1 393 ? 13.830 -17.356 8.096 1.00 72.00 393 THR A C 1
ATOM 3128 O O . THR A 1 393 ? 14.520 -18.350 8.340 1.00 72.00 393 THR A O 1
ATOM 3131 N N . ARG A 1 394 ? 13.266 -16.624 9.063 1.00 65.31 394 ARG A N 1
ATOM 3132 C CA . ARG A 1 394 ? 13.470 -16.854 10.497 1.00 65.31 394 ARG A CA 1
ATOM 3133 C C . ARG A 1 394 ? 12.185 -17.342 11.161 1.00 65.31 394 ARG A C 1
ATOM 3135 O O . ARG A 1 394 ? 11.241 -16.573 11.278 1.00 65.31 394 ARG A O 1
ATOM 3142 N N . PRO A 1 395 ? 12.142 -18.577 11.693 1.00 55.44 395 PRO A N 1
ATOM 3143 C CA . PRO A 1 395 ? 10.928 -19.154 12.274 1.00 55.44 395 PRO A CA 1
ATOM 3144 C C . PRO A 1 395 ? 10.226 -18.315 13.350 1.00 55.44 395 PRO A C 1
ATOM 3146 O O . PRO A 1 395 ? 9.018 -18.446 13.483 1.00 55.44 395 PRO A O 1
ATOM 3149 N N . ARG A 1 396 ? 10.965 -17.476 14.096 1.00 52.50 396 ARG A N 1
ATOM 3150 C CA . ARG A 1 396 ? 10.417 -16.570 15.122 1.00 52.50 396 ARG A CA 1
ATOM 3151 C C . ARG A 1 396 ? 9.713 -15.335 14.549 1.00 52.50 396 ARG A C 1
ATOM 3153 O O . ARG A 1 396 ? 8.859 -14.778 15.221 1.00 52.50 396 ARG A O 1
ATOM 3160 N N . GLU A 1 397 ? 10.078 -14.914 13.341 1.00 54.50 397 GLU A N 1
ATOM 3161 C CA . GLU A 1 397 ? 9.512 -13.735 12.671 1.00 54.50 397 GLU A CA 1
ATOM 3162 C C . GLU A 1 397 ? 8.293 -14.104 11.814 1.00 54.50 397 GLU A C 1
ATOM 3164 O O . GLU A 1 397 ? 7.431 -13.271 11.570 1.00 54.50 397 GLU A O 1
ATOM 3169 N N . CYS A 1 398 ? 8.156 -15.375 11.426 1.00 55.75 398 CYS A N 1
ATOM 3170 C CA . CYS A 1 398 ? 7.025 -15.859 10.628 1.00 55.75 398 CYS A CA 1
ATOM 3171 C C . CYS A 1 398 ? 5.845 -16.310 11.512 1.00 55.75 398 CYS A C 1
ATOM 3173 O O . CYS A 1 398 ? 5.335 -17.421 11.351 1.00 55.75 398 CYS A O 1
ATOM 3175 N N . GLY A 1 399 ? 5.470 -15.479 12.490 1.00 51.62 399 GLY A N 1
ATOM 3176 C CA . GLY A 1 399 ? 4.487 -15.812 13.526 1.00 51.62 399 GLY A CA 1
ATOM 3177 C C . GLY A 1 399 ? 4.996 -16.858 14.526 1.00 51.62 399 GLY A C 1
ATOM 3178 O O . GLY A 1 399 ? 5.903 -17.637 14.243 1.00 51.62 399 GLY A O 1
ATOM 3179 N N . ASN A 1 400 ? 4.429 -16.898 15.733 1.00 46.62 400 ASN A N 1
ATOM 3180 C CA . ASN A 1 400 ? 4.780 -17.904 16.741 1.00 46.62 400 ASN A CA 1
ATOM 3181 C C . ASN A 1 400 ? 4.251 -19.292 16.316 1.00 46.62 400 ASN A C 1
ATOM 3183 O O . ASN A 1 400 ? 3.189 -19.741 16.742 1.00 46.62 400 ASN A O 1
ATOM 3187 N N . ARG A 1 401 ? 5.027 -19.980 15.469 1.00 51.25 401 ARG A N 1
ATOM 3188 C CA . ARG A 1 401 ? 4.697 -21.244 14.776 1.00 51.25 401 ARG A CA 1
ATOM 3189 C C . ARG A 1 401 ? 4.282 -22.415 15.675 1.00 51.25 401 ARG A C 1
ATOM 3191 O O . ARG A 1 401 ? 3.786 -23.410 15.162 1.00 51.25 401 ARG A O 1
ATOM 3198 N N . HIS A 1 402 ? 4.516 -22.335 16.983 1.00 44.88 402 HIS A N 1
ATOM 3199 C CA . HIS A 1 402 ? 4.338 -23.459 17.906 1.00 44.88 402 HIS A CA 1
ATOM 3200 C C . HIS A 1 402 ? 3.104 -23.361 18.814 1.00 44.88 402 HIS A C 1
ATOM 3202 O O . HIS A 1 402 ? 2.804 -24.334 19.502 1.00 44.88 402 HIS A O 1
ATOM 3208 N N . HIS A 1 403 ? 2.368 -22.240 18.809 1.00 45.31 403 HIS A N 1
ATOM 3209 C CA . HIS A 1 403 ? 1.246 -22.042 19.741 1.00 45.31 403 HIS A CA 1
ATOM 3210 C C . HIS A 1 403 ? -0.074 -21.599 19.103 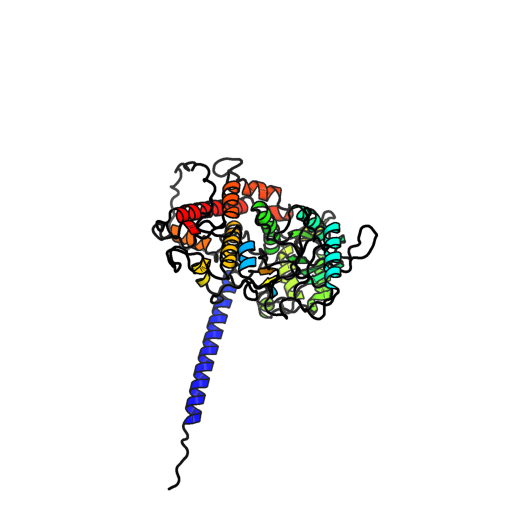1.00 45.31 403 HIS A C 1
ATOM 3212 O O . HIS A 1 403 ? -1.106 -21.722 19.759 1.00 45.31 403 HIS A O 1
ATOM 3218 N N . ASP A 1 404 ? -0.078 -21.159 17.843 1.00 60.03 404 ASP A N 1
ATOM 3219 C CA . ASP A 1 404 ? -1.302 -20.726 17.167 1.00 60.03 404 ASP A CA 1
ATOM 3220 C C . ASP A 1 404 ? -1.730 -21.725 16.081 1.00 60.03 404 ASP A C 1
ATOM 3222 O O . ASP A 1 404 ? -1.175 -21.762 14.982 1.00 60.03 404 ASP A O 1
ATOM 3226 N N . LYS A 1 405 ? -2.730 -22.555 16.406 1.00 60.28 405 LYS A N 1
ATOM 3227 C CA . LYS A 1 405 ? -3.327 -23.522 15.469 1.00 60.28 405 LYS A CA 1
ATOM 3228 C C . LYS A 1 405 ? -4.095 -22.853 14.321 1.00 60.28 405 LYS A C 1
ATOM 3230 O O . LYS A 1 405 ? -4.408 -23.529 13.348 1.00 60.28 405 LYS A O 1
ATOM 3235 N N . LEU A 1 406 ? -4.414 -21.562 14.436 1.00 65.12 406 LEU A N 1
ATOM 3236 C CA . LEU A 1 406 ? -5.159 -20.788 13.441 1.00 65.12 406 LEU A CA 1
ATOM 3237 C C . LEU A 1 406 ? -4.248 -19.883 12.600 1.00 65.12 406 LEU A C 1
ATOM 3239 O O . LEU A 1 406 ? -4.741 -19.104 11.785 1.00 65.12 406 LEU A O 1
ATOM 3243 N N . TYR A 1 407 ? -2.927 -19.994 12.761 1.00 74.81 407 TYR A N 1
ATOM 3244 C CA . TYR A 1 407 ? -1.977 -19.250 11.948 1.00 74.81 407 TYR A CA 1
ATOM 3245 C C . TYR A 1 407 ? -2.060 -19.667 10.472 1.00 74.81 407 TYR A C 1
ATOM 3247 O O . TYR A 1 407 ? -1.863 -20.833 10.123 1.00 74.81 407 TYR A O 1
ATOM 3255 N N . LEU A 1 408 ? -2.296 -18.692 9.595 1.00 81.06 408 LEU A N 1
ATOM 3256 C CA . LEU A 1 408 ? -2.377 -18.897 8.153 1.00 81.06 408 LEU A CA 1
ATOM 3257 C C . LEU A 1 408 ? -1.058 -18.515 7.478 1.00 81.06 408 LEU A C 1
ATOM 3259 O O . LEU A 1 408 ? -0.551 -17.412 7.686 1.00 81.06 408 LEU A O 1
ATOM 3263 N N . ARG A 1 409 ? -0.533 -19.398 6.622 1.00 82.06 409 ARG A N 1
ATOM 3264 C CA . ARG A 1 409 ? 0.575 -19.056 5.720 1.00 82.06 409 ARG A CA 1
ATOM 3265 C C . ARG A 1 409 ? 0.077 -18.551 4.388 1.00 82.06 409 ARG A C 1
ATOM 3267 O O . ARG A 1 409 ? -0.911 -19.058 3.857 1.00 82.06 409 ARG A O 1
ATOM 3274 N N . HIS A 1 410 ? 0.826 -17.633 3.796 1.00 88.38 410 HIS A N 1
ATOM 3275 C CA . HIS A 1 410 ? 0.560 -17.270 2.418 1.00 88.38 410 HIS A CA 1
ATOM 3276 C C . HIS A 1 410 ? 0.726 -18.517 1.531 1.00 88.38 410 HIS A C 1
ATOM 3278 O O . HIS A 1 410 ? 1.753 -19.194 1.634 1.00 88.38 410 HIS A O 1
ATOM 3284 N N . PRO A 1 411 ? -0.285 -18.887 0.729 1.00 88.38 411 PRO A N 1
ATOM 3285 C CA . PRO A 1 411 ? -0.192 -20.042 -0.150 1.00 88.38 411 PRO A CA 1
ATOM 3286 C C . PRO A 1 411 ? 0.835 -19.840 -1.266 1.00 88.38 411 PRO A C 1
ATOM 3288 O O . PRO A 1 411 ? 1.173 -18.717 -1.614 1.00 88.38 411 PRO A O 1
ATOM 3291 N N . ASN A 1 412 ? 1.268 -20.937 -1.889 1.00 89.56 412 ASN A N 1
ATOM 3292 C CA . ASN A 1 412 ? 2.138 -20.919 -3.070 1.00 89.56 412 ASN A CA 1
ATOM 3293 C C . ASN A 1 412 ? 3.488 -20.215 -2.832 1.00 89.56 412 ASN A C 1
ATOM 3295 O O . ASN A 1 412 ? 4.074 -20.329 -1.755 1.00 89.56 412 ASN A O 1
ATOM 3299 N N . HIS A 1 413 ? 4.064 -19.616 -3.875 1.00 90.12 413 HIS A N 1
ATOM 3300 C CA . HIS A 1 413 ? 5.331 -18.897 -3.779 1.00 90.12 413 HIS A CA 1
ATOM 3301 C C . HIS A 1 413 ? 5.147 -17.572 -3.017 1.00 90.12 413 HIS A C 1
ATOM 3303 O O . HIS A 1 413 ? 4.058 -17.003 -3.040 1.00 90.12 413 HIS A O 1
ATOM 3309 N N . PRO A 1 414 ? 6.188 -17.051 -2.343 1.00 92.19 414 PRO A N 1
ATOM 3310 C CA . PRO A 1 414 ? 6.097 -15.732 -1.729 1.00 92.19 414 PRO A CA 1
ATOM 3311 C C . PRO A 1 414 ? 5.821 -14.652 -2.778 1.00 92.19 414 PRO A C 1
ATOM 3313 O O . PRO A 1 414 ? 6.203 -14.787 -3.939 1.00 92.19 414 PRO A O 1
ATOM 3316 N N . THR A 1 415 ? 5.205 -13.549 -2.374 1.00 93.38 415 THR A N 1
ATOM 3317 C CA . THR A 1 415 ? 5.013 -12.388 -3.254 1.00 93.38 415 THR A CA 1
ATOM 3318 C C . THR A 1 415 ? 5.068 -11.096 -2.448 1.00 93.38 415 THR A C 1
ATOM 3320 O O . THR A 1 415 ? 5.250 -11.107 -1.232 1.00 93.38 415 THR A O 1
ATOM 3323 N N . TYR A 1 416 ? 4.955 -9.963 -3.126 1.00 93.81 416 TYR A N 1
ATOM 3324 C CA . TYR A 1 416 ? 5.148 -8.647 -2.532 1.00 93.81 416 TYR A CA 1
ATOM 3325 C C . TYR A 1 416 ? 3.829 -7.959 -2.187 1.00 93.81 416 TYR A C 1
ATOM 3327 O O . TYR A 1 416 ? 2.876 -8.012 -2.969 1.00 93.81 416 TYR A O 1
ATOM 3335 N N . VAL A 1 417 ? 3.800 -7.253 -1.057 1.00 95.75 417 VAL A N 1
ATOM 3336 C CA . VAL A 1 417 ? 2.632 -6.504 -0.573 1.00 95.75 417 VAL A CA 1
ATOM 3337 C C . VAL A 1 417 ? 3.026 -5.063 -0.249 1.00 95.75 417 VAL A C 1
ATOM 3339 O O . VAL A 1 417 ? 4.121 -4.797 0.243 1.00 95.75 417 VAL A O 1
ATOM 3342 N N . HIS A 1 418 ? 2.146 -4.113 -0.558 1.00 96.38 418 HIS A N 1
ATOM 3343 C CA . HIS A 1 418 ? 2.402 -2.684 -0.390 1.00 96.38 418 HIS A CA 1
ATOM 3344 C C . HIS A 1 418 ? 1.711 -2.187 0.884 1.00 96.38 418 HIS A C 1
ATOM 3346 O O . HIS A 1 418 ? 0.515 -1.906 0.869 1.00 96.38 418 HIS A O 1
ATOM 3352 N N . LEU A 1 419 ? 2.463 -2.061 1.977 1.00 94.81 419 LEU A N 1
ATOM 3353 C CA . LEU A 1 419 ? 1.967 -1.561 3.269 1.00 94.81 419 LEU A CA 1
ATOM 3354 C C . LEU A 1 419 ? 2.594 -0.204 3.612 1.00 94.81 419 LEU A C 1
ATOM 3356 O O . LEU A 1 419 ? 3.513 0.241 2.926 1.00 94.81 419 LEU A O 1
ATOM 3360 N N . ASP A 1 420 ? 2.106 0.439 4.672 1.00 92.50 420 ASP A N 1
ATOM 3361 C CA . ASP A 1 420 ? 2.626 1.704 5.208 1.00 92.50 420 ASP A CA 1
ATOM 3362 C C . ASP A 1 420 ? 2.682 2.831 4.168 1.00 92.50 420 ASP A C 1
ATOM 3364 O O . ASP A 1 420 ? 3.742 3.337 3.786 1.00 92.50 420 ASP A O 1
ATOM 3368 N N . GLN A 1 421 ? 1.496 3.225 3.701 1.00 95.06 421 GLN A N 1
ATOM 3369 C CA . GLN A 1 421 ? 1.307 4.331 2.760 1.00 95.06 421 GLN A CA 1
ATOM 3370 C C . GLN A 1 421 ? 0.960 5.658 3.446 1.00 95.06 421 GLN A C 1
ATOM 3372 O O . GLN A 1 421 ? 0.642 6.646 2.783 1.00 95.06 421 GLN A O 1
ATOM 3377 N N . GLY A 1 422 ? 1.068 5.707 4.775 1.00 92.62 422 GLY A N 1
ATOM 3378 C CA . GLY A 1 422 ? 0.769 6.867 5.614 1.00 92.62 422 GLY A CA 1
ATOM 3379 C C . GLY A 1 422 ? 1.513 8.163 5.277 1.00 92.62 422 GLY A C 1
ATOM 3380 O O . GLY A 1 422 ? 1.114 9.219 5.753 1.00 92.62 422 GLY A O 1
ATOM 3381 N N . MET A 1 423 ? 2.559 8.113 4.446 1.00 91.94 423 MET A N 1
ATOM 3382 C CA . MET A 1 423 ? 3.320 9.285 3.986 1.00 91.94 423 MET A CA 1
ATOM 3383 C C . MET A 1 423 ? 3.063 9.649 2.513 1.00 91.94 423 MET A C 1
ATOM 3385 O O . MET A 1 423 ? 3.750 10.507 1.959 1.00 91.94 423 MET A O 1
ATOM 3389 N N . GLY A 1 424 ? 2.070 9.033 1.863 1.00 94.06 424 GLY A N 1
ATOM 3390 C CA . GLY A 1 424 ? 1.593 9.433 0.536 1.00 94.06 424 GLY A CA 1
ATOM 3391 C C . GLY A 1 424 ? 0.841 10.770 0.553 1.00 94.06 424 GLY A C 1
ATOM 3392 O O . GLY A 1 424 ? 0.344 11.196 1.589 1.00 94.06 424 GLY A O 1
ATOM 3393 N N . PHE A 1 425 ? 0.724 11.433 -0.598 1.00 94.12 425 PHE A N 1
ATOM 3394 C CA . PHE A 1 425 ? -0.059 12.664 -0.804 1.00 94.12 425 PHE A CA 1
ATOM 3395 C C . PHE A 1 425 ? 0.387 13.915 -0.013 1.00 94.12 425 PHE A C 1
ATOM 3397 O O . PHE A 1 425 ? -0.316 14.922 -0.035 1.00 94.12 425 PHE A O 1
ATOM 3404 N N . TYR A 1 426 ? 1.562 13.905 0.633 1.00 82.12 426 TYR A N 1
ATOM 3405 C CA . TYR A 1 426 ? 2.130 15.094 1.299 1.00 82.12 426 TYR A CA 1
ATOM 3406 C C . TYR A 1 426 ? 2.835 16.052 0.329 1.00 82.12 426 TYR A C 1
ATOM 3408 O O . TYR A 1 426 ? 2.872 17.259 0.564 1.00 82.12 426 TYR A O 1
ATOM 3416 N N . GLY A 1 427 ? 3.438 15.527 -0.741 1.00 82.62 427 GLY A N 1
ATOM 3417 C CA . GLY A 1 427 ? 4.202 16.320 -1.701 1.00 82.62 427 GLY A CA 1
ATOM 3418 C C . GLY A 1 427 ? 5.161 15.478 -2.539 1.00 82.62 427 GLY A C 1
ATOM 3419 O O . GLY A 1 427 ? 4.922 14.298 -2.794 1.00 82.62 427 GLY A O 1
ATOM 3420 N N . SER A 1 428 ? 6.261 16.089 -2.989 1.00 83.25 428 SER A N 1
ATOM 3421 C CA . SER A 1 428 ? 7.283 15.378 -3.764 1.00 83.25 428 SER A CA 1
ATOM 3422 C C . SER A 1 428 ? 8.054 14.392 -2.874 1.00 83.25 428 SER A C 1
ATOM 3424 O O . SER A 1 428 ? 8.596 14.811 -1.846 1.00 83.25 428 SER A O 1
ATOM 3426 N N . PRO A 1 429 ? 8.190 13.116 -3.270 1.00 88.31 429 PRO A N 1
ATOM 3427 C CA . PRO A 1 429 ? 8.870 12.118 -2.456 1.00 88.31 429 PRO A CA 1
ATOM 3428 C C . PRO A 1 429 ? 10.383 12.342 -2.516 1.00 88.31 429 PRO A C 1
ATOM 3430 O O . PRO A 1 429 ? 11.009 12.153 -3.555 1.00 88.31 429 PRO A O 1
ATOM 3433 N N . ARG A 1 430 ? 10.971 12.800 -1.403 1.00 78.25 430 ARG A N 1
ATOM 3434 C CA . ARG A 1 430 ? 12.390 13.204 -1.342 1.00 78.25 430 ARG A CA 1
ATOM 3435 C C . ARG A 1 430 ? 13.365 12.031 -1.454 1.00 78.25 430 ARG A C 1
ATOM 3437 O O . ARG A 1 430 ? 14.449 12.218 -1.985 1.00 78.25 430 ARG A O 1
ATOM 3444 N N . ARG A 1 431 ? 12.978 10.844 -0.979 1.00 81.00 431 ARG A N 1
ATOM 3445 C CA . ARG A 1 431 ? 13.793 9.617 -1.000 1.00 81.00 431 ARG A CA 1
ATOM 3446 C C . ARG A 1 431 ? 13.246 8.608 -1.998 1.00 81.00 431 ARG A C 1
ATOM 3448 O O . ARG A 1 431 ? 12.860 7.500 -1.644 1.00 81.00 431 ARG A O 1
ATOM 3455 N N . ASN A 1 432 ? 13.159 9.033 -3.249 1.00 90.06 432 ASN A N 1
ATOM 3456 C CA . ASN A 1 432 ? 12.687 8.198 -4.341 1.00 90.06 432 ASN A CA 1
ATOM 3457 C C . ASN A 1 432 ? 13.630 8.368 -5.546 1.00 90.06 432 ASN A C 1
ATOM 3459 O O . ASN A 1 432 ? 13.880 9.506 -5.954 1.00 90.06 432 ASN A O 1
ATOM 3463 N N . PRO A 1 433 ? 14.138 7.275 -6.139 1.00 89.62 433 PRO A N 1
ATOM 3464 C CA . PRO A 1 433 ? 15.129 7.343 -7.208 1.00 89.62 433 PRO A CA 1
ATOM 3465 C C . PRO A 1 433 ? 14.578 7.964 -8.500 1.00 89.62 433 PRO A C 1
ATOM 3467 O O . PRO A 1 433 ? 15.330 8.575 -9.254 1.00 89.62 433 PRO A O 1
ATOM 3470 N N . ILE A 1 434 ? 13.262 7.893 -8.737 1.00 93.25 434 ILE A N 1
ATOM 3471 C CA . ILE A 1 434 ? 12.607 8.577 -9.861 1.00 93.25 434 ILE A CA 1
ATOM 3472 C C . ILE A 1 434 ? 12.601 10.089 -9.619 1.00 93.25 434 ILE A C 1
ATOM 3474 O O . ILE A 1 434 ? 12.894 10.867 -10.526 1.00 93.25 434 ILE A O 1
ATOM 3478 N N . ALA A 1 435 ? 12.305 10.522 -8.389 1.00 92.44 435 ALA A N 1
ATOM 3479 C CA . ALA A 1 435 ? 12.356 11.939 -8.036 1.00 92.44 435 ALA A CA 1
ATOM 3480 C C . ALA A 1 435 ? 13.779 12.502 -8.160 1.00 92.44 435 ALA A C 1
ATOM 3482 O O . ALA A 1 435 ? 13.947 13.622 -8.646 1.00 92.44 435 ALA A O 1
ATOM 3483 N N . GLU A 1 436 ? 14.798 11.729 -7.770 1.00 89.50 436 GLU A N 1
ATOM 3484 C CA . GLU A 1 436 ? 16.195 12.111 -7.975 1.00 89.50 436 GLU A CA 1
ATOM 3485 C C . GLU A 1 436 ? 16.532 12.236 -9.464 1.00 89.50 436 GLU A C 1
ATOM 3487 O O . GLU A 1 436 ? 17.030 13.286 -9.868 1.00 89.50 436 GLU A O 1
ATOM 3492 N N . ALA A 1 437 ? 16.196 11.234 -10.285 1.00 90.25 437 ALA A N 1
ATOM 3493 C CA . ALA A 1 437 ? 16.450 11.259 -11.727 1.00 90.25 437 ALA A CA 1
ATOM 3494 C C . ALA A 1 437 ? 15.805 12.486 -12.400 1.00 90.25 437 ALA A C 1
ATOM 3496 O O . ALA A 1 437 ? 16.462 13.233 -13.125 1.00 90.25 437 ALA A O 1
ATOM 3497 N N . VAL A 1 438 ? 14.537 12.776 -12.080 1.00 91.94 438 VAL A N 1
ATOM 3498 C CA . VAL A 1 438 ? 13.824 13.959 -12.593 1.00 91.94 438 VAL A CA 1
ATOM 3499 C C . VAL A 1 438 ? 14.497 15.266 -12.160 1.00 91.94 438 VAL A C 1
ATOM 3501 O O . VAL A 1 438 ? 14.606 16.199 -12.957 1.00 91.94 438 VAL A O 1
ATOM 3504 N N . ASN A 1 439 ? 14.939 15.369 -10.905 1.00 90.50 439 ASN A N 1
ATOM 3505 C CA . ASN A 1 439 ? 15.595 16.575 -10.396 1.00 90.50 439 ASN A CA 1
ATOM 3506 C C . ASN A 1 439 ? 17.012 16.755 -10.948 1.00 90.50 439 ASN A C 1
ATOM 3508 O O . ASN A 1 439 ? 17.429 17.892 -11.165 1.00 90.50 439 ASN A O 1
ATOM 3512 N N . ARG A 1 440 ? 17.742 15.662 -11.180 1.00 87.75 440 ARG A N 1
ATOM 3513 C CA . ARG A 1 440 ? 19.070 15.681 -11.796 1.00 87.75 440 ARG A CA 1
ATOM 3514 C C . ARG A 1 440 ? 18.989 16.179 -13.231 1.00 87.75 440 ARG A C 1
ATOM 3516 O O . ARG A 1 440 ? 19.650 17.160 -13.548 1.00 87.75 440 ARG A O 1
ATOM 3523 N N . HIS A 1 441 ? 18.083 15.621 -14.032 1.00 88.56 441 HIS A N 1
ATOM 3524 C CA . HIS A 1 441 ? 17.870 16.062 -15.411 1.00 88.56 441 HIS A CA 1
ATOM 3525 C C . HIS A 1 441 ? 17.509 17.555 -15.509 1.00 88.56 441 HIS A C 1
ATOM 3527 O O . HIS A 1 441 ? 17.961 18.256 -16.406 1.00 88.56 441 HIS A O 1
ATOM 3533 N N . LYS A 1 442 ? 16.745 18.092 -14.547 1.00 88.50 442 LYS A N 1
ATOM 3534 C CA . LYS A 1 442 ? 16.463 19.539 -14.488 1.00 88.50 442 LYS A CA 1
ATOM 3535 C C . LYS A 1 442 ? 17.703 20.405 -14.256 1.00 88.50 442 LYS A C 1
ATOM 3537 O O . LYS A 1 442 ? 17.709 21.554 -14.681 1.00 88.50 442 LYS A O 1
ATOM 3542 N N . LYS A 1 443 ? 18.698 19.902 -13.521 1.00 90.19 443 LYS A N 1
ATOM 3543 C CA . LYS A 1 443 ? 19.940 20.630 -13.211 1.00 90.19 443 LYS A CA 1
ATOM 3544 C C . LYS A 1 443 ? 20.986 20.458 -14.310 1.00 90.19 443 LYS A C 1
ATOM 3546 O O . LYS A 1 443 ? 21.675 21.420 -14.628 1.00 90.19 443 LYS A O 1
ATOM 3551 N N . SER A 1 444 ? 21.049 19.262 -14.884 1.00 88.12 444 SER A N 1
ATOM 3552 C CA . SER A 1 444 ? 21.999 18.862 -15.918 1.00 88.12 444 SER A CA 1
ATOM 3553 C C . SER A 1 444 ? 21.257 18.083 -17.016 1.00 88.12 444 SER A C 1
ATOM 3555 O O . SER A 1 444 ? 21.191 16.855 -16.950 1.00 88.12 444 SER A O 1
ATOM 3557 N N . PRO A 1 445 ? 20.672 18.760 -18.023 1.00 85.38 445 PRO A N 1
ATOM 3558 C CA . PRO A 1 445 ? 19.898 18.095 -19.078 1.00 85.38 445 PRO A CA 1
ATOM 3559 C C . PRO A 1 445 ? 20.705 17.100 -19.922 1.00 85.38 445 PRO A C 1
ATOM 3561 O O . PRO A 1 445 ? 20.117 16.179 -20.486 1.00 85.38 445 PRO A O 1
ATOM 3564 N N . ASP A 1 446 ? 22.027 17.284 -19.978 1.00 82.50 446 ASP A N 1
ATOM 3565 C CA . ASP A 1 446 ? 22.965 16.453 -20.742 1.00 82.50 446 ASP A CA 1
ATOM 3566 C C . ASP A 1 446 ? 23.444 15.204 -19.974 1.00 82.50 446 ASP A C 1
ATOM 3568 O O . ASP A 1 446 ? 24.108 14.346 -20.553 1.00 82.50 446 ASP A O 1
ATOM 3572 N N . GLU A 1 447 ? 23.142 15.088 -18.674 1.00 78.69 447 GLU A N 1
ATOM 3573 C CA . GLU A 1 447 ? 23.481 13.894 -17.891 1.00 78.69 447 GLU A CA 1
ATOM 3574 C C . GLU A 1 447 ? 22.501 12.746 -18.173 1.00 78.69 447 GLU A C 1
ATOM 3576 O O . GLU A 1 447 ? 21.293 12.951 -18.313 1.00 78.69 447 GLU A O 1
ATOM 3581 N N . GLU A 1 448 ? 23.024 11.516 -18.213 1.00 77.38 448 GLU A N 1
ATOM 3582 C CA . GLU A 1 448 ? 22.208 10.310 -18.362 1.00 77.38 448 GLU A CA 1
ATOM 3583 C C . GLU A 1 448 ? 21.276 10.102 -17.154 1.00 77.38 448 GLU A C 1
ATOM 3585 O O . GLU A 1 448 ? 21.615 10.397 -16.003 1.00 77.38 448 GLU A O 1
ATOM 3590 N N . ASP A 1 449 ? 20.083 9.562 -17.417 1.00 82.50 449 ASP A N 1
ATOM 3591 C CA . ASP A 1 449 ? 19.089 9.279 -16.383 1.00 82.50 449 ASP A CA 1
ATOM 3592 C C . ASP A 1 449 ? 19.532 8.131 -15.459 1.00 82.50 449 ASP A C 1
ATOM 3594 O O . ASP A 1 449 ? 19.955 7.065 -15.904 1.00 82.50 449 ASP A O 1
ATOM 3598 N N . THR A 1 450 ? 19.334 8.313 -14.152 1.00 80.88 450 THR A N 1
ATOM 3599 C CA . THR A 1 450 ? 19.738 7.351 -13.110 1.00 80.88 450 THR A CA 1
ATOM 3600 C C . THR A 1 450 ? 18.646 6.371 -12.686 1.00 80.88 450 THR A C 1
ATOM 3602 O O . THR A 1 450 ? 18.795 5.651 -11.699 1.00 80.88 450 THR A O 1
ATOM 3605 N N . PHE A 1 451 ? 17.517 6.346 -13.393 1.00 89.25 451 PHE A N 1
ATOM 3606 C CA . PHE A 1 451 ? 16.450 5.377 -13.165 1.00 89.25 451 PHE A CA 1
ATOM 3607 C C . PHE A 1 451 ? 15.825 4.982 -14.496 1.00 89.25 451 PHE A C 1
ATOM 3609 O O . PHE A 1 451 ? 15.099 5.775 -15.090 1.00 89.25 451 PHE A O 1
ATOM 3616 N N . CYS A 1 452 ? 16.071 3.750 -14.936 1.00 90.81 452 CYS A N 1
ATOM 3617 C CA . CYS A 1 452 ? 15.606 3.268 -16.233 1.00 90.81 452 CYS A CA 1
ATOM 3618 C C . CYS A 1 452 ? 15.140 1.809 -16.209 1.00 90.81 452 CYS A C 1
ATOM 3620 O O . CYS A 1 452 ? 15.329 1.105 -17.189 1.00 90.81 452 CYS A O 1
ATOM 3622 N N . VAL A 1 453 ? 14.530 1.336 -15.122 1.00 91.06 453 VAL A N 1
ATOM 3623 C CA . VAL A 1 453 ? 13.867 0.019 -15.077 1.00 91.06 453 VAL A CA 1
ATOM 3624 C C . VAL A 1 453 ? 12.404 0.245 -14.740 1.00 91.06 453 VAL A C 1
ATOM 3626 O O . VAL A 1 453 ? 12.115 0.739 -13.654 1.00 91.06 453 VAL A O 1
ATOM 3629 N N . PHE A 1 454 ? 11.483 -0.125 -15.628 1.00 92.94 454 PHE A N 1
ATOM 3630 C CA . PHE A 1 454 ? 10.043 0.074 -15.447 1.00 92.94 454 PHE A CA 1
ATOM 3631 C C . PHE A 1 454 ? 9.237 -1.177 -15.789 1.00 92.94 454 PHE A C 1
ATOM 3633 O O . PHE A 1 454 ? 9.601 -1.941 -16.680 1.00 92.94 454 PHE A O 1
ATOM 3640 N N . ARG A 1 455 ? 8.095 -1.360 -15.122 1.00 92.00 455 ARG A N 1
ATOM 3641 C CA . ARG A 1 455 ? 7.120 -2.418 -15.423 1.00 92.00 455 ARG A CA 1
ATOM 3642 C C . ARG A 1 455 ? 6.162 -1.950 -16.516 1.00 92.00 455 ARG A C 1
ATOM 3644 O O . ARG A 1 455 ? 5.444 -0.969 -16.314 1.00 92.00 455 ARG A O 1
ATOM 3651 N N . ALA A 1 456 ? 6.105 -2.663 -17.640 1.00 91.88 456 ALA A N 1
ATOM 3652 C CA . ALA A 1 456 ? 5.224 -2.323 -18.756 1.00 91.88 456 ALA A CA 1
ATOM 3653 C C . ALA A 1 456 ? 3.746 -2.199 -18.352 1.00 91.88 456 ALA A C 1
ATOM 3655 O O . ALA A 1 456 ? 3.140 -1.196 -18.731 1.00 91.88 456 ALA A O 1
ATOM 3656 N N . PRO A 1 457 ? 3.154 -3.121 -17.558 1.00 92.25 457 PRO A N 1
ATOM 3657 C CA . PRO A 1 457 ? 1.742 -3.021 -17.192 1.00 92.25 457 PRO A CA 1
ATOM 3658 C C . PRO A 1 457 ? 1.424 -1.711 -16.466 1.00 92.25 457 PRO A C 1
ATOM 3660 O O . PRO A 1 457 ? 0.455 -1.036 -16.810 1.00 92.25 457 PRO A O 1
ATOM 3663 N N . LEU A 1 458 ? 2.281 -1.308 -15.521 1.00 95.81 458 LEU A N 1
ATOM 3664 C CA . LEU A 1 458 ? 2.094 -0.079 -14.757 1.00 95.81 458 LEU A CA 1
ATOM 3665 C C . LEU A 1 458 ? 2.300 1.166 -15.624 1.00 95.81 458 LEU A C 1
ATOM 3667 O O . LEU A 1 458 ? 1.459 2.056 -15.598 1.00 95.81 458 LEU A O 1
ATOM 3671 N N . ILE A 1 459 ? 3.368 1.243 -16.423 1.00 96.00 459 ILE A N 1
ATOM 3672 C CA . ILE A 1 459 ? 3.615 2.432 -17.256 1.00 96.00 459 ILE A CA 1
ATOM 3673 C C . ILE A 1 459 ? 2.544 2.604 -18.333 1.00 96.00 459 ILE A C 1
ATOM 3675 O O . ILE A 1 459 ? 2.069 3.718 -18.544 1.00 96.00 459 ILE A O 1
ATOM 3679 N N . ASN A 1 460 ? 2.098 1.517 -18.963 1.00 94.94 460 ASN A N 1
ATOM 3680 C CA . ASN A 1 460 ? 0.994 1.570 -19.919 1.00 94.94 460 ASN A CA 1
ATOM 3681 C C . ASN A 1 460 ? -0.300 2.035 -19.246 1.00 94.94 460 ASN A C 1
ATOM 3683 O O . ASN A 1 460 ? -1.048 2.830 -19.813 1.00 94.94 460 ASN A O 1
ATOM 3687 N N . ARG A 1 461 ? -0.544 1.595 -18.007 1.00 96.75 461 ARG A N 1
ATOM 3688 C CA . ARG A 1 461 ? -1.684 2.072 -17.230 1.00 96.75 461 ARG A CA 1
ATOM 3689 C C . ARG A 1 461 ? -1.561 3.554 -16.865 1.00 96.75 461 ARG A C 1
ATOM 3691 O O . ARG A 1 461 ? -2.554 4.271 -16.938 1.00 96.75 461 ARG A O 1
ATOM 3698 N N . VAL A 1 462 ? -0.366 4.028 -16.516 1.00 97.31 462 VAL A N 1
ATOM 3699 C CA . VAL A 1 462 ? -0.095 5.453 -16.266 1.00 97.31 462 VAL A CA 1
ATOM 3700 C C . VAL A 1 462 ? -0.343 6.285 -17.522 1.00 97.31 462 VAL A C 1
ATOM 3702 O O . VAL A 1 462 ? -1.013 7.304 -17.425 1.00 97.31 462 VAL A O 1
ATOM 3705 N N . ALA A 1 463 ? 0.129 5.838 -18.688 1.00 94.94 463 ALA A N 1
ATOM 3706 C CA . ALA A 1 463 ? -0.098 6.515 -19.963 1.00 94.94 463 ALA A CA 1
ATOM 3707 C C . ALA A 1 463 ? -1.596 6.683 -20.279 1.00 94.94 463 ALA A C 1
ATOM 3709 O O . ALA A 1 463 ? -2.019 7.767 -20.655 1.00 94.94 463 ALA A O 1
ATOM 3710 N N . GLN A 1 464 ? -2.412 5.652 -20.038 1.00 95.12 464 GLN A N 1
ATOM 3711 C CA . GLN A 1 464 ? -3.873 5.744 -20.186 1.00 95.12 464 GLN A CA 1
ATOM 3712 C C . GLN A 1 464 ? -4.506 6.726 -19.191 1.00 95.12 464 GLN A C 1
ATOM 3714 O O . GLN A 1 464 ? -5.406 7.484 -19.525 1.00 95.12 464 GLN A O 1
ATOM 3719 N N . LEU A 1 465 ? -4.068 6.693 -17.931 1.00 96.69 465 LEU A N 1
ATOM 3720 C CA . LEU A 1 465 ? -4.624 7.537 -16.869 1.00 96.69 465 LEU A CA 1
ATOM 3721 C C . LEU A 1 465 ? -4.185 9.005 -16.970 1.00 96.69 465 LEU A C 1
ATOM 3723 O O . LEU A 1 465 ? -4.788 9.868 -16.331 1.00 96.69 465 LEU A O 1
ATOM 3727 N N . HIS A 1 466 ? -3.139 9.271 -17.750 1.00 94.75 466 HIS A N 1
ATOM 3728 C CA . HIS A 1 466 ? -2.621 10.605 -18.028 1.00 94.75 466 HIS A CA 1
ATOM 3729 C C . HIS A 1 466 ? -3.534 11.410 -18.962 1.00 94.75 466 HIS A C 1
ATOM 3731 O O . HIS A 1 466 ? -3.518 12.634 -18.903 1.00 94.75 466 HIS A O 1
ATOM 3737 N N . GLU A 1 467 ? -4.375 10.754 -19.764 1.00 92.94 467 GLU A N 1
ATOM 3738 C CA . GLU A 1 467 ? -5.274 11.420 -20.711 1.00 92.94 467 GLU A CA 1
ATOM 3739 C C . GLU A 1 467 ? -6.178 12.467 -20.039 1.00 92.94 467 GLU A C 1
ATOM 3741 O O . GLU A 1 467 ? -6.753 12.227 -18.974 1.00 92.94 467 GLU A O 1
ATOM 3746 N N . ILE A 1 468 ? -6.326 13.631 -20.681 1.00 93.50 468 ILE A N 1
ATOM 3747 C CA . ILE A 1 468 ? -7.248 14.688 -20.253 1.00 93.50 468 ILE A CA 1
ATOM 3748 C C . ILE A 1 468 ? -8.656 14.351 -20.740 1.00 93.50 468 ILE A C 1
ATOM 3750 O O . ILE A 1 468 ? -8.881 14.163 -21.933 1.00 93.50 468 ILE A O 1
ATOM 3754 N N . VAL A 1 469 ? -9.605 14.296 -19.808 1.00 94.19 469 VAL A N 1
ATOM 3755 C CA . VAL A 1 469 ? -10.991 13.865 -20.063 1.00 94.19 469 VAL A CA 1
ATOM 3756 C C . VAL A 1 469 ? -11.993 15.013 -20.036 1.00 94.19 469 VAL A C 1
ATOM 3758 O O . VAL A 1 469 ? -13.095 14.884 -20.566 1.00 94.19 469 VAL A O 1
ATOM 3761 N N . SER A 1 470 ? -11.640 16.142 -19.418 1.00 90.69 470 SER A N 1
ATOM 3762 C CA . SER A 1 470 ? -12.479 17.343 -19.394 1.00 90.69 470 SER A CA 1
ATOM 3763 C C . SER A 1 470 ? -11.661 18.598 -19.089 1.00 90.69 470 SER A C 1
ATOM 3765 O O . SER A 1 470 ? -10.566 18.505 -18.532 1.00 90.69 470 SER A O 1
ATOM 3767 N N . GLY A 1 471 ? -12.212 19.765 -19.437 1.00 87.31 471 GLY A N 1
ATOM 3768 C CA . GLY A 1 471 ? -11.572 21.068 -19.236 1.00 87.31 471 GLY A CA 1
ATOM 3769 C C . GLY A 1 471 ? -10.421 21.352 -20.207 1.00 87.31 471 GLY A C 1
ATOM 3770 O O . GLY A 1 471 ? -10.045 20.515 -21.021 1.00 87.31 471 GLY A O 1
ATOM 3771 N N . GLU A 1 472 ? -9.856 22.556 -20.112 1.00 81.44 472 GLU A N 1
ATOM 3772 C CA . GLU A 1 472 ? -8.694 22.986 -20.897 1.00 81.44 472 GLU A CA 1
ATOM 3773 C C . GLU A 1 472 ? -7.716 23.782 -20.023 1.00 81.44 472 GLU A C 1
ATOM 3775 O O . GLU A 1 472 ? -8.090 24.397 -19.019 1.00 81.44 472 GLU A O 1
ATOM 3780 N N . GLY A 1 473 ? -6.436 23.789 -20.407 1.00 81.75 473 GLY A N 1
ATOM 3781 C CA . GLY A 1 473 ? -5.402 24.569 -19.729 1.00 81.75 473 GLY A CA 1
ATOM 3782 C C . GLY A 1 473 ? -5.307 24.249 -18.233 1.00 81.75 473 GLY A C 1
ATOM 3783 O O . GLY A 1 473 ? -5.033 23.118 -17.845 1.00 81.75 473 GLY A O 1
ATOM 3784 N N . ARG A 1 474 ? -5.521 25.257 -17.378 1.00 76.75 474 ARG A N 1
ATOM 3785 C CA . ARG A 1 474 ? -5.432 25.111 -15.911 1.00 76.75 474 ARG A CA 1
ATOM 3786 C C . ARG A 1 474 ? -6.592 24.325 -15.296 1.00 76.75 474 ARG A C 1
ATOM 3788 O O . ARG A 1 474 ? -6.438 23.816 -14.182 1.00 76.75 474 ARG A O 1
ATOM 3795 N N . ASP A 1 475 ? -7.703 24.205 -16.015 1.00 84.38 475 ASP A N 1
ATOM 3796 C CA . ASP A 1 475 ? -8.915 23.509 -15.572 1.00 84.38 475 ASP A CA 1
ATOM 3797 C C . ASP A 1 475 ? -9.025 22.097 -16.156 1.00 84.38 475 ASP A C 1
ATOM 3799 O O . ASP A 1 475 ? -10.008 21.406 -15.902 1.00 84.38 475 ASP A O 1
ATOM 3803 N N . ALA A 1 476 ? -8.010 21.657 -16.906 1.00 89.25 476 ALA A N 1
ATOM 3804 C CA . ALA A 1 476 ? -7.910 20.291 -17.388 1.00 89.25 476 ALA A CA 1
ATOM 3805 C C . ALA A 1 476 ? -7.931 19.295 -16.215 1.00 89.25 476 ALA A C 1
ATOM 3807 O O . ALA A 1 476 ? -7.256 19.495 -15.200 1.00 89.25 476 ALA A O 1
ATOM 3808 N N . VAL A 1 477 ? -8.713 18.229 -16.379 1.00 93.94 477 VAL A N 1
ATOM 3809 C CA . VAL A 1 477 ? -8.836 17.108 -15.445 1.00 93.94 477 VAL A CA 1
ATOM 3810 C C . VAL A 1 477 ? -8.404 15.846 -16.173 1.00 93.94 477 VAL A C 1
ATOM 3812 O O . VAL A 1 477 ? -8.949 15.517 -17.231 1.00 93.94 477 VAL A O 1
ATOM 3815 N N . SER A 1 478 ? -7.431 15.135 -15.610 1.00 96.06 478 SER A N 1
ATOM 3816 C CA . SER A 1 478 ? -6.995 13.838 -16.127 1.00 96.06 478 SER A CA 1
ATOM 3817 C C . SER A 1 478 ? -7.938 12.696 -15.743 1.00 96.06 478 SER A C 1
ATOM 3819 O O . SER A 1 478 ? -8.678 12.771 -14.758 1.00 96.06 478 SER A O 1
ATOM 3821 N N . LEU A 1 479 ? -7.880 11.588 -16.486 1.00 97.19 479 LEU A N 1
ATOM 3822 C CA . LEU A 1 479 ? -8.623 10.371 -16.158 1.00 97.19 479 LEU A CA 1
ATOM 3823 C C . LEU A 1 479 ? -8.241 9.839 -14.765 1.00 97.19 479 LEU A C 1
ATOM 3825 O O . LEU A 1 479 ? -9.095 9.308 -14.054 1.00 97.19 479 LEU A O 1
ATOM 3829 N N . PHE A 1 480 ? -6.978 9.997 -14.350 1.00 97.50 480 PHE A N 1
ATOM 3830 C CA . PHE A 1 480 ? -6.540 9.692 -12.986 1.00 97.50 480 PHE A CA 1
ATOM 3831 C C . PHE A 1 480 ? -7.301 10.515 -11.944 1.00 97.50 480 PHE A C 1
ATOM 3833 O O . PHE A 1 480 ? -7.861 9.947 -11.007 1.00 97.50 480 PHE A O 1
ATOM 3840 N N . GLU A 1 481 ? -7.335 11.840 -12.110 1.00 97.12 481 GLU A N 1
ATOM 3841 C CA . GLU A 1 481 ? -8.034 12.749 -11.197 1.00 97.12 481 GLU A CA 1
ATOM 3842 C C . GLU A 1 481 ? -9.522 12.415 -11.106 1.00 97.12 481 GLU A C 1
ATOM 3844 O O . GLU A 1 481 ? -10.061 12.332 -10.000 1.00 97.12 481 GLU A O 1
ATOM 3849 N N . GLN A 1 482 ? -10.166 12.167 -12.252 1.00 96.88 482 GLN A N 1
ATOM 3850 C CA . GLN A 1 482 ? -11.572 11.778 -12.312 1.00 96.88 482 GLN A CA 1
ATOM 3851 C C . GLN A 1 482 ? -11.817 10.492 -11.513 1.00 96.88 482 GLN A C 1
ATOM 3853 O O . GLN A 1 482 ? -12.628 10.490 -10.590 1.00 96.88 482 GLN A O 1
ATOM 3858 N N . LYS A 1 483 ? -11.073 9.420 -11.811 1.00 97.75 483 LYS A N 1
ATOM 3859 C CA . LYS A 1 483 ? -11.257 8.118 -11.153 1.00 97.75 483 LYS A CA 1
ATOM 3860 C C . LYS A 1 483 ? -10.979 8.167 -9.658 1.00 97.75 483 LYS A C 1
ATOM 3862 O O . LYS A 1 483 ? -11.734 7.601 -8.879 1.00 97.75 483 LYS A O 1
ATOM 3867 N N . MET A 1 484 ? -9.922 8.862 -9.241 1.00 97.81 484 MET A N 1
ATOM 3868 C CA . MET A 1 484 ? -9.659 9.069 -7.817 1.00 97.81 484 MET A CA 1
ATOM 3869 C C . MET A 1 484 ? -10.817 9.821 -7.150 1.00 97.81 484 MET A C 1
ATOM 3871 O O . MET A 1 484 ? -11.260 9.429 -6.079 1.00 97.81 484 MET A O 1
ATOM 3875 N N . THR A 1 485 ? -11.345 10.871 -7.782 1.00 95.69 485 THR A N 1
ATOM 3876 C CA . THR A 1 485 ? -12.456 11.664 -7.227 1.00 95.69 485 THR A CA 1
ATOM 3877 C C . THR A 1 485 ? -13.757 10.864 -7.111 1.00 95.69 485 THR A C 1
ATOM 3879 O O . THR A 1 485 ? -14.513 11.079 -6.164 1.00 95.69 485 THR A O 1
ATOM 3882 N N . GLU A 1 486 ? -14.023 9.961 -8.055 1.00 95.69 486 GLU A N 1
ATOM 3883 C CA . GLU A 1 486 ? -15.203 9.085 -8.057 1.00 95.69 486 GLU A CA 1
ATOM 3884 C C . GLU A 1 486 ? -15.135 8.010 -6.960 1.00 95.69 486 GLU A C 1
ATOM 3886 O O . GLU A 1 486 ? -16.154 7.698 -6.349 1.00 95.69 486 GLU A O 1
ATOM 3891 N N . GLU A 1 487 ? -13.943 7.476 -6.688 1.00 96.12 487 GLU A N 1
ATOM 3892 C CA . GLU A 1 487 ? -13.753 6.301 -5.824 1.00 96.12 487 GLU A CA 1
ATOM 3893 C C . GLU A 1 487 ? -13.318 6.648 -4.385 1.00 96.12 487 GLU A C 1
ATOM 3895 O O . GLU A 1 487 ? -13.415 5.820 -3.477 1.00 96.12 487 GLU A O 1
ATOM 3900 N N . LEU A 1 488 ? -12.809 7.862 -4.141 1.00 96.81 488 LEU A N 1
ATOM 3901 C CA . LEU A 1 488 ? -12.370 8.281 -2.808 1.00 96.81 488 LEU A CA 1
ATOM 3902 C C . LEU A 1 488 ? -13.561 8.457 -1.844 1.00 96.81 488 LEU A C 1
ATOM 3904 O O . LEU A 1 488 ? -14.512 9.177 -2.166 1.00 96.81 488 LEU A O 1
ATOM 3908 N N . PRO A 1 489 ? -13.475 7.930 -0.606 1.00 93.25 489 PRO A N 1
ATOM 3909 C CA . PRO A 1 489 ? -14.481 8.194 0.419 1.00 93.25 489 PRO A CA 1
ATOM 3910 C C . PRO A 1 489 ? -14.612 9.693 0.721 1.00 93.25 489 PRO A C 1
ATOM 3912 O O . PRO A 1 489 ? -13.616 10.415 0.755 1.00 93.25 489 PRO A O 1
ATOM 3915 N N . ASP A 1 490 ? -15.821 10.166 1.022 1.00 88.88 490 ASP A N 1
ATOM 3916 C CA . ASP A 1 490 ? -16.140 11.589 1.252 1.00 88.88 490 ASP A CA 1
ATOM 3917 C C . ASP A 1 490 ? -15.234 12.248 2.297 1.00 88.88 490 ASP A C 1
ATOM 3919 O O . ASP A 1 490 ? -14.718 13.351 2.088 1.00 88.88 490 ASP A O 1
ATOM 3923 N N . GLY A 1 491 ? -14.985 11.546 3.405 1.00 86.56 491 GLY A N 1
ATOM 3924 C CA . GLY A 1 491 ? -14.094 12.021 4.464 1.00 86.56 491 GLY A CA 1
ATOM 3925 C C . GLY A 1 491 ? -12.633 12.148 4.025 1.00 86.56 491 GLY A C 1
ATOM 3926 O O . GLY A 1 491 ? -11.894 12.939 4.598 1.00 86.56 491 GLY A O 1
ATOM 3927 N N . VAL A 1 492 ? -12.227 11.440 2.968 1.00 93.50 492 VAL A N 1
ATOM 3928 C CA . VAL A 1 492 ? -10.876 11.491 2.393 1.00 93.50 492 VAL A CA 1
ATOM 3929 C C . VAL A 1 492 ? -10.768 12.537 1.281 1.00 93.50 492 VAL A C 1
ATOM 3931 O O . VAL A 1 492 ? -9.727 13.183 1.156 1.00 93.50 492 VAL A O 1
ATOM 3934 N N . ARG A 1 493 ? -11.841 12.783 0.514 1.00 89.44 493 ARG A N 1
ATOM 3935 C CA . ARG A 1 493 ? -11.870 13.768 -0.589 1.00 89.44 493 ARG A CA 1
ATOM 3936 C C . ARG A 1 493 ? -11.524 15.192 -0.153 1.00 89.44 493 ARG A C 1
ATOM 3938 O O . ARG A 1 493 ? -10.897 15.938 -0.899 1.00 89.44 493 ARG A O 1
ATOM 3945 N N . HIS A 1 494 ? -11.872 15.560 1.077 1.00 82.00 494 HIS A N 1
ATOM 3946 C CA . HIS A 1 494 ? -11.514 16.861 1.649 1.00 82.00 494 HIS A CA 1
ATOM 3947 C C . HIS A 1 494 ? -10.003 17.018 1.882 1.00 82.00 494 HIS A C 1
ATOM 3949 O O . HIS A 1 494 ? -9.486 18.138 1.892 1.00 82.00 494 HIS A O 1
ATOM 3955 N N . PHE A 1 495 ? -9.295 15.905 2.084 1.00 86.19 495 PHE A N 1
ATOM 3956 C CA . PHE A 1 495 ? -7.852 15.881 2.280 1.00 86.19 495 PHE A CA 1
ATOM 3957 C C . PHE A 1 495 ? -7.105 15.756 0.946 1.00 86.19 495 PHE A C 1
ATOM 3959 O O . PHE A 1 495 ? -6.236 16.572 0.628 1.00 86.19 495 PHE A O 1
ATOM 3966 N N . VAL A 1 496 ? -7.485 14.773 0.130 1.00 90.62 496 VAL A N 1
ATOM 3967 C CA . VAL A 1 496 ? -6.931 14.574 -1.213 1.00 90.62 496 VAL A CA 1
ATOM 3968 C C . VAL A 1 496 ? -7.654 15.498 -2.189 1.00 90.62 496 VAL A C 1
ATOM 3970 O O . VAL A 1 496 ? -8.507 15.090 -2.970 1.00 90.62 496 VAL A O 1
ATOM 3973 N N . SER A 1 497 ? -7.321 16.783 -2.086 1.00 89.25 497 SER A N 1
ATOM 3974 C CA . SER A 1 497 ? -7.916 17.850 -2.889 1.00 89.25 497 SER A CA 1
ATOM 3975 C C . SER A 1 497 ? -7.626 17.694 -4.387 1.00 89.25 497 SER A C 1
ATOM 3977 O O . SER A 1 497 ? -6.671 17.023 -4.787 1.00 89.25 497 SER A O 1
ATOM 3979 N N . SER A 1 498 ? -8.374 18.420 -5.222 1.00 90.25 498 SER A N 1
ATOM 3980 C CA . SER A 1 498 ? -8.077 18.537 -6.657 1.00 90.25 498 SER A CA 1
ATOM 3981 C C . SER A 1 498 ? -6.641 19.003 -6.917 1.00 90.25 498 SER A C 1
ATOM 3983 O O . SER A 1 498 ? -5.985 18.496 -7.818 1.00 90.25 498 SER A O 1
ATOM 3985 N N . HIS A 1 499 ? -6.099 19.902 -6.088 1.00 92.38 499 HIS A N 1
ATOM 3986 C CA . HIS A 1 499 ? -4.698 20.315 -6.181 1.00 92.38 499 HIS A CA 1
ATOM 3987 C C . HIS A 1 499 ? -3.733 19.142 -5.948 1.00 92.38 499 HIS A C 1
ATOM 3989 O O . HIS A 1 499 ? -2.782 18.961 -6.705 1.00 92.38 499 HIS A O 1
ATOM 3995 N N . THR A 1 500 ? -3.991 18.318 -4.933 1.00 94.38 500 THR A N 1
ATOM 3996 C CA . THR A 1 500 ? -3.185 17.129 -4.623 1.00 94.38 500 THR A CA 1
ATOM 3997 C C . THR A 1 500 ? -3.232 16.108 -5.765 1.00 94.38 500 THR A C 1
ATOM 3999 O O . THR A 1 500 ? -2.205 15.530 -6.128 1.00 94.38 500 THR A O 1
ATOM 4002 N N . LEU A 1 501 ? -4.403 15.901 -6.374 1.00 95.69 501 LEU A N 1
ATOM 4003 C CA . LEU A 1 501 ? -4.546 15.000 -7.519 1.00 95.69 501 LEU A CA 1
ATOM 4004 C C . LEU A 1 501 ? -3.854 15.553 -8.777 1.00 95.69 501 LEU A C 1
ATOM 4006 O O . LEU A 1 501 ? -3.149 14.795 -9.443 1.00 95.69 501 LEU A O 1
ATOM 4010 N N . LYS A 1 502 ? -3.916 16.868 -9.031 1.00 93.88 502 LYS A N 1
ATOM 4011 C CA . LYS A 1 502 ? -3.118 17.532 -10.082 1.00 93.88 502 LYS A CA 1
ATOM 4012 C C . LYS A 1 502 ? -1.621 17.319 -9.882 1.00 93.88 502 LYS A C 1
ATOM 4014 O O . LYS A 1 502 ? -0.914 16.990 -10.826 1.00 93.88 502 LYS A O 1
ATOM 4019 N N . GLN A 1 503 ? -1.125 17.397 -8.646 1.00 95.31 503 GLN A N 1
ATOM 4020 C CA . GLN A 1 503 ? 0.277 17.072 -8.363 1.00 95.31 503 GLN A CA 1
ATOM 4021 C C . GLN A 1 503 ? 0.615 15.602 -8.664 1.00 95.31 503 GLN A C 1
ATOM 4023 O O . GLN A 1 503 ? 1.747 15.304 -9.048 1.00 95.31 503 GLN A O 1
ATOM 4028 N N . CYS A 1 504 ? -0.315 14.660 -8.466 1.00 96.81 504 CYS A N 1
ATOM 4029 C CA . CYS A 1 504 ? -0.129 13.262 -8.878 1.00 96.81 504 CYS A CA 1
ATOM 4030 C C . CYS A 1 504 ? -0.038 13.156 -10.406 1.00 96.81 504 CYS A C 1
ATOM 4032 O O . CYS A 1 504 ? 0.898 12.541 -10.916 1.00 96.81 504 CYS A O 1
ATOM 4034 N N . HIS A 1 505 ? -0.940 13.826 -11.128 1.00 95.56 505 HIS A N 1
ATOM 4035 C CA . HIS A 1 505 ? -0.912 13.908 -12.587 1.00 95.56 505 HIS A CA 1
ATOM 4036 C C . HIS A 1 505 ? 0.402 14.524 -13.110 1.00 95.56 505 HIS A C 1
ATOM 4038 O O . HIS A 1 505 ? 1.073 13.926 -13.948 1.00 95.56 505 HIS A O 1
ATOM 4044 N N . ASP A 1 506 ? 0.873 15.635 -12.537 1.00 94.94 506 ASP A N 1
ATOM 4045 C CA . ASP A 1 506 ? 2.166 16.246 -12.885 1.00 94.94 506 ASP A CA 1
ATOM 4046 C C . ASP A 1 506 ? 3.343 15.277 -12.720 1.00 94.94 506 ASP A C 1
ATOM 4048 O O . ASP A 1 506 ? 4.353 15.357 -13.429 1.00 94.94 506 ASP A O 1
ATOM 4052 N N . ARG A 1 507 ? 3.259 14.378 -11.737 1.00 96.62 507 ARG A N 1
ATOM 4053 C CA . ARG A 1 507 ? 4.272 13.345 -11.508 1.00 96.62 507 ARG A CA 1
ATOM 4054 C C . ARG A 1 507 ? 4.148 12.218 -12.517 1.00 96.62 507 ARG A C 1
ATOM 4056 O O . ARG A 1 507 ? 5.179 11.793 -13.024 1.00 96.62 507 ARG A O 1
ATOM 4063 N N . MET A 1 508 ? 2.939 11.815 -12.898 1.00 97.00 508 MET A N 1
ATOM 4064 C CA . MET A 1 508 ? 2.736 10.915 -14.038 1.00 97.00 508 MET A CA 1
ATOM 4065 C C . MET A 1 508 ? 3.355 11.491 -15.320 1.00 97.00 508 MET A C 1
ATOM 4067 O O . MET A 1 508 ? 4.109 10.788 -15.986 1.00 97.00 508 MET A O 1
ATOM 4071 N N . THR A 1 509 ? 3.167 12.784 -15.609 1.00 95.75 509 THR A N 1
ATOM 4072 C CA . THR A 1 509 ? 3.809 13.464 -16.751 1.00 95.75 509 THR A CA 1
ATOM 4073 C C . THR A 1 509 ? 5.337 13.367 -16.686 1.00 95.75 509 THR A C 1
ATOM 4075 O O . THR A 1 509 ? 5.994 12.960 -17.643 1.00 95.75 509 THR A O 1
ATOM 4078 N N . LYS A 1 510 ? 5.932 13.696 -15.530 1.00 95.62 510 LYS A N 1
ATOM 4079 C CA . LYS A 1 510 ? 7.392 13.614 -15.325 1.00 95.62 510 LYS A CA 1
ATOM 4080 C C . LYS A 1 510 ? 7.919 12.187 -15.476 1.00 95.62 510 LYS A C 1
ATOM 4082 O O . LYS A 1 510 ? 9.000 12.001 -16.031 1.00 95.62 510 LYS A O 1
ATOM 4087 N N . LEU A 1 511 ? 7.163 11.204 -14.989 1.00 96.25 511 LEU A N 1
ATOM 4088 C CA . LEU A 1 511 ? 7.477 9.787 -15.117 1.00 96.25 511 LEU A CA 1
ATOM 4089 C C . LEU A 1 511 ? 7.471 9.356 -16.587 1.00 96.25 511 LEU A C 1
ATOM 4091 O O . LEU A 1 511 ? 8.440 8.754 -17.031 1.00 96.25 511 LEU A O 1
ATOM 4095 N N . LEU A 1 512 ? 6.435 9.701 -17.355 1.00 95.12 512 LEU A N 1
ATOM 4096 C CA . LEU A 1 512 ? 6.349 9.354 -18.778 1.00 95.12 512 LEU A CA 1
ATOM 4097 C C . LEU A 1 512 ? 7.482 9.995 -19.591 1.00 95.12 512 LEU A C 1
ATOM 4099 O O . LEU A 1 512 ? 8.102 9.319 -20.411 1.00 95.12 512 LEU A O 1
ATOM 4103 N N . HIS A 1 513 ? 7.842 11.251 -19.305 1.00 93.25 513 HIS A N 1
ATOM 4104 C CA . HIS A 1 513 ? 9.020 11.877 -19.911 1.00 93.25 513 HIS A CA 1
ATOM 4105 C C . HIS A 1 513 ? 10.324 11.148 -19.555 1.00 93.25 513 HIS A C 1
ATOM 4107 O O . HIS A 1 513 ? 11.172 10.965 -20.426 1.00 93.25 513 HIS A O 1
ATOM 4113 N N . LEU A 1 514 ? 10.498 10.723 -18.298 1.00 93.19 514 LEU A N 1
ATOM 4114 C CA . LEU A 1 514 ? 11.660 9.928 -17.888 1.00 93.19 514 LEU A CA 1
ATOM 4115 C C . LEU A 1 514 ? 11.710 8.591 -18.640 1.00 93.19 514 LEU A C 1
ATOM 4117 O O . LEU A 1 514 ? 12.745 8.251 -19.207 1.00 93.19 514 LEU A O 1
ATOM 4121 N N . VAL A 1 515 ? 10.590 7.864 -18.711 1.00 92.50 515 VAL A N 1
ATOM 4122 C CA . VAL A 1 515 ? 10.498 6.614 -19.481 1.00 92.50 515 VAL A CA 1
ATOM 4123 C C . VAL A 1 515 ? 10.894 6.865 -20.935 1.00 92.50 515 VAL A C 1
ATOM 4125 O O . VAL A 1 515 ? 11.729 6.146 -21.480 1.00 92.50 515 VAL A O 1
ATOM 4128 N N . HIS A 1 516 ? 10.348 7.912 -21.557 1.00 89.81 516 HIS A N 1
ATOM 4129 C CA . HIS A 1 516 ? 10.658 8.271 -22.935 1.00 89.81 516 HIS A CA 1
ATOM 4130 C C . HIS A 1 516 ? 12.162 8.505 -23.153 1.00 89.81 516 HIS A C 1
ATOM 4132 O O . HIS A 1 516 ? 12.736 7.935 -24.084 1.00 89.81 516 HIS A O 1
ATOM 4138 N N . ARG A 1 517 ? 12.829 9.258 -22.268 1.00 89.12 517 ARG A N 1
ATOM 4139 C CA . ARG A 1 517 ? 14.288 9.456 -22.327 1.00 89.12 517 ARG A CA 1
ATOM 4140 C C . ARG A 1 517 ? 15.059 8.148 -22.156 1.00 89.12 517 ARG A C 1
ATOM 4142 O O . ARG A 1 517 ? 15.900 7.833 -22.996 1.00 89.12 517 ARG A O 1
ATOM 4149 N N . CYS A 1 518 ? 14.706 7.323 -21.170 1.00 88.44 518 CYS A N 1
ATOM 4150 C CA . CYS A 1 518 ? 15.327 6.011 -20.970 1.00 88.44 518 CYS A CA 1
ATOM 4151 C C . CYS A 1 518 ? 15.176 5.095 -22.196 1.00 88.44 518 CYS A C 1
ATOM 4153 O O . CYS A 1 518 ? 16.106 4.383 -22.574 1.00 88.44 518 CYS A O 1
ATOM 4155 N N . THR A 1 519 ? 14.030 5.140 -22.884 1.00 84.75 519 THR A N 1
ATOM 4156 C CA . THR A 1 519 ? 13.823 4.376 -24.126 1.00 84.75 519 THR A CA 1
ATOM 4157 C C . THR A 1 519 ? 14.599 4.924 -25.323 1.00 84.75 519 THR A C 1
ATOM 4159 O O . THR A 1 519 ? 14.582 4.286 -26.372 1.00 84.75 519 THR A O 1
ATOM 4162 N N . LYS A 1 520 ? 15.285 6.063 -25.195 1.00 83.19 520 LYS A N 1
ATOM 4163 C CA . LYS A 1 520 ? 16.153 6.660 -26.219 1.00 83.19 520 LYS A CA 1
ATOM 4164 C C . LYS A 1 520 ? 17.647 6.539 -25.902 1.00 83.19 520 LYS A C 1
ATOM 4166 O O . LYS A 1 520 ? 18.448 7.002 -26.706 1.00 83.19 520 LYS A O 1
ATOM 4171 N N . ILE A 1 521 ? 18.026 5.890 -24.796 1.00 75.81 521 ILE A N 1
ATOM 4172 C CA . ILE A 1 521 ? 19.434 5.648 -24.441 1.00 75.81 521 ILE A CA 1
ATOM 4173 C C . ILE A 1 521 ? 20.171 4.983 -25.614 1.00 75.81 521 ILE A C 1
ATOM 4175 O O . ILE A 1 521 ? 19.720 3.965 -26.153 1.00 75.81 521 ILE A O 1
ATOM 4179 N N . GLU A 1 522 ? 21.322 5.554 -25.989 1.00 69.69 522 GLU A N 1
ATOM 4180 C CA . GLU A 1 522 ? 22.120 5.123 -27.148 1.00 69.69 522 GLU A CA 1
ATOM 4181 C C . GLU A 1 522 ? 22.631 3.685 -27.010 1.00 69.69 522 GLU A C 1
ATOM 4183 O O . GLU A 1 522 ? 22.794 2.963 -28.000 1.00 69.69 522 GLU A O 1
ATOM 4188 N N . ASN A 1 523 ? 22.834 3.227 -25.773 1.00 72.44 523 ASN A N 1
ATOM 4189 C CA . ASN A 1 523 ? 23.220 1.857 -25.482 1.00 72.44 523 ASN A CA 1
ATOM 4190 C C . ASN A 1 523 ? 22.080 0.871 -25.805 1.00 72.44 523 ASN A C 1
ATOM 4192 O O . ASN A 1 523 ? 21.309 0.435 -24.946 1.00 72.44 523 ASN A O 1
ATOM 4196 N N . SER A 1 524 ? 22.029 0.458 -27.073 1.00 67.31 524 SER A N 1
ATOM 4197 C CA . SER A 1 524 ? 21.049 -0.481 -27.634 1.00 67.31 524 SER A CA 1
ATOM 4198 C C . SER A 1 524 ? 20.973 -1.835 -26.919 1.00 67.31 524 SER A C 1
ATOM 4200 O O . SER A 1 524 ? 19.971 -2.541 -27.055 1.00 67.31 524 SER A O 1
ATOM 4202 N N . ARG A 1 525 ? 22.004 -2.224 -26.153 1.00 67.00 525 ARG A N 1
ATOM 4203 C CA . ARG A 1 525 ? 22.001 -3.473 -25.377 1.00 67.00 525 ARG A CA 1
ATOM 4204 C C . ARG A 1 525 ? 21.244 -3.326 -24.057 1.00 67.00 525 ARG A C 1
ATOM 4206 O O . ARG A 1 525 ? 20.521 -4.244 -23.685 1.00 67.00 525 ARG A O 1
ATOM 4213 N N . ILE A 1 526 ? 21.346 -2.164 -23.414 1.00 73.44 526 ILE A N 1
ATOM 4214 C CA . ILE A 1 526 ? 20.672 -1.843 -22.149 1.00 73.44 526 ILE A CA 1
ATOM 4215 C C . ILE A 1 526 ? 19.226 -1.395 -22.387 1.00 73.44 526 ILE A C 1
ATOM 4217 O O . ILE A 1 526 ? 18.336 -1.780 -21.634 1.00 73.44 526 ILE A O 1
ATOM 4221 N N . ARG A 1 527 ? 18.970 -0.675 -23.487 1.00 79.94 527 ARG A N 1
ATOM 4222 C CA . ARG A 1 527 ? 17.644 -0.170 -23.887 1.00 79.94 527 ARG A CA 1
ATOM 4223 C C . ARG A 1 527 ? 16.531 -1.227 -23.826 1.00 79.94 527 ARG A C 1
ATOM 4225 O O . ARG A 1 527 ? 15.402 -0.926 -23.456 1.00 79.94 527 ARG A O 1
ATOM 4232 N N . LYS A 1 528 ? 16.854 -2.482 -24.146 1.00 81.94 528 LYS A N 1
ATOM 4233 C CA . LYS A 1 528 ? 15.915 -3.621 -24.149 1.00 81.94 528 LYS A CA 1
ATOM 4234 C C . LYS A 1 528 ? 15.404 -4.004 -22.753 1.00 81.94 528 LYS A C 1
ATOM 4236 O O . LYS A 1 528 ? 14.364 -4.641 -22.638 1.00 81.94 528 LYS A O 1
ATOM 4241 N N . PHE A 1 529 ? 16.145 -3.625 -21.712 1.00 84.12 529 PHE A N 1
ATOM 4242 C CA . PHE A 1 529 ? 15.841 -3.890 -20.305 1.00 84.12 529 PHE A CA 1
ATOM 4243 C C . PHE A 1 529 ? 15.143 -2.710 -19.617 1.00 84.12 529 PHE A C 1
ATOM 4245 O O . PHE A 1 529 ? 14.858 -2.786 -18.426 1.00 84.12 529 PHE A O 1
ATOM 4252 N N . VAL A 1 530 ? 14.854 -1.627 -20.346 1.00 86.56 530 VAL A N 1
ATOM 4253 C CA . VAL A 1 530 ? 14.174 -0.461 -19.768 1.00 86.56 530 VAL A CA 1
ATOM 4254 C C . VAL A 1 530 ? 12.731 -0.784 -19.405 1.00 86.56 530 VAL A C 1
ATOM 4256 O O . VAL A 1 530 ? 12.244 -0.395 -18.347 1.00 86.56 530 VAL A O 1
ATOM 4259 N N . ILE A 1 531 ? 12.062 -1.532 -20.281 1.00 88.88 531 ILE A N 1
ATOM 4260 C CA . ILE A 1 531 ? 10.674 -1.953 -20.125 1.00 88.88 531 ILE A CA 1
ATOM 4261 C C . ILE A 1 531 ? 10.658 -3.456 -19.848 1.00 88.88 531 ILE A C 1
ATOM 4263 O O . ILE A 1 531 ? 10.975 -4.262 -20.726 1.00 88.88 531 ILE A O 1
ATOM 4267 N N . ALA A 1 532 ? 10.322 -3.821 -18.615 1.00 85.56 532 ALA A N 1
ATOM 4268 C CA . ALA A 1 532 ? 10.151 -5.194 -18.161 1.00 85.56 532 ALA A CA 1
ATOM 4269 C C . ALA A 1 532 ? 8.700 -5.681 -18.367 1.00 85.56 532 ALA A C 1
ATOM 4271 O O . ALA A 1 532 ? 7.789 -4.853 -18.267 1.00 85.56 532 ALA A O 1
ATOM 4272 N N . PRO A 1 533 ? 8.483 -6.989 -18.629 1.00 83.19 533 PRO A N 1
ATOM 4273 C CA . PRO A 1 533 ? 7.164 -7.605 -18.823 1.00 83.19 533 PRO A CA 1
ATOM 4274 C C . PRO A 1 533 ? 6.148 -7.311 -17.739 1.00 83.19 533 PRO A C 1
ATOM 4276 O O . PRO A 1 533 ? 6.576 -7.271 -16.574 1.00 83.19 533 PRO A O 1
#

Organism: Bodo saltans (NCBI:txid75058)

Secondary structure (DSSP, 8-state):
-PPPPPTTHHHHHHHHHHHHHHHHHHHHHHHHHHHHHHHHTT----------------S------------PPP----TTT--SSSHHHHHHHHS-GGG---EEEE-TTS-EEEEEEE--S-S--TTHHHHHHHHHHHHHHH---TT-SSPPHHHHHHHHHHHH-GGGEEEEEEPP-BTTB-S-EEEEEEPPEE-TT--EESPPPEEEEE--BTTBTTHHHHHHHHHHHHHHTT---S--EEEEEEEHHHHHHHHHHHGGG----HHHHHHTT-SSHHHHHIIIIIHHHTTSTTEEE-TTS-EEEEEEEEE--TTEEEGGGBTT-----TTSGGGGGGT-TTTS-EETTEEGGGGSTTHHHHHHHHHHHHHHHHHT----BTTBS-EEES-BSSTTTS--TTT-TTPPPPPSS-EEE----TTTTSSS-TT-HHHHHHHHHHH-TTSPPS---EEHHHHHHHHHHHSEEE--GGG-EEHHHHHHHHHS-HHHHTTS-HHHHHHHHHHHHHHHHHHHHHTT-S-TTTGGGSEE-

Mean predicted aligned error: 11.23 Å

Radius of gyration: 25.99 Å; Cα contacts (8 Å, |Δi|>4): 876; chains: 1; bounding box: 97×71×67 Å

Nearest PDB structures (foldseek):
  5wrs-assembly1_A  TM=5.418E-01  e=5.568E-08  Homo sapiens
  5wrs-assembly1_B  TM=5.266E-01  e=6.539E-08  Homo sapiens
  5wrr-assembly1_B  TM=5.018E-01  e=1.245E-07  Homo sapiens